Protein AF-0000000084586831 (afdb_homodimer)

Secondary structure (DSSP, 8-state):
----EEEEEEES--TTHHHHHHHHHHTT--EEEEESSS-STT-EE--TTS-STTSPEEEEEEE-S----HHHHHHHHHHHHHHH---EEEEEEESGGGTTS-TT--PEE-TTSPPPTT--HHHHHHHHHHHH-TTTEEEEEE-EEEB--SS-TTSTT---B-HHHHHHHH-SSHHHHHT--EE-EEEHHHHHHHHHHHHHHGGGG-EEEEE--SB-EEHHHHHHHHS-HHHHHHHHHHHHHTT--SBSPSS----EE--HHHHHHTT---S--SPP-/----EEEEEEES--TTHHHHHHHHHHTT--EEEEESSS-STT-EE--TTS-STTSPEEEEEEE-S----HHHHHHHHHHHHHHH---EEEEEEESGGGTTS-TT--PEE-TTSPPPTT--HHHHHHHHHHHH-TTTEEEEEE-EEEB--SS-TTSTT---B-HHHHHHHH-SSHHHHHT--EE-EEEHHHHHHHHHHHHHHGGGG-EEEEE--SB-EEHHHHHHHHS-HHHHHHHHHHHHHTT--SBSPSS----EE--HHHHHHTT---S--SPP-

pLDDT: mean 93.2, std 8.96, range [32.19, 98.81]

Foldseek 3Di:
DPQDEFAEEEEADALLVLLQVVVCVVVVGGYAYAHCVCPAPRHHNDDQVDQCVVPGAYQEYEYEDFDLDLVSVVCVQVRCCVVRNDHAYEYEAAPVQVVPDPLQDADEDFLPDDGDPPGGSSVVSLVVQCVVCVQRYEYEHEFAEFDQRPDPCPRHNRNGRAVQVVLCVQPVDLVSLLPAAKGFYAYSNQVSVLVVLCSVCGRLRRGYAYATLQDIATSLVVLCVPNDPRSVVSSVVSCVVVVPPDPPGPHSRGYHYGRVVSCVSSVHHGDDRDGGD/DPQDEFAEEEEADALLVLLQVVVCVVVVGGYAYAHCVCPAPRHHNDDQVDQCVSPGAYQEYEYEDFDLDLVSVVCVQVRCCVVRNDHAYEYEAAPVQVVPDPLQDADEDFLPDDGDPPGGSSVVSLVVQCVVCVQRYEYEHEFAEFDQRPDPCPRHNRNGRAPQVVLCVQPVDLVSLLPAAKGFYAYSNQVSVLVVLCSVCGRLRGGYAYATLQDIAGSLVVLCVPNDPRSVVSSVVSCVVVVPPDPDGPHSRGYHYGRVVSCVSSVHHGDDRDGGD

Nearest PDB structures (foldseek):
  1n7g-assembly1_B  TM=6.480E-01  e=1.039E-09  Arabidopsis thaliana
  6wja-assembly1_B  TM=5.956E-01  e=2.170E-08  Pseudomonas protegens Pf-5
  2z1m-assembly1_C  TM=6.016E-01  e=2.978E-08  Aquifex aeolicus VF5
  6wjb-assembly1_A  TM=5.551E-01  e=1.393E-08  Pseudomonas protegens Pf-5
  8z9g-assembly1_A  TM=2.832E-01  e=4.571E-02  Acetobacter aceti

Radius of gyration: 28.53 Å; Cα contacts (8 Å, |Δi|>4): 1099; chains: 2; bounding box: 44×95×66 Å

Solvent-accessible surface area (backbone atoms only — not comparable to full-atom values): 29237 Å² total; per-residue (Å²): 123,87,72,58,67,28,47,33,31,35,42,43,60,46,51,56,43,54,36,29,50,61,54,31,57,76,67,72,46,48,66,48,35,18,19,74,78,32,76,53,84,85,31,44,64,48,51,94,86,55,80,61,81,82,56,63,38,35,51,27,36,38,35,58,53,89,52,65,48,53,68,61,52,52,49,49,53,53,53,42,31,72,75,59,44,84,46,38,38,33,38,50,45,62,50,66,52,67,64,78,56,62,52,79,40,78,45,76,39,44,60,79,54,76,79,48,93,82,40,47,53,42,57,50,28,52,51,49,46,40,67,74,34,65,74,36,22,27,35,43,21,36,42,47,71,30,33,69,42,88,50,60,57,85,40,88,57,15,57,62,37,43,55,51,60,50,47,56,71,62,33,75,40,62,69,45,40,67,72,48,34,46,49,47,38,25,25,37,58,43,54,27,46,49,54,54,50,40,60,73,48,42,68,79,47,41,39,63,35,29,46,40,47,37,43,59,38,31,48,49,38,47,23,40,44,55,40,55,73,67,44,23,46,38,31,54,48,47,26,61,76,69,69,44,65,41,24,48,65,66,65,68,37,11,65,38,67,30,15,49,65,47,31,59,75,67,74,52,65,65,79,52,47,62,80,43,120,125,86,70,61,69,29,48,34,32,35,43,44,59,46,49,55,43,53,36,29,53,60,52,31,58,74,66,72,46,48,67,48,35,17,19,75,78,31,77,54,83,85,31,43,64,48,52,93,86,54,80,62,81,84,55,63,40,35,50,26,38,37,34,59,53,88,50,65,46,52,68,61,53,51,49,50,53,54,53,43,31,73,75,59,43,84,47,36,38,32,38,50,45,62,49,65,52,67,65,78,57,62,53,80,41,77,47,76,39,43,61,79,53,76,80,50,94,82,40,47,54,41,56,51,28,51,50,51,45,41,67,74,33,67,72,34,21,27,36,44,22,36,42,46,72,31,33,68,42,88,48,61,56,85,40,89,57,16,58,63,36,43,54,52,62,50,46,58,70,62,34,75,40,61,71,45,40,67,72,48,33,45,50,47,40,26,26,36,58,42,55,26,47,49,54,54,51,40,62,73,46,42,69,77,47,40,39,63,36,30,46,39,48,36,43,58,39,32,49,49,39,46,25,39,43,57,40,56,73,66,43,25,47,40,32,54,50,48,25,62,77,67,70,44,65,42,26,47,65,67,64,68,37,10,67,35,67,30,15,49,63,46,32,59,75,67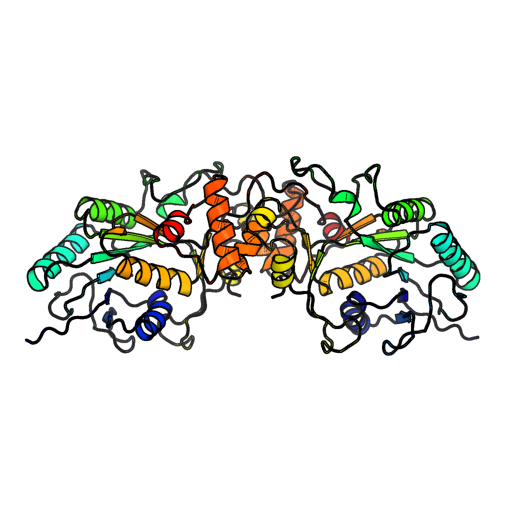,74,52,64,66,79,52,46,62,82,42,118

Organism: NCBI:txid1423351

Sequence (554 aa):
MTTNSVNILILGAGWLSHFLLPILHESNLSHASTSRTGSTPNTIRWNLGDGIEVLPKADTIVVMFPVDNWEDLKSLIEGYQKSNGDSLWMLIGSTRAWQGTDAQSDSVITRHTPLPPNAPARSLVEEQFLKAYPTRAVVLNLVGLHGRPPVPGDTPHGAPRLVPNFIKRIGPTKDSLKQKASVHFVHGSDAALAIVLVHQGAQKMVGRWIVSDCLVRDWWAIALELGGQQEKQWALELTKEEQVAALPRQKGLGRIMDGSDFWVATESVPGYVGLTVMTTNSVNILILGAGWLSHFLLPILHESNLSHASTSRTGSTPNTIRWNLGDGIEVLPKADTIVVMFPVDNWEDLKSLIEGYQKSNGDSLWMLIGSTRAWQGTDAQSDSVITRHTPLPPNAPARSLVEEQFLKAYPTRAVVLNLVGLHGRPPVPGDTPHGAPRLVPNFIKRIGPTKDSLKQKASVHFVHGSDAALAIVLVHQGAQKMVGRWIVSDCLVRDWWAIALELGGQQEKQWALELTKEEQVAALPRQKGLGRIMDGSDFWVATESVPGYVGLTV

Structure (mmCIF, N/CA/C/O backbone):
data_AF-0000000084586831-model_v1
#
loop_
_entity.id
_entity.type
_entity.pdbx_description
1 polymer 'Beta-lactamase family containing protein'
#
loop_
_atom_site.group_PDB
_atom_site.id
_atom_site.type_symbol
_atom_site.label_atom_id
_atom_site.label_alt_id
_atom_site.label_comp_id
_atom_site.label_asym_id
_atom_site.label_entity_id
_atom_site.label_seq_id
_atom_site.pdbx_PDB_ins_code
_atom_site.Cartn_x
_atom_site.Cartn_y
_atom_site.Cartn_z
_atom_site.occupancy
_atom_site.B_iso_or_equiv
_atom_site.auth_seq_id
_atom_site.auth_comp_id
_atom_site.auth_asym_id
_atom_site.auth_atom_id
_atom_site.pdbx_PDB_model_num
ATOM 1 N N . MET A 1 1 ? -1.333 -53.812 -6.602 1 32.41 1 MET A N 1
ATOM 2 C CA . MET A 1 1 ? -0.761 -52.75 -5.809 1 32.41 1 MET A CA 1
ATOM 3 C C . MET A 1 1 ? -1.763 -51.594 -5.637 1 32.41 1 MET A C 1
ATOM 5 O O . MET A 1 1 ? -2.234 -51.031 -6.625 1 32.41 1 MET A O 1
ATOM 9 N N . THR A 1 2 ? -2.619 -51.625 -4.797 1 40.97 2 THR A N 1
ATOM 10 C CA . THR A 1 2 ? -3.719 -50.688 -4.59 1 40.97 2 THR A CA 1
ATOM 11 C C . THR A 1 2 ? -3.242 -49.25 -4.77 1 40.97 2 THR A C 1
ATOM 13 O O . THR A 1 2 ? -2.498 -48.719 -3.938 1 40.97 2 THR A O 1
ATOM 16 N N . THR A 1 3 ? -2.857 -48.812 -5.887 1 51.84 3 THR A N 1
ATOM 17 C CA . THR A 1 3 ? -2.16 -47.562 -6.176 1 51.84 3 THR A CA 1
ATOM 18 C C . THR A 1 3 ? -2.949 -46.375 -5.648 1 51.84 3 THR A C 1
ATOM 20 O O . THR A 1 3 ? -4.117 -46.188 -5.996 1 51.84 3 THR A O 1
ATOM 23 N N . ASN A 1 4 ? -2.727 -45.906 -4.426 1 79.62 4 ASN A N 1
ATOM 24 C CA . ASN A 1 4 ? -3.354 -44.75 -3.746 1 79.62 4 ASN A CA 1
ATOM 25 C C . ASN A 1 4 ? -3.357 -43.5 -4.625 1 79.62 4 ASN A C 1
ATOM 27 O O . ASN A 1 4 ? -2.361 -43.219 -5.281 1 79.62 4 ASN A O 1
ATOM 31 N N . SER A 1 5 ? -4.605 -43.188 -5.039 1 93.94 5 SER A N 1
ATOM 32 C CA . SER A 1 5 ? -4.832 -42 -5.879 1 93.94 5 SER A CA 1
ATOM 33 C C . SER A 1 5 ? -5.117 -40.781 -5.039 1 93.94 5 SER A C 1
ATOM 35 O O . SER A 1 5 ? -5.75 -40.875 -3.982 1 93.94 5 SER A O 1
ATOM 37 N N . VAL A 1 6 ? -4.523 -39.688 -5.465 1 97.88 6 VAL A N 1
ATOM 38 C CA . VAL A 1 6 ? -4.758 -38.406 -4.777 1 97.88 6 VAL A CA 1
ATOM 39 C C . VAL A 1 6 ? -5.309 -37.375 -5.762 1 97.88 6 VAL A C 1
ATOM 41 O O . VAL A 1 6 ? -5.227 -37.562 -6.98 1 97.88 6 VAL A O 1
ATOM 44 N N . ASN A 1 7 ? -5.91 -36.344 -5.188 1 98.25 7 ASN A N 1
ATOM 45 C CA . ASN A 1 7 ? -6.367 -35.25 -6.035 1 98.25 7 ASN A CA 1
ATOM 46 C C . ASN A 1 7 ? -5.195 -34.469 -6.621 1 98.25 7 ASN A C 1
ATOM 48 O O . ASN A 1 7 ? -5.184 -34.156 -7.816 1 98.25 7 ASN A O 1
ATOM 52 N N . ILE A 1 8 ? -4.184 -34.156 -5.762 1 98.5 8 ILE A N 1
ATOM 53 C CA . ILE A 1 8 ? -3.076 -33.312 -6.191 1 98.5 8 ILE A CA 1
ATOM 54 C C . ILE A 1 8 ? -1.752 -33.938 -5.754 1 98.5 8 ILE A C 1
ATOM 56 O O . ILE A 1 8 ? -1.587 -34.312 -4.586 1 98.5 8 ILE A O 1
ATOM 60 N N . LEU A 1 9 ? -0.882 -34.125 -6.684 1 98.44 9 LEU A N 1
ATOM 61 C CA . LEU A 1 9 ? 0.497 -34.5 -6.418 1 98.44 9 LEU A CA 1
ATOM 62 C C . LEU A 1 9 ? 1.448 -33.344 -6.625 1 98.44 9 LEU A C 1
ATOM 64 O O . LEU A 1 9 ? 1.481 -32.75 -7.703 1 98.44 9 LEU A O 1
ATOM 68 N N . ILE A 1 10 ? 2.178 -32.969 -5.547 1 98.44 10 ILE A N 1
ATOM 69 C CA . ILE A 1 10 ? 3.131 -31.875 -5.574 1 98.44 10 ILE A CA 1
ATOM 70 C C . ILE A 1 10 ? 4.547 -32.406 -5.758 1 98.44 10 ILE A C 1
ATOM 72 O O . ILE A 1 10 ? 5.051 -33.156 -4.906 1 98.44 10 ILE A O 1
ATOM 76 N N . LEU A 1 11 ? 5.109 -32.062 -6.879 1 98.19 11 LEU A N 1
ATOM 77 C CA . LEU A 1 11 ? 6.504 -32.406 -7.105 1 98.19 11 LEU A CA 1
ATOM 78 C C . LEU A 1 11 ? 7.43 -31.281 -6.707 1 98.19 11 LEU A C 1
ATOM 80 O O . LEU A 1 11 ? 7.445 -30.234 -7.359 1 98.19 11 LEU A O 1
ATOM 84 N N . GLY A 1 12 ? 8.172 -31.484 -5.648 1 96.56 12 GLY A N 1
ATOM 85 C CA . GLY A 1 12 ? 9.07 -30.453 -5.145 1 96.56 12 GLY A CA 1
ATOM 86 C C . GLY A 1 12 ? 8.391 -29.5 -4.184 1 96.56 12 GLY A C 1
ATOM 87 O O . GLY A 1 12 ? 8.266 -28.297 -4.473 1 96.56 12 GLY A O 1
ATOM 88 N N . ALA A 1 13 ? 8.172 -30.016 -2.975 1 95 13 ALA A N 1
ATOM 89 C CA . ALA A 1 13 ? 7.52 -29.203 -1.954 1 95 13 ALA A CA 1
ATOM 90 C C . ALA A 1 13 ? 8.477 -28.156 -1.39 1 95 13 ALA A C 1
ATOM 92 O O . ALA A 1 13 ? 9.438 -28.5 -0.694 1 95 13 ALA A O 1
ATOM 93 N N . GLY A 1 14 ? 8.219 -26.938 -1.752 1 93.88 14 GLY A N 1
ATOM 94 C CA . GLY A 1 14 ? 9.031 -25.844 -1.264 1 93.88 14 GLY A CA 1
ATOM 95 C C . GLY A 1 14 ? 8.227 -24.797 -0.503 1 93.88 14 GLY A C 1
ATOM 96 O O . GLY A 1 14 ? 7.301 -25.141 0.234 1 93.88 14 GLY A O 1
ATOM 97 N N . TRP A 1 15 ? 8.656 -23.625 -0.521 1 95.75 15 TRP A N 1
ATOM 98 C CA . TRP A 1 15 ? 8.094 -22.516 0.237 1 95.75 15 TRP A CA 1
ATOM 99 C C . TRP A 1 15 ? 6.594 -22.391 -0.017 1 95.75 15 TRP A C 1
ATOM 101 O O . TRP A 1 15 ? 5.805 -22.281 0.925 1 95.75 15 TRP A O 1
ATOM 111 N N . LEU A 1 16 ? 6.195 -22.5 -1.257 1 97.62 16 LEU A N 1
ATOM 112 C CA . LEU A 1 16 ? 4.809 -22.297 -1.657 1 97.62 16 LEU A CA 1
ATOM 113 C C . LEU A 1 16 ? 3.918 -23.406 -1.111 1 97.62 16 LEU A C 1
ATOM 115 O O . LEU A 1 16 ? 2.74 -23.188 -0.822 1 97.62 16 LEU A O 1
ATOM 119 N N . SER A 1 17 ? 4.449 -24.578 -0.938 1 97 17 SER A N 1
ATOM 120 C CA . SER A 1 17 ? 3.67 -25.719 -0.466 1 97 17 SER A CA 1
ATOM 121 C C . SER A 1 17 ? 3.125 -25.484 0.938 1 97 17 SER A C 1
ATOM 123 O O . SER A 1 17 ? 2.055 -25.984 1.291 1 97 17 SER A O 1
ATOM 125 N N . HIS A 1 18 ? 3.885 -24.656 1.688 1 96.25 18 HIS A N 1
ATOM 126 C CA . HIS A 1 18 ? 3.445 -24.375 3.049 1 96.25 18 HIS A CA 1
ATOM 127 C C . HIS A 1 18 ? 2.127 -23.609 3.051 1 96.25 18 HIS A C 1
ATOM 129 O O . HIS A 1 18 ? 1.34 -23.719 3.994 1 96.25 18 HIS A O 1
ATOM 135 N N . PHE A 1 19 ? 1.873 -22.859 1.991 1 98.25 19 PHE A N 1
ATOM 136 C CA . PHE A 1 19 ? 0.61 -22.141 1.858 1 98.25 19 PHE A CA 1
ATOM 137 C C . PHE A 1 19 ? -0.459 -23.047 1.245 1 98.25 19 PHE A C 1
ATOM 139 O O . PHE A 1 19 ? -1.648 -22.875 1.526 1 98.25 19 PHE A O 1
ATOM 146 N N . LEU A 1 20 ? -0.073 -23.984 0.44 1 98.31 20 LEU A N 1
ATOM 147 C CA . LEU A 1 20 ? -0.997 -24.812 -0.333 1 98.31 20 LEU A CA 1
ATOM 148 C C . LEU A 1 20 ? -1.628 -25.875 0.543 1 98.31 20 LEU A C 1
ATOM 150 O O . LEU A 1 20 ? -2.836 -26.125 0.468 1 98.31 20 LEU A O 1
ATOM 154 N N . LEU A 1 21 ? -0.884 -26.5 1.397 1 96.88 21 LEU A N 1
ATOM 155 C CA . LEU A 1 21 ? -1.315 -27.672 2.141 1 96.88 21 LEU A CA 1
ATOM 156 C C . LEU A 1 21 ? -2.516 -27.344 3.023 1 96.88 21 LEU A C 1
ATOM 158 O O . LEU A 1 21 ? -3.504 -28.094 3.029 1 96.88 21 LEU A O 1
ATOM 162 N N . PRO A 1 22 ? -2.457 -26.219 3.752 1 96.62 22 PRO A N 1
ATOM 163 C CA . PRO A 1 22 ? -3.637 -25.891 4.555 1 96.62 22 PRO A CA 1
ATOM 164 C C . PRO A 1 22 ? -4.898 -25.719 3.709 1 96.62 22 PRO A C 1
ATOM 166 O O . PRO A 1 22 ? -5.988 -26.109 4.137 1 96.62 22 PRO A O 1
ATOM 169 N N . ILE A 1 23 ? -4.777 -25.125 2.559 1 97.62 23 ILE A N 1
ATOM 170 C CA . ILE A 1 23 ? -5.93 -24.906 1.689 1 97.62 23 ILE A CA 1
ATOM 171 C C . ILE A 1 23 ? -6.461 -26.266 1.197 1 97.62 23 ILE A C 1
ATOM 173 O O . ILE A 1 23 ? -7.672 -26.469 1.126 1 97.62 23 ILE A O 1
ATOM 177 N N . LEU A 1 24 ? -5.594 -27.188 0.851 1 97.94 24 LEU A N 1
ATOM 178 C CA . LEU A 1 24 ? -6.004 -28.516 0.412 1 97.94 24 LEU A CA 1
ATOM 179 C C . LEU A 1 24 ? -6.758 -29.25 1.518 1 97.94 24 LEU A C 1
ATOM 181 O O . LEU A 1 24 ? -7.777 -29.891 1.259 1 97.94 24 LEU A O 1
ATOM 185 N N . HIS A 1 25 ? -6.246 -29.094 2.682 1 96.56 25 HIS A N 1
ATOM 186 C CA . HIS A 1 25 ? -6.895 -29.719 3.828 1 96.56 25 HIS A CA 1
ATOM 187 C C . HIS A 1 25 ? -8.297 -29.156 4.043 1 96.56 25 HIS A C 1
ATOM 189 O O . HIS A 1 25 ? -9.25 -29.906 4.211 1 96.56 25 HIS A O 1
ATOM 195 N N . GLU A 1 26 ? -8.375 -27.875 3.994 1 96.44 26 GLU A N 1
ATOM 196 C CA . GLU A 1 26 ? -9.656 -27.219 4.219 1 96.44 26 GLU A CA 1
ATOM 197 C C . GLU A 1 26 ? -10.656 -27.562 3.123 1 96.44 26 GLU A C 1
ATOM 199 O O . GLU A 1 26 ? -11.867 -27.609 3.367 1 96.44 26 GLU A O 1
ATOM 204 N N . SER A 1 27 ? -10.141 -27.828 1.961 1 96.31 27 SER A N 1
ATOM 205 C CA . SER A 1 27 ? -10.992 -28.141 0.817 1 96.31 27 SER A CA 1
ATOM 206 C C . SER A 1 27 ? -11.219 -29.641 0.697 1 96.31 27 SER A C 1
ATOM 208 O O . SER A 1 27 ? -11.836 -30.109 -0.264 1 96.31 27 SER A O 1
ATOM 210 N N . ASN A 1 28 ? -10.688 -30.484 1.555 1 96.94 28 ASN A N 1
ATOM 211 C CA . ASN A 1 28 ? -10.797 -31.938 1.559 1 96.94 28 ASN A CA 1
ATOM 212 C C . ASN A 1 28 ? -10.258 -32.531 0.269 1 96.94 28 ASN A C 1
ATOM 214 O O . ASN A 1 28 ? -10.883 -33.406 -0.322 1 96.94 28 ASN A O 1
ATOM 218 N N . LEU A 1 29 ? -9.18 -31.984 -0.162 1 97.94 29 LEU A N 1
ATOM 219 C CA . LEU A 1 29 ? -8.469 -32.531 -1.321 1 97.94 29 LEU A CA 1
ATOM 220 C C . LEU A 1 29 ? -7.285 -33.375 -0.89 1 97.94 29 LEU A C 1
ATOM 222 O O . LEU A 1 29 ? -6.367 -32.875 -0.232 1 97.94 29 LEU A O 1
ATOM 226 N N . SER A 1 30 ? -7.359 -34.625 -1.275 1 98 30 SER A N 1
ATOM 227 C CA . SER A 1 30 ? -6.234 -35.5 -0.97 1 98 30 SER A CA 1
ATOM 228 C C . SER A 1 30 ? -4.992 -35.125 -1.758 1 98 30 SER A C 1
ATOM 230 O O . SER A 1 30 ? -5.094 -34.625 -2.881 1 98 30 SER A O 1
ATOM 232 N N . HIS A 1 31 ? -3.812 -35.281 -1.059 1 97.94 31 HIS A N 1
ATOM 233 C CA . HIS A 1 31 ? -2.596 -34.844 -1.728 1 97.94 31 HIS A CA 1
ATOM 234 C C . HIS A 1 31 ? -1.395 -35.688 -1.298 1 97.94 31 HIS A C 1
ATOM 236 O O . HIS A 1 31 ? -1.457 -36.375 -0.295 1 97.94 31 HIS A O 1
ATOM 242 N N . ALA A 1 32 ? -0.377 -35.656 -2.113 1 97.5 32 ALA A N 1
ATOM 243 C CA . ALA A 1 32 ? 0.968 -36.156 -1.826 1 97.5 32 ALA A CA 1
ATOM 244 C C . ALA A 1 32 ? 2.027 -35.156 -2.277 1 97.5 32 ALA A C 1
ATOM 246 O O . ALA A 1 32 ? 1.811 -34.406 -3.229 1 97.5 32 ALA A O 1
ATOM 247 N N . SER A 1 33 ? 3.133 -35.094 -1.528 1 97.38 33 SER A N 1
ATOM 248 C CA . SER A 1 33 ? 4.211 -34.156 -1.837 1 97.38 33 SER A CA 1
ATOM 249 C C . SER A 1 33 ? 5.559 -34.875 -1.908 1 97.38 33 SER A C 1
ATOM 251 O O . SER A 1 33 ? 5.77 -35.875 -1.227 1 97.38 33 SER A O 1
ATOM 253 N N . THR A 1 34 ? 6.395 -34.344 -2.764 1 97.5 34 THR A N 1
ATOM 254 C CA . THR A 1 34 ? 7.746 -34.875 -2.838 1 97.5 34 THR A CA 1
ATOM 255 C C . THR A 1 34 ? 8.773 -33.812 -2.441 1 97.5 34 THR A C 1
ATOM 257 O O . THR A 1 34 ? 8.484 -32.625 -2.496 1 97.5 34 THR A O 1
ATOM 260 N N . SER A 1 35 ? 9.867 -34.219 -1.941 1 95.12 35 SER A N 1
ATOM 261 C CA . SER A 1 35 ? 11.062 -33.406 -1.722 1 95.12 35 SER A CA 1
ATOM 262 C C . SER A 1 35 ? 12.328 -34.188 -2.076 1 95.12 35 SER A C 1
ATOM 264 O O . SER A 1 35 ? 12.305 -35.406 -2.162 1 95.12 35 SER A O 1
ATOM 266 N N . ARG A 1 36 ? 13.445 -33.5 -2.426 1 90.62 36 ARG A N 1
ATOM 267 C CA . ARG A 1 36 ? 14.672 -34.156 -2.887 1 90.62 36 ARG A CA 1
ATOM 268 C C . ARG A 1 36 ? 15.219 -35.094 -1.829 1 90.62 36 ARG A C 1
ATOM 270 O O . ARG A 1 36 ? 15.711 -36.188 -2.152 1 90.62 36 ARG A O 1
ATOM 277 N N . THR A 1 37 ? 15.156 -34.656 -0.532 1 85.94 37 THR A N 1
ATOM 278 C CA . THR A 1 37 ? 15.805 -35.438 0.52 1 85.94 37 THR A CA 1
ATOM 279 C C . THR A 1 37 ? 14.773 -36.219 1.334 1 85.94 37 THR A C 1
ATOM 281 O O . THR A 1 37 ? 15.133 -37.125 2.092 1 85.94 37 THR A O 1
ATOM 284 N N . GLY A 1 38 ? 13.609 -35.906 1.202 1 82.38 38 GLY A N 1
ATOM 285 C CA . GLY A 1 38 ? 12.586 -36.5 2.051 1 82.38 38 GLY A CA 1
ATOM 286 C C . GLY A 1 38 ? 12.594 -35.938 3.463 1 82.38 38 GLY A C 1
ATOM 287 O O . GLY A 1 38 ? 11.898 -36.469 4.344 1 82.38 38 GLY A O 1
ATOM 288 N N . SER A 1 39 ? 13.391 -34.938 3.689 1 78.25 39 SER A N 1
ATOM 289 C CA . SER A 1 39 ? 13.555 -34.406 5.035 1 78.25 39 SER A CA 1
ATOM 290 C C . SER A 1 39 ? 12.383 -33.5 5.41 1 78.25 39 SER A C 1
ATOM 292 O O . SER A 1 39 ? 12.125 -33.281 6.594 1 78.25 39 SER A O 1
ATOM 294 N 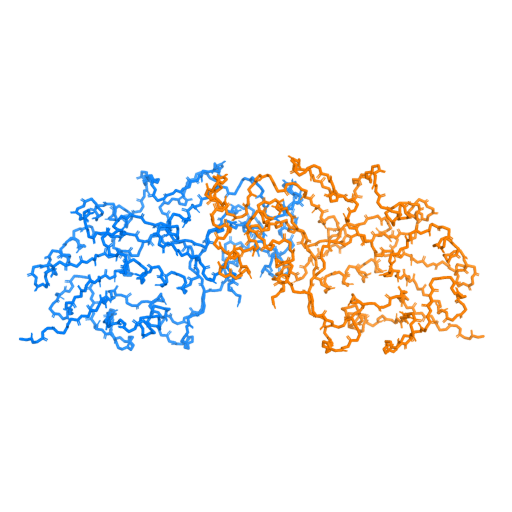N . THR A 1 40 ? 11.695 -32.969 4.379 1 79.94 40 THR A N 1
ATOM 295 C CA . THR A 1 40 ? 10.469 -32.25 4.668 1 79.94 40 THR A CA 1
ATOM 296 C C . THR A 1 40 ? 9.383 -33.188 5.164 1 79.94 40 THR A C 1
ATOM 298 O O . THR A 1 40 ? 9.156 -34.25 4.574 1 79.94 40 THR A O 1
ATOM 301 N N . PRO A 1 41 ? 8.75 -32.875 6.246 1 82.25 41 PRO A N 1
ATOM 302 C CA . PRO A 1 41 ? 7.762 -33.781 6.812 1 82.25 41 PRO A CA 1
ATOM 303 C C . PRO A 1 41 ? 6.664 -34.156 5.82 1 82.25 41 PRO A C 1
ATOM 305 O O . PRO A 1 41 ? 6.207 -33.312 5.051 1 82.25 41 PRO A O 1
ATOM 308 N N . ASN A 1 42 ? 6.406 -35.438 5.746 1 89 42 ASN A N 1
ATOM 309 C CA . ASN A 1 42 ? 5.297 -36 4.977 1 89 42 ASN A CA 1
ATOM 310 C C . ASN A 1 42 ? 5.535 -35.875 3.475 1 89 42 ASN A C 1
ATOM 312 O O . ASN A 1 42 ? 4.605 -35.562 2.721 1 89 42 ASN A O 1
ATOM 316 N N . THR A 1 43 ? 6.812 -35.969 3.053 1 93.94 43 THR A N 1
ATOM 317 C CA . THR A 1 43 ? 7.121 -35.938 1.628 1 93.94 43 THR A CA 1
ATOM 318 C C . THR A 1 43 ? 7.766 -37.25 1.181 1 93.94 43 THR A C 1
ATOM 320 O O . THR A 1 43 ? 8.391 -37.938 1.982 1 93.94 43 THR A O 1
ATOM 323 N N . ILE A 1 44 ? 7.527 -37.594 -0.057 1 95.44 44 ILE A N 1
ATOM 324 C CA . ILE A 1 44 ? 8.18 -38.688 -0.745 1 95.44 44 ILE A CA 1
ATOM 325 C C . ILE A 1 44 ? 9.523 -38.219 -1.312 1 95.44 44 ILE A C 1
ATOM 327 O O . ILE A 1 44 ? 9.594 -37.188 -1.983 1 95.44 44 ILE A O 1
ATOM 331 N N . ARG A 1 45 ? 10.602 -38.969 -0.983 1 95.69 45 ARG A N 1
ATOM 332 C CA . ARG A 1 45 ? 11.883 -38.625 -1.597 1 95.69 45 ARG A CA 1
ATOM 333 C C . ARG A 1 45 ? 11.852 -38.875 -3.102 1 95.69 45 ARG A C 1
ATOM 335 O O . ARG A 1 45 ? 11.602 -40 -3.549 1 95.69 45 ARG A O 1
ATOM 342 N N . TRP A 1 46 ? 12.062 -37.812 -3.871 1 96.75 46 TRP A N 1
ATOM 343 C CA . TRP A 1 46 ? 11.984 -37.938 -5.324 1 96.75 46 TRP A CA 1
ATOM 344 C C . TRP A 1 46 ? 12.641 -36.719 -6.004 1 96.75 46 TRP A C 1
ATOM 346 O O . TRP A 1 46 ? 12.492 -35.594 -5.551 1 96.75 46 TRP A O 1
ATOM 356 N N . ASN A 1 47 ? 13.352 -37 -7.082 1 95.19 47 ASN A N 1
ATOM 357 C CA . ASN A 1 47 ? 13.969 -36 -7.934 1 95.19 47 ASN A CA 1
ATOM 358 C C . ASN A 1 47 ? 13.578 -36.188 -9.398 1 95.19 47 ASN A C 1
ATOM 360 O O . ASN A 1 47 ? 13.234 -37.312 -9.812 1 95.19 47 ASN A O 1
ATOM 364 N N . LEU A 1 48 ? 13.633 -35.125 -10.094 1 95.81 48 LEU A N 1
ATOM 365 C CA . LEU A 1 48 ? 13.453 -35.25 -11.531 1 95.81 48 LEU A CA 1
ATOM 366 C C . LEU A 1 48 ? 14.5 -36.188 -12.125 1 95.81 48 LEU A C 1
ATOM 368 O O . LEU A 1 48 ? 15.695 -36 -11.898 1 95.81 48 LEU A O 1
ATOM 372 N N . GLY A 1 49 ? 14.141 -37.125 -12.797 1 93.56 49 GLY A N 1
ATOM 373 C CA . GLY A 1 49 ? 15.023 -38.156 -13.328 1 93.56 49 GLY A CA 1
ATOM 374 C C . GLY A 1 49 ? 14.859 -39.5 -12.633 1 93.56 49 GLY A C 1
ATOM 375 O O . GLY A 1 49 ? 15.266 -40.531 -13.156 1 93.56 49 GLY A O 1
ATOM 376 N N . ASP A 1 50 ? 14.297 -39.438 -11.406 1 93.44 50 ASP A N 1
ATOM 377 C CA . ASP A 1 50 ? 14.008 -40.688 -10.703 1 93.44 50 ASP A CA 1
ATOM 378 C C . ASP A 1 50 ? 12.844 -41.438 -11.352 1 93.44 50 ASP A C 1
ATOM 380 O O . ASP A 1 50 ? 12.109 -40.844 -12.164 1 93.44 50 ASP A O 1
ATOM 384 N N . GLY A 1 51 ? 12.672 -42.719 -10.984 1 91.38 51 GLY A N 1
ATOM 385 C CA . GLY A 1 51 ? 11.516 -43.5 -11.422 1 91.38 51 GLY A CA 1
ATOM 386 C C . GLY A 1 51 ? 10.211 -42.969 -10.867 1 91.38 51 GLY A C 1
ATOM 387 O O . GLY A 1 51 ? 10.195 -42.312 -9.828 1 91.38 51 GLY A O 1
ATOM 388 N N . ILE A 1 52 ? 9.172 -43.156 -11.609 1 94.12 52 ILE A N 1
ATOM 389 C CA . ILE A 1 52 ? 7.871 -42.594 -11.234 1 94.12 52 ILE A CA 1
ATOM 390 C C . ILE A 1 52 ? 7.113 -43.625 -10.383 1 94.12 52 ILE A C 1
ATOM 392 O O . ILE A 1 52 ? 5.988 -43.344 -9.945 1 94.12 52 ILE A O 1
ATOM 396 N N . GLU A 1 53 ? 7.727 -44.75 -10.055 1 92.44 53 GLU A N 1
ATOM 397 C CA . GLU A 1 53 ? 7.043 -45.844 -9.391 1 92.44 53 GLU A CA 1
ATOM 398 C C . GLU A 1 53 ? 6.602 -45.438 -7.984 1 92.44 53 GLU A C 1
ATOM 400 O O . GLU A 1 53 ? 5.602 -45.969 -7.477 1 92.44 53 GLU A O 1
ATOM 405 N N . VAL A 1 54 ? 7.285 -44.594 -7.422 1 93.19 54 VAL A N 1
ATOM 406 C CA . VAL A 1 54 ? 7.008 -44.219 -6.039 1 93.19 54 VAL A CA 1
ATOM 407 C C . VAL A 1 54 ? 5.914 -43.156 -6.008 1 93.19 54 VAL A C 1
ATOM 409 O O . VAL A 1 54 ? 5.367 -42.844 -4.945 1 93.19 54 VAL A O 1
ATOM 412 N N . LEU A 1 55 ? 5.59 -42.562 -7.113 1 96.62 55 LEU A N 1
ATOM 413 C CA . LEU A 1 55 ? 4.602 -41.5 -7.188 1 96.62 55 LEU A CA 1
ATOM 414 C C . LEU A 1 55 ? 3.193 -42.062 -7.312 1 96.62 55 LEU A C 1
ATOM 416 O O . LEU A 1 55 ? 2.943 -42.938 -8.156 1 96.62 55 LEU A O 1
ATOM 420 N N . PRO A 1 56 ? 2.291 -41.594 -6.531 1 96.69 56 PRO A N 1
ATOM 421 C CA . PRO A 1 56 ? 0.908 -42.062 -6.676 1 96.69 56 PRO A CA 1
ATOM 422 C C . PRO A 1 56 ? 0.218 -41.469 -7.91 1 96.69 56 PRO A C 1
ATOM 424 O O . PRO A 1 56 ? 0.682 -40.5 -8.469 1 96.69 56 PRO A O 1
ATOM 427 N N . LYS A 1 57 ? -0.888 -42.125 -8.297 1 96.94 57 LYS A N 1
ATOM 428 C CA . LYS A 1 57 ? -1.762 -41.531 -9.305 1 96.94 57 LYS A CA 1
ATOM 429 C C . LYS A 1 57 ? -2.406 -40.25 -8.781 1 96.94 57 LYS A C 1
ATOM 431 O O . LYS A 1 57 ? -2.793 -40.156 -7.617 1 96.94 57 LYS A O 1
ATOM 436 N N . ALA A 1 58 ? -2.523 -39.281 -9.641 1 98 58 ALA A N 1
ATOM 437 C CA . ALA A 1 58 ? -3.102 -38 -9.234 1 98 58 ALA A CA 1
ATOM 438 C C . ALA A 1 58 ? -3.912 -37.375 -10.367 1 98 58 ALA A C 1
ATOM 440 O O . ALA A 1 58 ? -3.598 -37.562 -11.539 1 98 58 ALA A O 1
ATOM 441 N N . ASP A 1 59 ? -4.953 -36.625 -9.977 1 97.81 59 ASP A N 1
ATOM 442 C CA . ASP A 1 59 ? -5.727 -35.875 -10.961 1 97.81 59 ASP A CA 1
ATOM 443 C C . ASP A 1 59 ? -4.922 -34.688 -11.516 1 97.81 59 ASP A C 1
ATOM 445 O O . ASP A 1 59 ? -4.984 -34.406 -12.711 1 97.81 59 ASP A O 1
ATOM 449 N N . THR A 1 60 ? -4.238 -34.062 -10.648 1 98.56 60 THR A N 1
ATOM 450 C CA . THR A 1 60 ? -3.418 -32.906 -10.992 1 98.56 60 THR A CA 1
ATOM 451 C C . THR A 1 60 ? -2.01 -33.062 -10.422 1 98.56 60 THR A C 1
ATOM 453 O O . THR A 1 60 ? -1.841 -33.438 -9.266 1 98.56 60 THR A O 1
ATOM 456 N N . ILE A 1 61 ? -1.044 -32.812 -11.258 1 98.69 61 ILE A N 1
ATOM 457 C CA . ILE A 1 61 ? 0.351 -32.812 -10.836 1 98.69 61 ILE A CA 1
ATOM 458 C C . ILE A 1 61 ? 0.939 -31.422 -10.93 1 98.69 61 ILE A C 1
ATOM 460 O O . ILE A 1 61 ? 0.871 -30.781 -11.984 1 98.69 61 ILE A O 1
ATOM 464 N N . VAL A 1 62 ? 1.461 -30.938 -9.844 1 98.81 62 VAL A N 1
ATOM 465 C CA . VAL A 1 62 ? 2.049 -29.609 -9.773 1 98.81 62 VAL A CA 1
ATOM 466 C C . VAL A 1 62 ? 3.566 -29.719 -9.664 1 98.81 62 VAL A C 1
ATOM 468 O O . VAL A 1 62 ? 4.086 -30.266 -8.688 1 98.81 62 VAL A O 1
ATOM 471 N N . VAL A 1 63 ? 4.246 -29.234 -10.648 1 98.69 63 VAL A N 1
ATOM 472 C CA . VAL A 1 63 ? 5.703 -29.172 -10.625 1 98.69 63 VAL A CA 1
ATOM 473 C C . VAL A 1 63 ? 6.148 -27.812 -10.086 1 98.69 63 VAL A C 1
ATOM 475 O O . VAL A 1 63 ? 6.008 -26.781 -10.758 1 98.69 63 VAL A O 1
ATOM 478 N N . MET A 1 64 ? 6.801 -27.797 -8.906 1 97.62 64 MET A N 1
ATOM 479 C CA . MET A 1 64 ? 7.035 -26.547 -8.211 1 97.62 64 MET A CA 1
ATOM 480 C C . MET A 1 64 ? 8.5 -26.125 -8.32 1 97.62 64 MET A C 1
ATOM 482 O O . MET A 1 64 ? 8.914 -25.141 -7.703 1 97.62 64 MET A O 1
ATOM 486 N N . PHE A 1 65 ? 9.258 -26.844 -9.07 1 96.88 65 PHE A N 1
ATOM 487 C CA . PHE A 1 65 ? 10.656 -26.484 -9.273 1 96.88 65 PHE A CA 1
ATOM 488 C C . PHE A 1 65 ? 10.922 -26.156 -10.734 1 96.88 65 PHE A C 1
ATOM 490 O O . PHE A 1 65 ? 10.203 -26.609 -11.625 1 96.88 65 PHE A O 1
ATOM 497 N N . PRO A 1 66 ? 11.914 -25.328 -10.977 1 96.56 66 PRO A N 1
ATOM 498 C CA . PRO A 1 66 ? 12.25 -25 -12.367 1 96.56 66 PRO A CA 1
ATOM 499 C C . PRO A 1 66 ? 12.742 -26.219 -13.156 1 96.56 66 PRO A C 1
ATOM 501 O O . PRO A 1 66 ? 13.445 -27.078 -12.609 1 96.56 66 PRO A O 1
ATOM 504 N N . VAL A 1 67 ? 12.266 -26.344 -14.359 1 97.75 67 VAL A N 1
ATOM 505 C CA . VAL A 1 67 ? 12.75 -27.359 -15.297 1 97.75 67 VAL A CA 1
ATOM 506 C C . VAL A 1 67 ? 13.398 -26.672 -16.5 1 97.75 67 VAL A C 1
ATOM 508 O O . VAL A 1 67 ? 12.734 -25.938 -17.234 1 97.75 67 VAL A O 1
ATOM 511 N N . ASP A 1 68 ? 14.656 -26.938 -16.719 1 97 68 ASP A N 1
ATOM 512 C CA . ASP A 1 68 ? 15.406 -26.219 -17.75 1 97 68 ASP A CA 1
ATOM 513 C C . ASP A 1 68 ? 15.641 -27.109 -18.969 1 97 68 ASP A C 1
ATOM 515 O O . ASP A 1 68 ? 16.188 -26.656 -19.969 1 97 68 ASP A O 1
ATOM 519 N N . ASN A 1 69 ? 15.219 -28.297 -18.859 1 97.75 69 ASN A N 1
ATOM 520 C CA . ASN A 1 69 ? 15.414 -29.234 -19.969 1 97.75 69 ASN A CA 1
ATOM 521 C C . ASN A 1 69 ? 14.094 -29.875 -20.391 1 97.75 69 ASN A C 1
ATOM 523 O O . ASN A 1 69 ? 13.477 -30.609 -19.609 1 97.75 69 ASN A O 1
ATOM 527 N N . TRP A 1 70 ? 13.742 -29.703 -21.609 1 97.94 70 TRP A N 1
ATOM 528 C CA . TRP A 1 70 ? 12.461 -30.172 -22.141 1 97.94 70 TRP A CA 1
ATOM 529 C C . TRP A 1 70 ? 12.391 -31.688 -22.109 1 97.94 70 TRP A C 1
ATOM 531 O O . TRP A 1 70 ? 11.367 -32.281 -21.734 1 97.94 70 TRP A O 1
ATOM 541 N N . GLU A 1 71 ? 13.414 -32.312 -22.469 1 97.94 71 GLU A N 1
ATOM 542 C CA . GLU A 1 71 ? 13.422 -33.75 -22.562 1 97.94 71 GLU A CA 1
ATOM 543 C C . GLU A 1 71 ? 13.18 -34.406 -21.203 1 97.94 71 GLU A C 1
ATOM 545 O O . GLU A 1 71 ? 12.555 -35.469 -21.125 1 97.94 71 GLU A O 1
ATOM 550 N N . ASP A 1 72 ? 13.68 -33.812 -20.188 1 97.88 72 ASP A N 1
ATOM 551 C CA . ASP A 1 72 ? 13.461 -34.312 -18.844 1 97.88 72 ASP A CA 1
ATOM 552 C C . ASP A 1 72 ? 11.984 -34.25 -18.453 1 97.88 72 ASP A C 1
ATOM 554 O O . ASP A 1 72 ? 11.43 -35.219 -17.922 1 97.88 72 ASP A O 1
ATOM 558 N N . LEU A 1 73 ? 11.398 -33.125 -18.734 1 98.25 73 LEU A N 1
ATOM 559 C CA . LEU A 1 73 ? 9.984 -32.938 -18.422 1 98.25 73 LEU A CA 1
ATOM 560 C C . LEU A 1 73 ? 9.117 -33.875 -19.25 1 98.25 73 LEU A C 1
ATOM 562 O O . LEU A 1 73 ? 8.211 -34.531 -18.734 1 98.25 73 LEU A O 1
ATOM 566 N N . LYS A 1 74 ? 9.398 -33.969 -20.531 1 98.19 74 LYS A N 1
ATOM 567 C CA . LYS A 1 74 ? 8.648 -34.812 -21.438 1 98.19 74 LYS A CA 1
ATOM 568 C C . LYS A 1 74 ? 8.711 -36.281 -21 1 98.19 74 LYS A C 1
ATOM 570 O O . LYS A 1 74 ? 7.691 -36.969 -20.953 1 98.19 74 LYS A O 1
ATOM 575 N N . SER A 1 75 ? 9.898 -36.688 -20.656 1 97.81 75 SER A N 1
ATOM 576 C CA . SER A 1 75 ? 10.086 -38.062 -20.203 1 97.81 75 SER A CA 1
ATOM 577 C C . SER A 1 75 ? 9.273 -38.344 -18.938 1 97.81 75 SER A C 1
ATOM 579 O O . SER A 1 75 ? 8.664 -39.406 -18.797 1 97.81 75 SER A O 1
ATOM 581 N N . LEU A 1 76 ? 9.328 -37.438 -18.031 1 98.12 76 LEU A N 1
ATOM 582 C CA . LEU A 1 76 ? 8.547 -37.562 -16.812 1 98.12 76 LEU A CA 1
ATOM 583 C C . LEU A 1 76 ? 7.059 -37.688 -17.125 1 98.12 76 LEU A C 1
ATOM 585 O O . LEU A 1 76 ? 6.395 -38.625 -16.641 1 98.12 76 LEU A O 1
ATOM 589 N N . ILE A 1 77 ? 6.516 -36.781 -17.938 1 98.06 77 ILE A N 1
ATOM 590 C CA . ILE A 1 77 ? 5.09 -36.719 -18.234 1 98.06 77 ILE A CA 1
ATOM 591 C C . ILE A 1 77 ? 4.656 -38 -18.953 1 98.06 77 ILE A C 1
ATOM 593 O O . ILE A 1 77 ? 3.674 -38.656 -18.562 1 98.06 77 ILE A O 1
ATOM 597 N N . GLU A 1 78 ? 5.391 -38.406 -19.922 1 97.44 78 GLU A N 1
ATOM 598 C CA . GLU A 1 78 ? 5.031 -39.594 -20.719 1 97.44 78 GLU A CA 1
ATOM 599 C C . GLU A 1 78 ? 5.172 -40.875 -19.891 1 97.44 78 GLU A C 1
ATOM 601 O O . GLU A 1 78 ? 4.348 -41.781 -20.016 1 97.44 78 GLU A O 1
ATOM 606 N N . GLY A 1 79 ? 6.254 -40.938 -19.125 1 96.88 79 GLY A N 1
ATOM 607 C CA . GLY A 1 79 ? 6.398 -42.062 -18.234 1 96.88 79 GLY A CA 1
ATOM 608 C C . GLY A 1 79 ? 5.262 -42.188 -17.234 1 96.88 79 GLY A C 1
ATOM 609 O O . GLY A 1 79 ? 4.727 -43.281 -17.031 1 96.88 79 GLY A O 1
ATOM 610 N N . TYR A 1 80 ? 4.957 -41.094 -16.641 1 97.31 80 TYR A N 1
ATOM 611 C CA . TYR A 1 80 ? 3.869 -41.062 -15.664 1 97.31 80 TYR A CA 1
ATOM 612 C C . TYR A 1 80 ? 2.547 -41.438 -16.312 1 97.31 80 TYR A C 1
ATOM 614 O O . TYR A 1 80 ? 1.768 -42.219 -15.758 1 97.31 80 TYR A O 1
ATOM 622 N N . GLN A 1 81 ? 2.281 -40.906 -17.484 1 96.06 81 GLN A N 1
ATOM 623 C CA . GLN A 1 81 ? 1.044 -41.156 -18.219 1 96.06 81 GLN A CA 1
ATOM 624 C C . GLN A 1 81 ? 0.902 -42.656 -18.547 1 96.06 81 GLN A C 1
ATOM 626 O O . GLN A 1 81 ? -0.19 -43.219 -18.438 1 96.06 81 GLN A O 1
ATOM 631 N N . LYS A 1 82 ? 1.957 -43.281 -18.938 1 95.25 82 LYS A N 1
ATOM 632 C CA . LYS A 1 82 ? 1.945 -44.688 -19.297 1 95.25 82 LYS A CA 1
ATOM 633 C C . LYS A 1 82 ? 1.535 -45.562 -18.109 1 95.25 82 LYS A C 1
ATOM 635 O O . LYS A 1 82 ? 0.797 -46.531 -18.266 1 95.25 82 LYS A O 1
ATOM 640 N N . SER A 1 83 ? 1.988 -45.156 -17 1 92.81 83 SER A N 1
ATOM 641 C CA . SER A 1 83 ? 1.783 -45.969 -15.805 1 92.81 83 SER A CA 1
ATOM 642 C C . SER A 1 83 ? 0.475 -45.625 -15.109 1 92.81 83 SER A C 1
ATOM 644 O O . SER A 1 83 ? -0.172 -46.5 -14.516 1 92.81 83 SER A O 1
ATOM 646 N N . ASN A 1 84 ? 0.04 -44.375 -15.125 1 93.69 84 ASN A N 1
ATOM 647 C CA . ASN A 1 84 ? -1.016 -43.906 -14.227 1 93.69 84 ASN A CA 1
ATOM 648 C C . ASN A 1 84 ? -2.18 -43.281 -15.008 1 93.69 84 ASN A C 1
ATOM 650 O O . ASN A 1 84 ? -3.227 -43 -14.438 1 93.69 84 ASN A O 1
ATOM 654 N N . GLY A 1 85 ? -2.039 -43.094 -16.312 1 91.38 85 GLY A N 1
ATOM 655 C CA . GLY A 1 85 ? -3.062 -42.438 -17.109 1 91.38 85 GLY A CA 1
ATOM 656 C C . GLY A 1 85 ? -2.891 -40.938 -17.188 1 91.38 85 GLY A C 1
ATOM 657 O O . GLY A 1 85 ? -1.841 -40.406 -16.812 1 91.38 85 GLY A O 1
ATOM 658 N N . ASP A 1 86 ? -3.977 -40.25 -17.641 1 93.19 86 ASP A N 1
ATOM 659 C CA . ASP A 1 86 ? -3.891 -38.812 -17.922 1 93.19 86 ASP A CA 1
ATOM 660 C C . ASP A 1 86 ? -4.066 -38 -16.641 1 93.19 86 ASP A C 1
ATOM 662 O O . ASP A 1 86 ? -4.879 -38.375 -15.773 1 93.19 86 ASP A O 1
ATOM 666 N N . SER A 1 87 ? -3.338 -37 -16.516 1 97.5 87 SER A N 1
ATOM 667 C CA . SER A 1 87 ? -3.418 -36 -15.438 1 97.5 87 SER A CA 1
ATOM 668 C C . SER A 1 87 ? -3.287 -34.594 -15.977 1 97.5 87 SER A C 1
ATOM 670 O O . SER A 1 87 ? -2.779 -34.375 -17.078 1 97.5 87 SER A O 1
ATOM 672 N N . LEU A 1 88 ? -3.893 -33.688 -15.289 1 98.38 88 LEU A N 1
ATOM 673 C CA . LEU A 1 88 ? -3.553 -32.281 -15.531 1 98.38 88 LEU A CA 1
ATOM 674 C C . LEU A 1 88 ? -2.168 -31.969 -14.984 1 98.38 88 LEU A C 1
ATOM 676 O O . LEU A 1 88 ? -1.838 -32.344 -13.852 1 98.38 88 LEU A O 1
ATOM 680 N N . TRP A 1 89 ? -1.335 -31.328 -15.805 1 98.75 89 TRP A N 1
ATOM 681 C CA . TRP A 1 89 ? 0.016 -30.969 -15.398 1 98.75 89 TRP A CA 1
ATOM 682 C C . TRP A 1 89 ? 0.152 -29.453 -15.266 1 98.75 89 TRP A C 1
ATOM 684 O O . TRP A 1 89 ? -0.209 -28.703 -16.188 1 98.75 89 TRP A O 1
ATOM 694 N N . MET A 1 90 ? 0.625 -29.047 -14.164 1 98.75 90 MET A N 1
ATOM 695 C CA . MET A 1 90 ? 0.813 -27.641 -13.875 1 98.75 90 MET A CA 1
ATOM 696 C C . MET A 1 90 ? 2.275 -27.328 -13.562 1 98.75 90 MET A C 1
ATOM 698 O O . MET A 1 90 ? 2.861 -27.938 -12.664 1 98.75 90 MET A O 1
ATOM 702 N N . LEU A 1 91 ? 2.859 -26.422 -14.328 1 98.69 91 LEU A N 1
ATOM 703 C CA . LEU A 1 91 ? 4.184 -25.906 -14 1 98.69 91 LEU A CA 1
ATOM 704 C C . LEU A 1 91 ? 4.086 -24.562 -13.281 1 98.69 91 LEU A C 1
ATOM 706 O O . LEU A 1 91 ? 3.373 -23.656 -13.742 1 98.69 91 LEU A O 1
ATOM 710 N N . ILE A 1 92 ? 4.711 -24.469 -12.148 1 98.56 92 ILE A N 1
ATOM 711 C CA . ILE A 1 92 ? 4.906 -23.156 -11.547 1 98.56 92 ILE A CA 1
ATOM 712 C C . ILE A 1 92 ? 6.059 -22.438 -12.242 1 98.56 92 ILE A C 1
ATOM 714 O O . ILE A 1 92 ? 7.223 -22.828 -12.086 1 98.56 92 ILE A O 1
ATOM 718 N N . GLY A 1 93 ? 5.641 -21.438 -13 1 97.06 93 GLY A N 1
ATOM 719 C CA . GLY A 1 93 ? 6.617 -20.719 -13.797 1 97.06 93 GLY A CA 1
ATOM 720 C C . GLY A 1 93 ? 7.008 -19.391 -13.195 1 97.06 93 GLY A C 1
ATOM 721 O O . GLY A 1 93 ? 6.738 -19.125 -12.016 1 97.06 93 GLY A O 1
ATOM 722 N N . SER A 1 94 ? 7.773 -18.672 -14 1 93.12 94 SER A N 1
ATOM 723 C CA . SER A 1 94 ? 8.281 -17.375 -13.57 1 93.12 94 SER A CA 1
ATOM 724 C C . SER A 1 94 ? 8 -16.297 -14.617 1 93.12 94 SER A C 1
ATOM 726 O O . SER A 1 94 ? 7.965 -16.578 -15.812 1 93.12 94 SER A O 1
ATOM 728 N N . THR A 1 95 ? 7.816 -15.086 -14.141 1 93.62 95 THR A N 1
ATOM 729 C CA . THR A 1 95 ? 7.605 -13.969 -15.062 1 93.62 95 THR A CA 1
ATOM 730 C C . THR A 1 95 ? 8.938 -13.344 -15.469 1 93.62 95 THR A C 1
ATOM 732 O O . THR A 1 95 ? 8.961 -12.344 -16.188 1 93.62 95 THR A O 1
ATOM 735 N N . ARG A 1 96 ? 10 -13.922 -15.133 1 88.69 96 ARG A N 1
ATOM 736 C CA . ARG A 1 96 ? 11.328 -13.344 -15.359 1 88.69 96 ARG A CA 1
ATOM 737 C C . ARG A 1 96 ? 11.609 -13.195 -16.844 1 88.69 96 ARG A C 1
ATOM 739 O O . ARG A 1 96 ? 12.398 -12.336 -17.25 1 88.69 96 ARG A O 1
ATOM 746 N N . ALA A 1 97 ? 11.031 -14.008 -17.578 1 89.19 97 ALA A N 1
ATOM 747 C CA . ALA A 1 97 ? 11.273 -13.977 -19.016 1 89.19 97 ALA A CA 1
ATOM 748 C C . ALA A 1 97 ? 10.938 -12.602 -19.594 1 89.19 97 ALA A C 1
ATOM 750 O O . ALA A 1 97 ? 11.562 -12.156 -20.562 1 89.19 97 ALA A O 1
ATOM 751 N N . TRP A 1 98 ? 10.008 -11.922 -18.969 1 89.62 98 TRP A N 1
ATOM 752 C CA . TRP A 1 98 ? 9.523 -10.656 -19.516 1 89.62 98 TRP A CA 1
ATOM 753 C C . TRP A 1 98 ? 10.141 -9.477 -18.766 1 89.62 98 TRP A C 1
ATOM 755 O O . TRP A 1 98 ? 9.734 -8.328 -18.984 1 89.62 98 TRP A O 1
ATOM 765 N N . GLN A 1 99 ? 11 -9.594 -17.828 1 77.38 99 GLN A N 1
ATOM 766 C CA . GLN A 1 99 ? 11.562 -8.516 -17.016 1 77.38 99 GLN A CA 1
ATOM 767 C C . GLN A 1 99 ? 12.586 -7.711 -17.797 1 77.38 99 GLN A C 1
ATOM 769 O O . GLN A 1 99 ? 12.836 -6.543 -17.5 1 77.38 99 GLN A O 1
ATOM 774 N N . GLY A 1 100 ? 13.234 -8.117 -18.891 1 62.34 100 GLY A N 1
ATOM 775 C CA . GLY A 1 100 ? 14.281 -7.41 -19.609 1 62.34 100 GLY A CA 1
ATOM 776 C C . GLY A 1 100 ? 13.75 -6.43 -20.641 1 62.34 100 GLY A C 1
ATOM 777 O O . GLY A 1 100 ? 14.508 -5.902 -21.453 1 62.34 100 GLY A O 1
ATOM 778 N N . THR A 1 101 ? 12.5 -6.309 -20.609 1 55.81 101 THR A N 1
ATOM 779 C CA . THR A 1 101 ? 12.07 -5.402 -21.672 1 55.81 101 THR A CA 1
ATOM 780 C C . THR A 1 101 ? 12.383 -3.955 -21.312 1 55.81 101 THR A C 1
ATOM 782 O O . THR A 1 101 ? 12.516 -3.619 -20.141 1 55.81 101 THR A O 1
ATOM 785 N N . ASP A 1 102 ? 12.781 -3.137 -22.188 1 55.47 102 ASP A N 1
ATOM 786 C CA . ASP A 1 102 ? 13.273 -1.767 -22.078 1 55.47 102 ASP A CA 1
ATOM 787 C C . ASP A 1 102 ? 12.391 -0.943 -21.141 1 55.47 102 ASP A C 1
ATOM 789 O O . ASP A 1 102 ? 11.172 -0.858 -21.344 1 55.47 102 ASP A O 1
ATOM 793 N N . ALA A 1 103 ? 12.93 -0.722 -20.047 1 54.03 103 ALA A N 1
ATOM 794 C CA . ALA A 1 103 ? 12.359 0.081 -18.969 1 54.03 103 ALA A CA 1
ATOM 795 C C . ALA A 1 103 ? 11.617 1.293 -19.516 1 54.03 103 ALA A C 1
ATOM 797 O O . ALA A 1 103 ? 10.766 1.871 -18.828 1 54.03 103 ALA A O 1
ATOM 798 N N . GLN A 1 104 ? 11.867 1.561 -20.703 1 55.97 104 GLN A N 1
ATOM 799 C CA . GLN A 1 104 ? 11.375 2.852 -21.172 1 55.97 104 GLN A CA 1
ATOM 800 C C . GLN A 1 104 ? 10 2.711 -21.812 1 55.97 104 GLN A C 1
ATOM 802 O O . GLN A 1 104 ? 9.305 3.707 -22.031 1 55.97 104 GLN A O 1
ATOM 807 N N . SER A 1 105 ? 9.648 1.417 -21.875 1 62.44 105 SER A N 1
ATOM 808 C CA . SER A 1 105 ? 8.336 1.32 -22.516 1 62.44 105 SER A CA 1
ATOM 809 C C . SER A 1 105 ? 7.289 0.78 -21.547 1 62.44 105 SER A C 1
ATOM 811 O O . SER A 1 105 ? 7.52 -0.219 -20.859 1 62.44 105 SER A O 1
ATOM 813 N N . ASP A 1 106 ? 6.273 1.627 -21.25 1 68.75 106 ASP A N 1
ATOM 814 C CA . ASP A 1 106 ? 5.129 1.192 -20.469 1 68.75 106 ASP A CA 1
ATOM 815 C C . ASP A 1 106 ? 4.316 0.134 -21.203 1 68.75 106 ASP A C 1
ATOM 817 O O . ASP A 1 106 ? 3.174 0.381 -21.594 1 68.75 106 ASP A O 1
ATOM 821 N N . SER A 1 107 ? 5.047 -0.979 -21.484 1 81.25 107 SER A N 1
ATOM 822 C CA . SER A 1 107 ? 4.359 -2.053 -22.188 1 81.25 107 SER A CA 1
ATOM 823 C C . SER A 1 107 ? 3.639 -2.982 -21.219 1 81.25 107 SER A C 1
ATOM 825 O O . SER A 1 10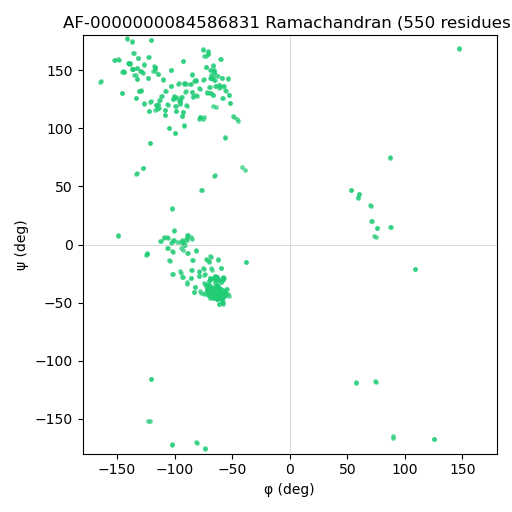7 ? 4.156 -3.289 -20.141 1 81.25 107 SER A O 1
ATOM 827 N N . VAL A 1 108 ? 2.459 -3.334 -21.609 1 90.62 108 VAL A N 1
ATOM 828 C CA . VAL A 1 108 ? 1.646 -4.246 -20.812 1 90.62 108 VAL A CA 1
ATOM 829 C C . VAL A 1 108 ? 1.922 -5.688 -21.234 1 90.62 108 VAL A C 1
ATOM 831 O O . VAL A 1 108 ? 1.82 -6.027 -22.406 1 90.62 108 VAL A O 1
ATOM 834 N N . ILE A 1 109 ? 2.363 -6.43 -20.328 1 93.56 109 ILE A N 1
ATOM 835 C CA . ILE A 1 109 ? 2.598 -7.855 -20.531 1 93.56 109 ILE A CA 1
ATOM 836 C C . ILE A 1 109 ? 1.374 -8.648 -20.078 1 93.56 109 ILE A C 1
ATOM 838 O O . ILE A 1 109 ? 0.875 -8.453 -18.969 1 93.56 109 ILE A O 1
ATOM 842 N N . THR A 1 110 ? 0.881 -9.469 -20.922 1 94.56 110 THR A N 1
ATOM 843 C CA . THR A 1 110 ? -0.233 -10.359 -20.609 1 94.56 110 THR A CA 1
ATOM 844 C C . THR A 1 110 ? 0.17 -11.82 -20.797 1 94.56 110 THR A C 1
ATOM 846 O O . THR A 1 110 ? 1.278 -12.109 -21.25 1 94.56 110 THR A O 1
ATOM 849 N N . ARG A 1 111 ? -0.768 -12.68 -20.453 1 95.75 111 ARG A N 1
ATOM 850 C CA . ARG A 1 111 ? -0.533 -14.109 -20.625 1 95.75 111 ARG A CA 1
ATOM 851 C C . ARG A 1 111 ? -0.333 -14.453 -22.094 1 95.75 111 ARG A C 1
ATOM 853 O O . ARG A 1 111 ? 0.173 -15.531 -22.438 1 95.75 111 ARG A O 1
ATOM 860 N N . HIS A 1 112 ? -0.647 -13.516 -23 1 95.56 112 HIS A N 1
ATOM 861 C CA . HIS A 1 112 ? -0.559 -13.781 -24.438 1 95.56 112 HIS A CA 1
ATOM 862 C C . HIS A 1 112 ? 0.697 -13.156 -25.031 1 95.56 112 HIS A C 1
ATOM 864 O O . HIS A 1 112 ? 0.992 -13.359 -26.219 1 95.56 112 HIS A O 1
ATOM 870 N N . THR A 1 113 ? 1.396 -12.422 -24.234 1 94.75 113 THR A N 1
ATOM 871 C CA . THR A 1 113 ? 2.621 -11.805 -24.734 1 94.75 113 THR A CA 1
ATOM 872 C C . THR A 1 113 ? 3.676 -12.859 -25.047 1 94.75 113 THR A C 1
ATOM 874 O O . THR A 1 113 ? 3.998 -13.688 -24.188 1 94.75 113 THR A O 1
ATOM 877 N N . PRO A 1 114 ? 4.219 -12.797 -26.203 1 94 114 PRO A N 1
ATOM 878 C CA . PRO A 1 114 ? 5.23 -13.797 -26.562 1 94 114 PRO A CA 1
ATOM 879 C C . PRO A 1 114 ? 6.508 -13.664 -25.734 1 94 114 PRO A C 1
ATOM 881 O O . PRO A 1 114 ? 6.824 -12.57 -25.25 1 94 114 PRO A O 1
ATOM 884 N N . LEU A 1 115 ? 7.16 -14.812 -25.641 1 93.25 115 LEU A N 1
ATOM 885 C CA . LEU A 1 115 ? 8.469 -14.781 -24.984 1 93.25 115 LEU A CA 1
ATOM 886 C C . LEU A 1 115 ? 9.469 -13.992 -25.828 1 93.25 115 LEU A C 1
ATOM 888 O O . LEU A 1 115 ? 9.453 -14.062 -27.047 1 93.25 115 LEU A O 1
ATOM 892 N N . PRO A 1 116 ? 10.289 -13.305 -25.172 1 89.31 116 PRO A N 1
ATOM 893 C CA . PRO A 1 116 ? 11.359 -12.641 -25.922 1 89.31 116 PRO A CA 1
ATOM 894 C C . PRO A 1 116 ? 12.398 -13.625 -26.469 1 89.31 116 PRO A C 1
ATOM 896 O O . PRO A 1 116 ? 12.461 -14.773 -26.016 1 89.31 116 PRO A O 1
ATOM 899 N N . PRO A 1 117 ? 13.18 -13.148 -27.406 1 88 117 PRO A N 1
ATOM 900 C CA . PRO A 1 117 ? 14.172 -14.039 -28.031 1 88 117 PRO A CA 1
ATOM 901 C C . PRO A 1 117 ? 15.203 -14.562 -27.031 1 88 117 PRO A C 1
ATOM 903 O O . PRO A 1 117 ? 15.703 -15.68 -27.188 1 88 117 PRO A O 1
ATOM 906 N N . ASN A 1 118 ? 15.516 -13.852 -26.031 1 89.12 118 ASN A N 1
ATOM 907 C CA . ASN A 1 118 ? 16.531 -14.25 -25.062 1 89.12 118 ASN A CA 1
ATOM 908 C C . ASN A 1 118 ? 15.898 -14.789 -23.781 1 89.12 118 ASN A C 1
ATOM 910 O O . ASN A 1 118 ? 16.469 -14.641 -22.703 1 89.12 118 ASN A O 1
ATOM 914 N N . ALA A 1 119 ? 14.773 -15.391 -23.953 1 93 119 ALA A N 1
ATOM 915 C CA . ALA A 1 119 ? 14.086 -15.938 -22.781 1 93 119 ALA A CA 1
ATOM 916 C C . ALA A 1 119 ? 14.914 -17.047 -22.125 1 93 119 ALA A C 1
ATOM 918 O O . ALA A 1 119 ? 15.609 -17.797 -22.812 1 93 119 ALA A O 1
ATOM 919 N N . PRO A 1 120 ? 14.867 -17.172 -20.812 1 94.69 120 PRO A N 1
ATOM 920 C CA . PRO A 1 120 ? 15.586 -18.234 -20.094 1 94.69 120 PRO A CA 1
ATOM 921 C C . PRO A 1 120 ? 15.141 -19.641 -20.531 1 94.69 120 PRO A C 1
ATOM 923 O O . PRO A 1 120 ? 14.023 -19.812 -21.031 1 94.69 120 PRO A O 1
ATOM 926 N N . ALA A 1 121 ? 15.953 -20.578 -20.281 1 95.94 121 ALA A N 1
ATOM 927 C CA . ALA A 1 121 ? 15.703 -21.969 -20.672 1 95.94 121 ALA A CA 1
ATOM 928 C C . ALA A 1 121 ? 14.391 -22.484 -20.078 1 95.94 121 ALA A C 1
ATOM 930 O O . ALA A 1 121 ? 13.609 -23.141 -20.766 1 95.94 121 ALA A O 1
ATOM 931 N N . ARG A 1 122 ? 14.156 -22.141 -18.875 1 96.56 122 ARG A N 1
ATOM 932 C CA . ARG A 1 122 ? 12.953 -22.641 -18.219 1 96.56 122 ARG A CA 1
ATOM 933 C C . ARG A 1 122 ? 11.695 -22.125 -18.922 1 96.56 122 ARG A C 1
ATOM 935 O O . ARG A 1 122 ? 10.688 -22.828 -19 1 96.56 122 ARG A O 1
ATOM 942 N N . SER A 1 123 ? 11.766 -20.891 -19.422 1 97.06 123 SER A N 1
ATOM 943 C CA . SER A 1 123 ? 10.625 -20.312 -20.109 1 97.06 123 SER A CA 1
ATOM 944 C C . SER A 1 123 ? 10.406 -21 -21.469 1 97.06 123 SER A C 1
ATOM 946 O O . SER A 1 123 ? 9.266 -21.172 -21.891 1 97.06 123 SER A O 1
ATOM 948 N N . LEU A 1 124 ? 11.453 -21.359 -22.062 1 96.75 124 LEU A N 1
ATOM 949 C CA . LEU A 1 124 ? 11.344 -22.078 -23.312 1 96.75 124 LEU A CA 1
ATOM 950 C C . LEU A 1 124 ? 10.727 -23.453 -23.109 1 96.75 124 LEU A C 1
ATOM 952 O O . LEU A 1 124 ? 9.906 -23.906 -23.906 1 96.75 124 LEU A O 1
ATOM 956 N N . VAL A 1 125 ? 11.125 -24.078 -22.031 1 98.06 125 VAL A N 1
ATOM 957 C CA . VAL A 1 125 ? 10.555 -25.375 -21.688 1 98.06 125 VAL A CA 1
ATOM 958 C C . VAL A 1 125 ? 9.047 -25.234 -21.469 1 98.06 125 VAL A C 1
ATOM 960 O O . VAL A 1 125 ? 8.273 -26.094 -21.891 1 98.06 125 VAL A O 1
ATOM 963 N N . GLU A 1 126 ? 8.641 -24.156 -20.812 1 98.12 126 GLU A N 1
ATOM 964 C CA . GLU A 1 126 ? 7.219 -23.906 -20.594 1 98.12 126 GLU A CA 1
ATOM 965 C C . GLU A 1 126 ? 6.465 -23.812 -21.922 1 98.12 126 GLU A C 1
ATOM 967 O O . GLU A 1 126 ? 5.359 -24.344 -22.047 1 98.12 126 GLU A O 1
ATOM 972 N N . GLU A 1 127 ? 7.098 -23.188 -22.859 1 97 127 GLU A N 1
ATOM 973 C CA . GLU A 1 127 ? 6.48 -23.062 -24.172 1 97 127 GLU A CA 1
ATOM 974 C C . GLU A 1 127 ? 6.336 -24.422 -24.844 1 97 127 GLU A C 1
ATOM 976 O O . GLU A 1 127 ? 5.285 -24.734 -25.422 1 97 127 GLU A O 1
ATOM 981 N N . GLN A 1 128 ? 7.301 -25.188 -24.812 1 97.94 128 GLN A N 1
ATOM 982 C CA . GLN A 1 128 ? 7.277 -26.516 -25.406 1 97.94 128 GLN A CA 1
ATOM 983 C C . GLN A 1 128 ? 6.234 -27.391 -24.719 1 97.94 128 GLN A C 1
ATOM 985 O O . GLN A 1 128 ? 5.508 -28.141 -25.391 1 97.94 128 GLN A O 1
ATOM 990 N N . PHE A 1 129 ? 6.238 -27.234 -23.453 1 98.5 129 PHE A N 1
ATOM 991 C CA . PHE A 1 129 ? 5.285 -27.953 -22.625 1 98.5 129 PHE A CA 1
ATOM 992 C C . PHE A 1 129 ? 3.854 -27.641 -23.047 1 98.5 129 PHE A C 1
ATOM 994 O O . PHE A 1 129 ? 3.061 -28.562 -23.281 1 98.5 129 PHE A O 1
ATOM 1001 N N . LEU A 1 130 ? 3.543 -26.406 -23.188 1 98.19 130 LEU A N 1
ATOM 1002 C CA . LEU A 1 130 ? 2.203 -25.969 -23.562 1 98.19 130 LEU A CA 1
ATOM 1003 C C . LEU A 1 130 ? 1.858 -26.453 -24.969 1 98.19 130 LEU A C 1
ATOM 1005 O O . LEU A 1 130 ? 0.721 -26.844 -25.234 1 98.19 130 LEU A O 1
ATOM 1009 N N . LYS A 1 131 ? 2.787 -26.469 -25.844 1 98 131 LYS A N 1
ATOM 1010 C CA . LYS A 1 131 ? 2.574 -26.891 -27.234 1 98 131 LYS A CA 1
ATOM 1011 C C . LYS A 1 131 ? 2.367 -28.406 -27.312 1 98 131 LYS A C 1
ATOM 1013 O O . LYS A 1 131 ? 1.525 -28.875 -28.078 1 98 131 LYS A O 1
ATOM 1018 N N . ALA A 1 132 ? 3.08 -29.109 -26.562 1 98.38 132 ALA A N 1
ATOM 1019 C CA . ALA A 1 132 ? 3.072 -30.562 -26.625 1 98.38 132 ALA A CA 1
ATOM 1020 C C . ALA A 1 132 ? 1.792 -31.141 -26.016 1 98.38 132 ALA A C 1
ATOM 1022 O O . ALA A 1 132 ? 1.295 -32.188 -26.469 1 98.38 132 ALA A O 1
ATOM 1023 N N . TYR A 1 133 ? 1.275 -30.5 -25 1 97.69 133 TYR A N 1
ATOM 1024 C CA . TYR A 1 133 ? 0.119 -31.016 -24.281 1 97.69 133 TYR A CA 1
ATOM 1025 C C . TYR A 1 133 ? -0.979 -29.969 -24.188 1 97.69 133 TYR A C 1
ATOM 1027 O O . TYR A 1 133 ? -1.395 -29.609 -23.078 1 97.69 133 TYR A O 1
ATOM 1035 N N . PRO A 1 134 ? -1.572 -29.562 -25.203 1 96.5 134 PRO A N 1
ATOM 1036 C CA . PRO A 1 134 ? -2.486 -28.422 -25.25 1 96.5 134 PRO A CA 1
ATOM 1037 C C . PRO A 1 134 ? -3.795 -28.672 -24.516 1 96.5 134 PRO A C 1
ATOM 1039 O O . PRO A 1 134 ? -4.543 -27.734 -24.234 1 96.5 134 PRO A O 1
ATOM 1042 N N . THR A 1 135 ? -4.113 -29.891 -24.078 1 96.44 135 THR A N 1
ATOM 1043 C CA . THR A 1 135 ? -5.395 -30.156 -23.438 1 96.44 135 THR A CA 1
ATOM 1044 C C . THR A 1 135 ? -5.199 -30.5 -21.969 1 96.44 135 THR A C 1
ATOM 1046 O O . THR A 1 135 ? -6.172 -30.734 -21.25 1 96.44 135 THR A O 1
ATOM 1049 N N . ARG A 1 136 ? -3.975 -30.453 -21.453 1 96.88 136 ARG A N 1
ATOM 1050 C CA . ARG A 1 136 ? -3.809 -30.891 -20.078 1 96.88 136 ARG A CA 1
ATOM 1051 C C . ARG A 1 136 ? -2.666 -30.125 -19.406 1 96.88 136 ARG A C 1
ATOM 1053 O O . ARG A 1 136 ? -2.26 -30.469 -18.281 1 96.88 136 ARG A O 1
ATOM 1060 N N . ALA A 1 137 ? -2.121 -29.078 -20.094 1 98.56 137 ALA A N 1
ATOM 1061 C CA . ALA A 1 137 ? -0.959 -28.359 -19.594 1 98.56 137 ALA A CA 1
ATOM 1062 C C . ALA A 1 137 ? -1.348 -26.953 -19.109 1 98.56 137 ALA A C 1
ATOM 1064 O O . ALA A 1 137 ? -2.059 -26.234 -19.812 1 98.56 137 ALA A O 1
ATOM 1065 N N . VAL A 1 138 ? -0.904 -26.609 -17.969 1 98.75 138 VAL A N 1
ATOM 1066 C CA . VAL A 1 138 ? -1.084 -25.281 -17.406 1 98.75 138 VAL A CA 1
ATOM 1067 C C . VAL A 1 138 ? 0.258 -24.734 -16.922 1 98.75 138 VAL A C 1
ATOM 1069 O O . VAL A 1 138 ? 1.04 -25.469 -16.297 1 98.75 138 VAL A O 1
ATOM 1072 N N . VAL A 1 139 ? 0.569 -23.516 -17.266 1 98.69 139 VAL A N 1
ATOM 1073 C CA . VAL A 1 139 ? 1.707 -22.812 -16.688 1 98.69 139 VAL A CA 1
ATOM 1074 C C . VAL A 1 139 ? 1.215 -21.625 -15.875 1 98.69 139 VAL A C 1
ATOM 1076 O O . VAL A 1 139 ? 0.488 -20.766 -16.391 1 98.69 139 VAL A O 1
ATOM 1079 N N . LEU A 1 140 ? 1.526 -21.609 -14.602 1 98.5 140 LEU A N 1
ATOM 1080 C CA . LEU A 1 140 ? 1.255 -20.469 -13.742 1 98.5 140 LEU A CA 1
ATOM 1081 C C . LEU A 1 140 ? 2.512 -19.625 -13.555 1 98.5 140 LEU A C 1
ATOM 1083 O O . LEU A 1 140 ? 3.375 -19.953 -12.742 1 98.5 140 LEU A O 1
ATOM 1087 N N . ASN A 1 141 ? 2.609 -18.625 -14.344 1 98.38 141 ASN A N 1
ATOM 1088 C CA . ASN A 1 141 ? 3.727 -17.703 -14.148 1 98.38 141 ASN A CA 1
ATOM 1089 C C . ASN A 1 141 ? 3.475 -16.75 -12.977 1 98.38 141 ASN A C 1
ATOM 1091 O O . ASN A 1 141 ? 2.674 -15.82 -13.086 1 98.38 141 ASN A O 1
ATOM 1095 N N . LEU A 1 142 ? 4.215 -16.953 -11.898 1 98.12 142 LEU A N 1
ATOM 1096 C CA . LEU A 1 142 ? 4.051 -16.172 -10.688 1 98.12 142 LEU A CA 1
ATOM 1097 C C . LEU A 1 142 ? 4.984 -14.961 -10.688 1 98.12 142 LEU A C 1
ATOM 1099 O O . LEU A 1 142 ? 6.137 -15.062 -11.117 1 98.12 142 LEU A O 1
ATOM 1103 N N . VAL A 1 143 ? 4.43 -13.836 -10.227 1 96.81 143 VAL A N 1
ATOM 1104 C CA . VAL A 1 143 ? 5.262 -12.664 -9.984 1 96.81 143 VAL A CA 1
ATOM 1105 C C . VAL A 1 143 ? 5.961 -12.797 -8.633 1 96.81 143 VAL A C 1
ATOM 1107 O O . VAL A 1 143 ? 6.039 -13.891 -8.07 1 96.81 143 VAL A O 1
ATOM 1110 N N . GLY A 1 144 ? 6.594 -11.727 -8.164 1 96.12 144 GLY A N 1
ATOM 1111 C CA . GLY A 1 144 ? 7.336 -11.812 -6.914 1 96.12 144 GLY A CA 1
ATOM 1112 C C . GLY A 1 144 ? 6.508 -12.359 -5.766 1 96.12 144 GLY A C 1
ATOM 1113 O O . GLY A 1 144 ? 5.426 -11.852 -5.473 1 9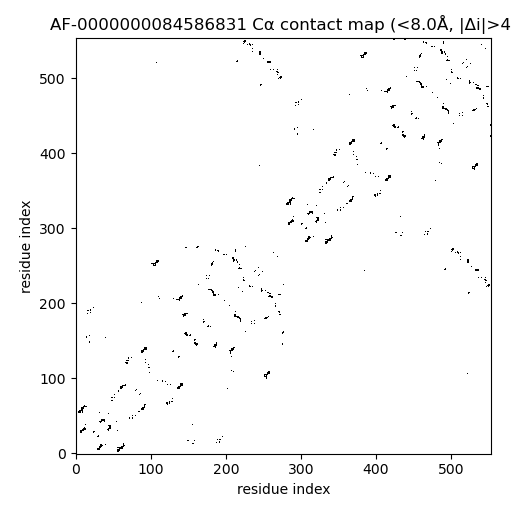6.12 144 GLY A O 1
ATOM 1114 N N . LEU A 1 145 ? 7 -13.352 -5.062 1 97.75 145 LEU A N 1
ATOM 1115 C CA . LEU A 1 145 ? 6.312 -14.016 -3.961 1 97.75 145 LEU A CA 1
ATOM 1116 C C . LEU A 1 145 ? 6.641 -13.352 -2.631 1 97.75 145 LEU A C 1
ATOM 1118 O O . LEU A 1 145 ? 7.797 -13.016 -2.367 1 97.75 145 LEU A O 1
ATOM 1122 N N . HIS A 1 146 ? 5.598 -13.07 -1.854 1 97.94 146 HIS A N 1
ATOM 1123 C CA . HIS A 1 146 ? 5.805 -12.586 -0.495 1 97.94 146 HIS A CA 1
ATOM 1124 C C . HIS A 1 146 ? 4.82 -13.227 0.477 1 97.94 146 HIS A C 1
ATOM 1126 O O . HIS A 1 146 ? 3.814 -13.797 0.058 1 97.94 146 HIS A O 1
ATOM 1132 N N . GLY A 1 147 ? 5.18 -13.266 1.749 1 97.94 147 GLY A N 1
ATOM 1133 C CA . GLY A 1 147 ? 4.281 -13.82 2.754 1 97.94 147 GLY A CA 1
ATOM 1134 C C . GLY A 1 147 ? 5.012 -14.508 3.889 1 97.94 147 GLY A C 1
ATOM 1135 O O . GLY A 1 147 ? 6.23 -14.695 3.828 1 97.94 147 GLY A O 1
ATOM 1136 N N . ARG A 1 148 ? 4.281 -14.812 4.918 1 97.44 148 ARG A N 1
ATOM 1137 C CA . ARG A 1 148 ? 4.719 -15.641 6.035 1 97.44 148 ARG A CA 1
ATOM 1138 C C . ARG A 1 148 ? 4.043 -17.016 6.004 1 97.44 148 ARG A C 1
ATOM 1140 O O . ARG A 1 148 ? 2.84 -17.125 6.242 1 97.44 148 ARG A O 1
ATOM 1147 N N . PRO A 1 149 ? 4.867 -18.016 5.73 1 96.38 149 PRO A N 1
ATOM 1148 C CA . PRO A 1 149 ? 4.25 -19.328 5.773 1 96.38 149 PRO A CA 1
ATOM 1149 C C . PRO A 1 149 ? 3.645 -19.656 7.137 1 96.38 149 PRO A C 1
ATOM 1151 O O . PRO A 1 149 ? 4.156 -19.219 8.164 1 96.38 149 PRO A O 1
ATOM 1154 N N . PRO A 1 150 ? 2.502 -20.359 7.109 1 95 150 PRO A N 1
ATOM 1155 C CA . PRO A 1 150 ? 1.874 -20.719 8.383 1 95 150 PRO A CA 1
ATOM 1156 C C . PRO A 1 150 ? 2.574 -21.891 9.07 1 95 150 PRO A C 1
ATOM 1158 O O . PRO A 1 150 ? 1.92 -22.859 9.469 1 95 150 PRO A O 1
ATOM 1161 N N . VAL A 1 151 ? 3.926 -21.859 9.164 1 92.56 151 VAL A N 1
ATOM 1162 C CA . VAL A 1 151 ? 4.785 -22.812 9.852 1 92.56 151 VAL A CA 1
ATOM 1163 C C . VAL A 1 151 ? 5.914 -22.062 10.562 1 92.56 151 VAL A C 1
ATOM 1165 O O . VAL A 1 151 ? 6.223 -20.922 10.227 1 92.56 151 VAL A O 1
ATOM 1168 N N . PRO A 1 152 ? 6.402 -22.734 11.57 1 89.5 152 PRO A N 1
ATOM 1169 C CA . PRO A 1 152 ? 7.543 -22.094 12.219 1 89.5 152 PRO A CA 1
ATOM 1170 C C . PRO A 1 152 ? 8.664 -21.734 11.242 1 89.5 152 PRO A C 1
ATOM 1172 O O . PRO A 1 152 ? 8.914 -22.484 10.297 1 89.5 152 PRO A O 1
ATOM 1175 N N . GLY A 1 153 ? 9.32 -20.625 11.422 1 86.94 153 GLY A N 1
ATOM 1176 C CA . GLY A 1 153 ? 10.352 -20.109 10.547 1 86.94 153 GLY A CA 1
ATOM 1177 C C . GLY A 1 153 ? 11.531 -21.047 10.398 1 86.94 153 GLY A C 1
ATOM 1178 O O . GLY A 1 153 ? 12.258 -21 9.398 1 86.94 153 GLY A O 1
ATOM 1179 N N . ASP A 1 154 ? 11.711 -21.953 11.312 1 86.25 154 ASP A N 1
ATOM 1180 C CA . ASP A 1 154 ? 12.852 -22.859 11.281 1 86.25 154 ASP A CA 1
ATOM 1181 C C . ASP A 1 154 ? 12.5 -24.156 10.539 1 86.25 154 ASP A C 1
ATOM 1183 O O . ASP A 1 154 ? 13.367 -25.016 10.328 1 86.25 154 ASP A O 1
ATOM 1187 N N . THR A 1 155 ? 11.305 -24.203 10.102 1 86.25 155 THR A N 1
ATOM 1188 C CA . THR A 1 155 ? 10.906 -25.281 9.219 1 86.25 155 THR A CA 1
ATOM 1189 C C . THR A 1 155 ? 11.586 -25.156 7.855 1 86.25 155 THR A C 1
ATOM 1191 O O . THR A 1 155 ? 11.797 -24.047 7.367 1 86.25 155 THR A O 1
ATOM 1194 N N . PRO A 1 156 ? 11.953 -26.312 7.246 1 87.19 156 PRO A N 1
ATOM 1195 C CA . PRO A 1 156 ? 12.5 -26.188 5.895 1 87.19 156 PRO A CA 1
ATOM 1196 C C . PRO A 1 156 ? 11.602 -25.375 4.961 1 87.19 156 PRO A C 1
ATOM 1198 O O . PRO A 1 156 ? 10.406 -25.656 4.848 1 87.19 156 PRO A O 1
ATOM 1201 N N . HIS A 1 157 ? 12.141 -24.328 4.43 1 91.12 157 HIS A N 1
ATOM 1202 C CA . HIS A 1 157 ? 11.43 -23.453 3.514 1 91.12 157 HIS A CA 1
ATOM 1203 C C . HIS A 1 157 ? 10.367 -22.641 4.246 1 91.12 157 HIS A C 1
ATOM 1205 O O . HIS A 1 157 ? 9.391 -22.188 3.639 1 91.12 157 HIS A O 1
ATOM 1211 N N . GLY A 1 158 ? 10.562 -22.547 5.547 1 93 158 GLY A N 1
ATOM 1212 C CA . GLY A 1 158 ? 9.555 -21.859 6.34 1 93 158 GLY A CA 1
ATOM 1213 C C . GLY A 1 158 ? 9.859 -20.391 6.562 1 93 158 GLY A C 1
ATOM 1214 O O . GLY A 1 158 ? 9.109 -19.688 7.234 1 93 158 GLY A O 1
ATOM 1215 N N . ALA A 1 159 ? 10.961 -19.906 5.953 1 95 159 ALA A N 1
ATOM 1216 C CA . ALA A 1 159 ? 11.367 -18.516 6.176 1 95 159 ALA A CA 1
ATOM 1217 C C . ALA A 1 159 ? 10.391 -17.547 5.531 1 95 159 ALA A C 1
ATOM 1219 O O . ALA A 1 159 ? 9.969 -17.75 4.387 1 95 159 ALA A O 1
ATOM 1220 N N . PRO A 1 160 ? 10.023 -16.469 6.277 1 96.62 160 PRO A N 1
ATOM 1221 C CA . PRO A 1 160 ? 9.148 -15.461 5.664 1 96.62 160 PRO A CA 1
ATOM 1222 C C . PRO A 1 160 ? 9.836 -14.688 4.539 1 96.62 160 PRO A C 1
ATOM 1224 O O . PRO A 1 160 ? 11.055 -14.531 4.551 1 96.62 160 PRO A O 1
ATOM 1227 N N . ARG A 1 161 ? 9.109 -14.352 3.574 1 96 161 ARG A N 1
ATOM 1228 C CA . ARG A 1 161 ? 9.531 -13.422 2.531 1 96 161 ARG A CA 1
ATOM 1229 C C . ARG A 1 161 ? 8.867 -12.062 2.707 1 96 161 ARG A C 1
ATOM 1231 O O . ARG A 1 161 ? 7.719 -11.867 2.303 1 96 161 ARG A O 1
ATOM 1238 N N . LEU A 1 162 ? 9.617 -11.141 3.273 1 95.81 162 LEU A N 1
ATOM 1239 C CA . LEU A 1 162 ? 9.125 -9.828 3.664 1 95.81 162 LEU A CA 1
ATOM 1240 C C . LEU A 1 162 ? 9.562 -8.766 2.668 1 95.81 162 LEU A C 1
ATOM 1242 O O . LEU A 1 162 ? 10.734 -8.703 2.291 1 95.81 162 LEU A O 1
ATOM 1246 N N . VAL A 1 163 ? 8.672 -7.844 2.275 1 93.69 163 VAL A N 1
ATOM 1247 C CA . VAL A 1 163 ? 8.898 -6.891 1.195 1 93.69 163 VAL A CA 1
ATOM 1248 C C . VAL A 1 163 ? 9.984 -5.895 1.609 1 93.69 163 VAL A C 1
ATOM 1250 O O . VAL A 1 163 ? 10.852 -5.547 0.81 1 93.69 163 VAL A O 1
ATOM 1253 N N . PRO A 1 164 ? 10.039 -5.422 2.895 1 91.94 164 PRO A N 1
ATOM 1254 C CA . PRO A 1 164 ? 11.109 -4.5 3.287 1 91.94 164 PRO A CA 1
ATOM 1255 C C . PRO A 1 164 ? 12.5 -5.082 3.064 1 91.94 164 PRO A C 1
ATOM 1257 O O . PRO A 1 164 ? 13.453 -4.34 2.799 1 91.94 164 PRO A O 1
ATOM 1260 N N . ASN A 1 165 ? 12.609 -6.367 3.143 1 91.5 165 ASN A N 1
ATOM 1261 C CA . ASN A 1 165 ? 13.898 -7.012 2.938 1 91.5 165 ASN A CA 1
ATOM 1262 C C . ASN A 1 165 ? 14.352 -6.914 1.482 1 91.5 165 ASN A C 1
ATOM 1264 O O . ASN A 1 165 ? 15.547 -6.914 1.197 1 91.5 165 ASN A O 1
ATOM 1268 N N . PHE A 1 166 ? 13.383 -6.855 0.609 1 91.31 166 PHE A N 1
ATOM 1269 C CA . PHE A 1 166 ? 13.703 -6.742 -0.809 1 91.31 166 PHE A CA 1
ATOM 1270 C C . PHE A 1 166 ? 14.289 -5.371 -1.125 1 91.31 166 PHE A C 1
ATOM 1272 O O . PHE A 1 166 ? 15.133 -5.246 -2.012 1 91.31 166 PHE A O 1
ATOM 1279 N N . ILE A 1 167 ? 13.82 -4.363 -0.351 1 89.19 167 ILE A N 1
ATOM 1280 C CA . ILE A 1 167 ? 14.281 -2.996 -0.582 1 89.19 167 ILE A CA 1
ATOM 1281 C C . ILE A 1 167 ? 15.789 -2.918 -0.363 1 89.19 167 ILE A C 1
ATOM 1283 O O . ILE A 1 167 ? 16.516 -2.32 -1.167 1 89.19 167 ILE A O 1
ATOM 1287 N N . LYS A 1 168 ? 16.219 -3.551 0.697 1 85.31 168 LYS A N 1
ATOM 1288 C CA . LYS A 1 168 ? 17.641 -3.521 1.062 1 85.31 168 LYS A CA 1
ATOM 1289 C C . LYS A 1 168 ? 18.5 -4.18 -0.014 1 85.31 168 LYS A C 1
ATOM 1291 O O . LYS A 1 168 ? 19.641 -3.77 -0.245 1 85.31 168 LYS A O 1
ATOM 1296 N N . ARG A 1 169 ? 17.922 -5.117 -0.654 1 86.38 169 ARG A N 1
ATOM 1297 C CA . ARG A 1 169 ? 18.656 -5.883 -1.661 1 86.38 169 ARG A CA 1
ATOM 1298 C C . ARG A 1 169 ? 18.688 -5.145 -2.996 1 86.38 169 ARG A C 1
ATOM 1300 O O . ARG A 1 169 ? 19.719 -5.074 -3.65 1 86.38 169 ARG A O 1
ATOM 1307 N N . ILE A 1 170 ? 17.609 -4.457 -3.336 1 84.12 170 ILE A N 1
ATOM 1308 C CA . ILE A 1 170 ? 17.484 -3.91 -4.684 1 84.12 170 ILE A CA 1
ATOM 1309 C C . ILE A 1 170 ? 17.969 -2.459 -4.695 1 84.12 170 ILE A C 1
ATOM 1311 O O . ILE A 1 170 ? 18.344 -1.931 -5.742 1 84.12 170 ILE A O 1
ATOM 1315 N N . GLY A 1 171 ? 17.922 -1.821 -3.57 1 81.81 171 GLY A N 1
ATOM 1316 C CA . GLY A 1 171 ? 18.281 -0.415 -3.471 1 81.81 171 GLY A CA 1
ATOM 1317 C C . GLY A 1 171 ? 19.219 -0.117 -2.318 1 81.81 171 GLY A C 1
ATOM 1318 O O . GLY A 1 171 ? 18.906 0.688 -1.442 1 81.81 171 GLY A O 1
ATOM 1319 N N . PRO A 1 172 ? 20.406 -0.77 -2.443 1 86.69 172 PRO A N 1
ATOM 1320 C CA . PRO A 1 172 ? 21.344 -0.559 -1.328 1 86.69 172 PRO A CA 1
ATOM 1321 C C . PRO A 1 172 ? 21.906 0.858 -1.292 1 86.69 172 PRO A C 1
ATOM 1323 O O . PRO A 1 172 ? 22.469 1.275 -0.279 1 86.69 172 PRO A O 1
ATOM 1326 N N . THR A 1 173 ? 21.703 1.558 -2.461 1 94 173 THR A N 1
ATOM 1327 C CA . THR A 1 173 ? 22.094 2.959 -2.561 1 94 173 THR A CA 1
ATOM 1328 C C . THR A 1 173 ? 21 3.779 -3.242 1 94 173 THR A C 1
ATOM 1330 O O . THR A 1 173 ? 20.109 3.223 -3.875 1 94 173 THR A O 1
ATOM 1333 N N . LYS A 1 174 ? 21.125 5.074 -3.09 1 95.44 174 LYS A N 1
ATOM 1334 C CA . LYS A 1 174 ? 20.172 5.953 -3.762 1 95.44 174 LYS A CA 1
ATOM 1335 C C . LYS A 1 174 ? 20.219 5.754 -5.273 1 95.44 174 LYS A C 1
ATOM 1337 O O . LYS A 1 174 ? 19.172 5.734 -5.938 1 95.44 174 LYS A O 1
ATOM 1342 N N . ASP A 1 175 ? 21.422 5.574 -5.805 1 95.5 175 ASP A N 1
ATOM 1343 C CA . ASP A 1 175 ? 21.594 5.391 -7.242 1 95.5 175 ASP A CA 1
ATOM 1344 C C . ASP A 1 175 ? 20.938 4.098 -7.719 1 95.5 175 ASP A C 1
ATOM 1346 O O . ASP A 1 175 ? 20.344 4.059 -8.797 1 95.5 175 ASP A O 1
ATOM 1350 N N . SER A 1 176 ? 21.109 3.1 -6.949 1 95 176 SER A N 1
ATOM 1351 C CA . SER A 1 176 ? 20.469 1.838 -7.297 1 95 176 SER A CA 1
ATOM 1352 C C . SER A 1 176 ? 18.953 1.963 -7.258 1 95 176 SER A C 1
ATOM 1354 O O . SER A 1 176 ? 18.25 1.447 -8.133 1 95 176 SER A O 1
ATOM 1356 N N . LEU A 1 177 ? 18.469 2.617 -6.242 1 94.69 177 LEU A N 1
ATOM 1357 C CA . LEU A 1 177 ? 17.031 2.834 -6.129 1 94.69 177 LEU A CA 1
ATOM 1358 C C . LEU A 1 177 ? 16.5 3.65 -7.309 1 94.69 177 LEU A C 1
ATOM 1360 O O . LEU A 1 177 ? 15.422 3.373 -7.828 1 94.69 177 LEU A O 1
ATOM 1364 N N . LYS A 1 178 ? 17.297 4.594 -7.738 1 95 178 LYS A N 1
ATOM 1365 C CA . LYS A 1 178 ? 16.922 5.469 -8.852 1 95 178 LYS A CA 1
ATOM 1366 C C . LYS A 1 178 ? 16.625 4.66 -10.109 1 95 178 LYS A C 1
ATOM 1368 O O . LYS A 1 178 ? 15.742 5.012 -10.883 1 95 178 LYS A O 1
ATOM 1373 N N . GLN A 1 179 ? 17.281 3.557 -10.242 1 91.88 179 GLN A N 1
ATOM 1374 C CA . GLN A 1 179 ? 17.188 2.766 -11.469 1 91.88 179 GLN A CA 1
ATOM 1375 C C . GLN A 1 179 ? 16.031 1.78 -11.406 1 91.88 179 GLN A C 1
ATOM 1377 O O . GLN A 1 179 ? 15.703 1.137 -12.406 1 91.88 179 GLN A O 1
ATOM 1382 N N . LYS A 1 180 ? 15.43 1.688 -10.25 1 91.69 180 LYS A N 1
ATOM 1383 C CA . LYS A 1 180 ? 14.352 0.714 -10.109 1 91.69 180 LYS A CA 1
ATOM 1384 C C . LYS A 1 180 ? 13.016 1.293 -10.586 1 91.69 180 LYS A C 1
ATOM 1386 O O . LYS A 1 180 ? 12.766 2.488 -10.422 1 91.69 180 LYS A O 1
ATOM 1391 N N . ALA A 1 181 ? 12.234 0.426 -11.133 1 90.75 181 ALA A N 1
ATOM 1392 C CA . ALA A 1 181 ? 10.945 0.818 -11.703 1 90.75 181 ALA A CA 1
ATOM 1393 C C . ALA A 1 181 ? 9.797 0.083 -11.016 1 90.75 181 ALA A C 1
ATOM 1395 O O . ALA A 1 181 ? 9.633 0.174 -9.797 1 90.75 181 ALA A O 1
ATOM 1396 N N . SER A 1 182 ? 9.109 -0.745 -11.781 1 92.88 182 SER A N 1
ATOM 1397 C CA . SER A 1 182 ? 7.922 -1.403 -11.242 1 92.88 182 SER A CA 1
ATOM 1398 C C . SER A 1 182 ? 8.258 -2.77 -10.656 1 92.88 182 SER A C 1
ATOM 1400 O O . SER A 1 182 ? 9.289 -3.357 -11 1 92.88 182 SER A O 1
ATOM 1402 N N . VAL A 1 183 ? 7.441 -3.217 -9.812 1 94.12 183 VAL A N 1
ATOM 1403 C CA . VAL A 1 183 ? 7.488 -4.574 -9.281 1 94.12 183 VAL A CA 1
ATOM 1404 C C . VAL A 1 183 ? 6.07 -5.098 -9.07 1 94.12 183 VAL A C 1
ATOM 1406 O O . VAL A 1 183 ? 5.148 -4.32 -8.812 1 94.12 183 VAL A O 1
ATOM 1409 N N . HIS A 1 184 ? 5.93 -6.363 -9.227 1 95.75 184 HIS A N 1
ATOM 1410 C CA . HIS A 1 184 ? 4.66 -7.059 -9.039 1 95.75 184 HIS A CA 1
ATOM 1411 C C . HIS A 1 184 ? 4.785 -8.172 -8 1 95.75 184 HIS A C 1
ATOM 1413 O O . HIS A 1 184 ? 5.805 -8.867 -7.953 1 95.75 184 HIS A O 1
ATOM 1419 N N . PHE A 1 185 ? 3.691 -8.312 -7.219 1 97.38 185 PHE A N 1
ATOM 1420 C CA . PHE A 1 185 ? 3.744 -9.312 -6.16 1 97.38 185 PHE A CA 1
ATOM 1421 C C . PHE A 1 185 ? 2.496 -10.188 -6.176 1 97.38 185 PHE A C 1
ATOM 1423 O O . PHE A 1 185 ? 1.477 -9.812 -6.758 1 97.38 185 PHE A O 1
ATOM 1430 N N . VAL A 1 186 ? 2.648 -11.305 -5.559 1 98.38 186 VAL A N 1
ATOM 1431 C CA . VAL A 1 186 ? 1.533 -12.164 -5.172 1 98.38 186 VAL A CA 1
ATOM 1432 C C . VAL A 1 186 ? 1.846 -12.852 -3.844 1 98.38 186 VAL A C 1
ATOM 1434 O O . VAL A 1 186 ? 2.965 -13.32 -3.629 1 98.38 186 VAL A O 1
ATOM 1437 N N . HIS A 1 187 ? 0.935 -12.781 -2.951 1 98.62 187 HIS A N 1
ATOM 1438 C CA . HIS A 1 187 ? 1.089 -13.438 -1.655 1 98.62 187 HIS A CA 1
ATOM 1439 C C . HIS A 1 187 ? 1.064 -14.953 -1.796 1 98.62 187 HIS A C 1
ATOM 1441 O O . HIS A 1 187 ? 0.315 -15.492 -2.613 1 98.62 187 HIS A O 1
ATOM 1447 N N . GLY A 1 188 ? 1.754 -15.609 -0.916 1 98.56 188 GLY A N 1
ATOM 1448 C CA . GLY A 1 188 ? 1.788 -17.062 -0.94 1 98.56 188 GLY A CA 1
ATOM 1449 C C . GLY A 1 188 ? 0.41 -17.688 -0.892 1 98.56 188 GLY A C 1
ATOM 1450 O O . GLY A 1 188 ? 0.147 -18.672 -1.586 1 98.56 188 GLY A O 1
ATOM 1451 N N . SER A 1 189 ? -0.453 -17.125 -0.144 1 98.5 189 SER A N 1
ATOM 1452 C CA . SER A 1 189 ? -1.805 -17.656 -0.008 1 98.5 189 SER A CA 1
ATOM 1453 C C . SER A 1 189 ? -2.572 -17.562 -1.322 1 98.5 189 SER A C 1
ATOM 1455 O O . SER A 1 189 ? -3.311 -18.469 -1.687 1 98.5 189 SER A O 1
ATOM 1457 N N . ASP A 1 190 ? -2.385 -16.438 -1.973 1 98.69 190 ASP A N 1
ATOM 1458 C CA . ASP A 1 190 ? -3.074 -16.25 -3.246 1 98.69 190 ASP A CA 1
ATOM 1459 C C . ASP A 1 190 ? -2.465 -17.141 -4.332 1 98.69 190 ASP A C 1
ATOM 1461 O O . ASP A 1 190 ? -3.182 -17.656 -5.188 1 98.69 190 ASP A O 1
ATOM 1465 N N . ALA A 1 191 ? -1.174 -17.281 -4.352 1 98.81 191 ALA A N 1
ATOM 1466 C CA . ALA A 1 191 ? -0.518 -18.188 -5.277 1 98.81 191 ALA A CA 1
ATOM 1467 C C . ALA A 1 191 ? -0.994 -19.625 -5.055 1 98.81 191 ALA A C 1
ATOM 1469 O O . ALA A 1 191 ? -1.262 -20.359 -6.016 1 98.81 191 ALA A O 1
ATOM 1470 N N . ALA A 1 192 ? -1.106 -20.031 -3.818 1 98.69 192 ALA A N 1
ATOM 1471 C CA . ALA A 1 192 ? -1.608 -21.344 -3.471 1 98.69 192 ALA A CA 1
ATOM 1472 C C . ALA A 1 192 ? -3.059 -21.516 -3.912 1 98.69 192 ALA A C 1
ATOM 1474 O O . ALA A 1 192 ? -3.428 -22.562 -4.465 1 98.69 192 ALA A O 1
ATOM 1475 N N . LEU A 1 193 ? -3.816 -20.516 -3.664 1 98.38 193 LEU A N 1
ATOM 1476 C CA . LEU A 1 193 ? -5.211 -20.547 -4.098 1 98.38 193 LEU A CA 1
ATOM 1477 C C . LEU A 1 193 ? -5.309 -20.75 -5.605 1 98.38 193 LEU A C 1
ATOM 1479 O O . LEU A 1 193 ? -6.195 -21.453 -6.086 1 98.38 193 LEU A O 1
ATOM 1483 N N . ALA A 1 194 ? -4.445 -20.094 -6.32 1 98.75 194 ALA A N 1
ATOM 1484 C CA . ALA A 1 194 ? -4.441 -20.219 -7.773 1 98.75 194 ALA A CA 1
ATOM 1485 C C . ALA A 1 194 ? -4.293 -21.672 -8.195 1 98.75 194 ALA A C 1
ATOM 1487 O O . ALA A 1 194 ? -4.949 -22.125 -9.141 1 98.75 194 ALA A O 1
ATOM 1488 N N . ILE A 1 195 ? -3.477 -22.391 -7.531 1 98.75 195 ILE A N 1
ATOM 1489 C CA . ILE A 1 195 ? -3.268 -23.812 -7.836 1 98.75 195 ILE A CA 1
ATOM 1490 C C . ILE A 1 195 ? -4.574 -24.578 -7.641 1 98.75 195 ILE A C 1
ATOM 1492 O O . ILE A 1 195 ? -4.965 -25.375 -8.5 1 98.75 195 ILE A O 1
ATOM 1496 N N . VAL A 1 196 ? -5.242 -24.328 -6.582 1 98.62 196 VAL A N 1
ATOM 1497 C CA . VAL A 1 196 ? -6.492 -25.016 -6.262 1 98.62 196 VAL A CA 1
ATOM 1498 C C . VAL A 1 196 ? -7.555 -24.656 -7.301 1 98.62 196 VAL A C 1
ATOM 1500 O O . VAL A 1 196 ? -8.297 -25.531 -7.762 1 98.62 196 VAL A O 1
ATOM 1503 N N . LEU A 1 197 ? -7.57 -23.391 -7.648 1 98.44 197 LEU A N 1
ATOM 1504 C CA . LEU A 1 197 ? -8.562 -22.938 -8.625 1 98.44 197 LEU A CA 1
ATOM 1505 C C . LEU A 1 197 ? -8.32 -23.594 -9.977 1 98.44 197 LEU A C 1
ATOM 1507 O O . LEU A 1 197 ? -9.273 -23.953 -10.68 1 98.44 197 LEU A O 1
ATOM 1511 N N . VAL A 1 198 ? -7.086 -23.75 -10.352 1 98.56 198 VAL A N 1
ATOM 1512 C CA . VAL A 1 198 ? -6.766 -24.422 -11.602 1 98.56 198 VAL A CA 1
ATOM 1513 C C . VAL A 1 198 ? -7.23 -25.875 -11.539 1 98.56 198 VAL A C 1
ATOM 1515 O O . VAL A 1 198 ? -7.836 -26.391 -12.484 1 98.56 198 VAL A O 1
ATOM 1518 N N . HIS A 1 199 ? -6.934 -26.562 -10.438 1 98.5 199 HIS A N 1
ATOM 1519 C CA . HIS A 1 199 ? -7.387 -27.938 -10.258 1 98.5 199 HIS A CA 1
ATOM 1520 C C . HIS A 1 199 ? -8.898 -28.047 -10.414 1 98.5 199 HIS A C 1
ATOM 1522 O O . HIS A 1 199 ? -9.398 -28.938 -11.102 1 98.5 199 HIS A O 1
ATOM 1528 N N . GLN A 1 200 ? -9.586 -27.109 -9.836 1 97.25 200 GLN A N 1
ATOM 1529 C CA . GLN A 1 200 ? -11.047 -27.141 -9.844 1 97.25 200 GLN A CA 1
ATOM 1530 C C . GLN A 1 200 ? -11.594 -26.828 -11.234 1 97.25 200 GLN A C 1
ATOM 1532 O O . GLN A 1 200 ? -12.609 -27.391 -11.648 1 97.25 200 GLN A O 1
ATOM 1537 N N . GLY A 1 201 ? -10.914 -25.969 -11.898 1 95.12 201 GLY A N 1
ATOM 1538 C CA . GLY A 1 201 ? -11.336 -25.594 -13.234 1 95.12 201 GLY A CA 1
ATOM 1539 C C . GLY A 1 201 ? -10.961 -26.625 -14.289 1 95.12 201 GLY A C 1
ATOM 1540 O O . GLY A 1 201 ? -11.547 -26.656 -15.367 1 95.12 201 GLY A O 1
ATOM 1541 N N . ALA A 1 202 ? -9.898 -27.391 -14.047 1 92.31 202 ALA A N 1
ATOM 1542 C CA . ALA A 1 202 ? -9.469 -28.5 -14.891 1 92.31 202 ALA A CA 1
ATOM 1543 C C . ALA A 1 202 ? -9.203 -28.031 -16.312 1 92.31 202 ALA A C 1
ATOM 1545 O O . ALA A 1 202 ? -8.406 -27.109 -16.531 1 92.31 202 ALA A O 1
ATOM 1546 N N . GLN A 1 203 ? -9.906 -28.562 -17.219 1 89.62 203 GLN A N 1
ATOM 1547 C CA . GLN A 1 203 ? -9.617 -28.375 -18.641 1 89.62 203 GLN A CA 1
ATOM 1548 C C . GLN A 1 203 ? -9.867 -26.922 -19.047 1 89.62 203 GLN A C 1
ATOM 1550 O O . GLN A 1 203 ? -9.258 -26.422 -20 1 89.62 203 GLN A O 1
ATOM 1555 N N . LYS A 1 204 ? -10.648 -26.203 -18.328 1 94.38 204 LYS A N 1
ATOM 1556 C CA . LYS A 1 204 ? -10.953 -24.812 -18.641 1 94.38 204 LYS A CA 1
ATOM 1557 C C . LYS A 1 204 ? -9.75 -23.922 -18.375 1 94.38 204 LYS A C 1
ATOM 1559 O O . LYS A 1 204 ? -9.695 -22.781 -18.859 1 94.38 204 LYS A O 1
ATOM 1564 N N . MET A 1 205 ? -8.789 -24.469 -17.688 1 97.75 205 MET A N 1
ATOM 1565 C CA . MET A 1 205 ? -7.68 -23.625 -17.25 1 97.75 205 MET A CA 1
ATOM 1566 C C . MET A 1 205 ? -6.41 -23.953 -18.031 1 97.75 205 MET A C 1
ATOM 1568 O O . MET A 1 205 ? -5.348 -23.391 -17.75 1 97.75 205 MET A O 1
ATOM 1572 N N . VAL A 1 206 ? -6.535 -24.797 -19.016 1 98.31 206 VAL A N 1
ATOM 1573 C CA . VAL A 1 206 ? -5.363 -25.188 -19.797 1 98.31 206 VAL A CA 1
ATOM 1574 C C . VAL A 1 206 ? -4.777 -23.953 -20.484 1 98.31 206 VAL A C 1
ATOM 1576 O O . VAL A 1 206 ? -5.52 -23.109 -20.984 1 98.31 206 VAL A O 1
ATOM 1579 N N . GLY A 1 207 ? -3.463 -23.797 -20.438 1 98.25 207 GLY A N 1
ATOM 1580 C CA . GLY A 1 207 ? -2.773 -22.656 -21.016 1 98.25 207 GLY A CA 1
ATOM 1581 C C . GLY A 1 207 ? -1.886 -21.922 -20.016 1 98.25 207 GLY A C 1
ATOM 1582 O O . GLY A 1 207 ? -1.575 -22.453 -18.953 1 98.25 207 GLY A O 1
ATOM 1583 N N . ARG A 1 208 ? -1.458 -20.75 -20.438 1 98.38 208 ARG A N 1
ATOM 1584 C CA . ARG A 1 208 ? -0.583 -19.922 -19.609 1 98.38 208 ARG A CA 1
ATOM 1585 C C . ARG A 1 208 ? -1.383 -18.891 -18.844 1 98.38 208 ARG A C 1
ATOM 1587 O O . ARG A 1 208 ? -2.283 -18.25 -19.391 1 98.38 208 ARG A O 1
ATOM 1594 N N . TRP A 1 209 ? -1.008 -18.703 -17.594 1 98.38 209 TRP A N 1
ATOM 1595 C CA . TRP A 1 209 ? -1.595 -17.672 -16.75 1 98.38 209 TRP A CA 1
ATOM 1596 C C . TRP A 1 209 ? -0.51 -16.875 -16.031 1 98.38 209 TRP A C 1
ATOM 1598 O O . TRP A 1 209 ? 0.526 -17.438 -15.656 1 98.38 209 TRP A O 1
ATOM 1608 N N . ILE A 1 210 ? -0.734 -15.625 -15.914 1 97.62 210 ILE A N 1
ATOM 1609 C CA . ILE A 1 210 ? 0.049 -14.789 -15.008 1 97.62 210 ILE A CA 1
ATOM 1610 C C . ILE A 1 210 ? -0.739 -14.539 -13.727 1 97.62 210 ILE A C 1
ATOM 1612 O O . ILE A 1 210 ? -1.903 -14.133 -13.773 1 97.62 210 ILE A O 1
ATOM 1616 N N . VAL A 1 211 ? -0.134 -14.812 -12.586 1 98.25 211 VAL A N 1
ATOM 1617 C CA . VAL A 1 211 ? -0.811 -14.633 -11.312 1 98.25 211 VAL A CA 1
ATOM 1618 C C . VAL A 1 211 ? -0.128 -13.523 -10.516 1 98.25 211 VAL A C 1
ATOM 1620 O O . VAL A 1 211 ? 1.053 -13.633 -10.18 1 98.25 211 VAL A O 1
ATOM 1623 N N . SER A 1 212 ? -0.844 -12.492 -10.258 1 97.62 212 SER A N 1
ATOM 1624 C CA . SER A 1 212 ? -0.411 -11.344 -9.461 1 97.62 212 SER A CA 1
ATOM 1625 C C . SER A 1 212 ? -1.537 -10.828 -8.57 1 97.62 212 SER A C 1
ATOM 1627 O O . SER A 1 212 ? -2.639 -11.383 -8.578 1 97.62 212 SER A O 1
ATOM 1629 N N . ASP A 1 213 ? -1.264 -9.867 -7.797 1 97.81 213 ASP A N 1
ATOM 1630 C CA . ASP A 1 213 ? -2.314 -9.25 -6.992 1 97.81 213 ASP A CA 1
ATOM 1631 C C . ASP A 1 213 ? -2.98 -8.102 -7.75 1 97.81 213 ASP A C 1
ATOM 1633 O O . ASP A 1 213 ? -3.738 -7.324 -7.164 1 97.81 213 ASP A O 1
ATOM 1637 N N . CYS A 1 214 ? -2.621 -7.934 -8.992 1 97.25 214 CYS A N 1
ATOM 1638 C CA . CYS A 1 214 ? -3.24 -7.02 -9.945 1 97.25 214 CYS A CA 1
ATOM 1639 C C . CYS A 1 214 ? -2.822 -5.578 -9.672 1 97.25 214 CYS A C 1
ATOM 1641 O O . CYS A 1 214 ? -3.445 -4.645 -10.172 1 97.25 214 CYS A O 1
ATOM 1643 N N . LEU A 1 215 ? -1.78 -5.422 -8.844 1 97.06 215 LEU A N 1
ATOM 1644 C CA . LEU A 1 215 ? -1.201 -4.098 -8.641 1 97.06 215 LEU A CA 1
ATOM 1645 C C . LEU A 1 215 ? 0.179 -4.004 -9.281 1 97.06 215 LEU A C 1
ATOM 1647 O O . LEU A 1 215 ? 0.947 -4.969 -9.258 1 97.06 215 LEU A O 1
ATOM 1651 N N . VAL A 1 216 ? 0.437 -2.859 -9.844 1 94.75 216 VAL A N 1
ATOM 1652 C CA . VAL A 1 216 ? 1.794 -2.473 -10.211 1 94.75 216 VAL A CA 1
ATOM 1653 C C . VAL A 1 216 ? 2.357 -1.507 -9.172 1 94.75 216 VAL A C 1
ATOM 1655 O O . VAL A 1 216 ? 1.75 -0.473 -8.883 1 94.75 216 VAL A O 1
ATOM 1658 N N . ARG A 1 217 ? 3.482 -1.845 -8.641 1 95.56 217 ARG A N 1
ATOM 1659 C CA . ARG A 1 217 ? 4.039 -1.005 -7.582 1 95.56 217 ARG A CA 1
ATOM 1660 C C . ARG A 1 217 ? 5.344 -0.354 -8.031 1 95.56 217 ARG A C 1
ATOM 1662 O O . ARG A 1 217 ? 6.098 -0.937 -8.812 1 95.56 217 ARG A O 1
ATOM 1669 N N . ASP A 1 218 ? 5.543 0.836 -7.523 1 95.38 218 ASP A N 1
ATOM 1670 C CA . ASP A 1 218 ? 6.75 1.626 -7.738 1 95.38 218 ASP A CA 1
ATOM 1671 C C . ASP A 1 218 ? 7.742 1.435 -6.594 1 95.38 218 ASP A C 1
ATOM 1673 O O . ASP A 1 218 ? 7.426 1.722 -5.438 1 95.38 218 ASP A O 1
ATOM 1677 N N . TRP A 1 219 ? 8.938 1.043 -6.953 1 95.62 219 TRP A N 1
ATOM 1678 C CA . TRP A 1 219 ? 9.922 0.776 -5.914 1 95.62 219 TRP A CA 1
ATOM 1679 C C . TRP A 1 219 ? 10.18 2.02 -5.07 1 95.62 219 TRP A C 1
ATOM 1681 O O . TRP A 1 219 ? 10.461 1.919 -3.873 1 95.62 219 TRP A O 1
ATOM 1691 N N . TRP A 1 220 ? 10.086 3.199 -5.691 1 96.75 220 TRP A N 1
ATOM 1692 C CA . TRP A 1 220 ? 10.234 4.418 -4.902 1 96.75 220 TRP A CA 1
ATOM 1693 C C . TRP A 1 220 ? 9.117 4.543 -3.875 1 96.75 220 TRP A C 1
ATOM 1695 O O . TRP A 1 220 ? 9.352 4.938 -2.732 1 96.75 220 TRP A O 1
ATOM 1705 N N . ALA A 1 221 ? 7.922 4.23 -4.289 1 97.12 221 ALA A N 1
ATOM 1706 C CA . ALA A 1 221 ? 6.777 4.27 -3.379 1 97.12 221 ALA A CA 1
ATOM 1707 C C . ALA A 1 221 ? 6.934 3.244 -2.26 1 97.12 221 ALA A C 1
ATOM 1709 O O . ALA A 1 221 ? 6.613 3.525 -1.103 1 97.12 221 ALA A O 1
ATOM 1710 N N . ILE A 1 222 ? 7.434 2.076 -2.643 1 97 222 ILE A N 1
ATOM 1711 C CA . ILE A 1 222 ? 7.652 1.04 -1.638 1 97 222 ILE A CA 1
ATOM 1712 C C . ILE A 1 222 ? 8.703 1.51 -0.632 1 97 222 ILE A C 1
ATOM 1714 O O . ILE A 1 222 ? 8.547 1.309 0.575 1 97 222 ILE A O 1
ATOM 1718 N N . ALA A 1 223 ? 9.766 2.096 -1.137 1 96.62 223 ALA A N 1
ATOM 1719 C CA . ALA A 1 223 ? 10.805 2.619 -0.254 1 96.62 223 ALA A CA 1
ATOM 1720 C C . ALA A 1 223 ? 10.234 3.65 0.716 1 96.62 223 ALA A C 1
ATOM 1722 O O . ALA A 1 223 ? 10.57 3.652 1.901 1 96.62 223 ALA A O 1
ATOM 1723 N N . LEU A 1 224 ? 9.375 4.477 0.242 1 96.5 224 LEU A N 1
ATOM 1724 C CA . LEU A 1 224 ? 8.758 5.508 1.066 1 96.5 224 LEU A CA 1
ATOM 1725 C C . LEU A 1 224 ? 7.812 4.895 2.092 1 96.5 224 LEU A C 1
ATOM 1727 O O . LEU A 1 224 ? 7.727 5.367 3.229 1 96.5 224 LEU A O 1
ATOM 1731 N N . GLU A 1 225 ? 7.152 3.865 1.739 1 96.38 225 GLU A N 1
ATOM 1732 C CA . GLU A 1 225 ? 6.121 3.254 2.574 1 96.38 225 GLU A CA 1
ATOM 1733 C C . GLU A 1 225 ? 6.734 2.311 3.604 1 96.38 225 GLU A C 1
ATOM 1735 O O . GLU A 1 225 ? 6.32 2.293 4.766 1 96.38 225 GLU A O 1
ATOM 1740 N N . LEU A 1 226 ? 7.754 1.544 3.15 1 95.69 226 LEU A N 1
ATOM 1741 C CA . LEU A 1 226 ? 8.172 0.413 3.975 1 95.69 226 LEU A CA 1
ATOM 1742 C C . LEU A 1 226 ? 9.656 0.495 4.305 1 95.69 226 LEU A C 1
ATOM 1744 O O . LEU A 1 226 ? 10.172 -0.322 5.07 1 95.69 226 LEU A O 1
ATOM 1748 N N . GLY A 1 227 ? 10.344 1.42 3.695 1 94.81 227 GLY A N 1
ATOM 1749 C CA . GLY A 1 227 ? 11.773 1.538 3.928 1 94.81 227 GLY A CA 1
ATOM 1750 C C . GLY A 1 227 ? 12.109 2.16 5.27 1 94.81 227 GLY A C 1
ATOM 1751 O O . GLY A 1 227 ? 11.227 2.648 5.973 1 94.81 227 GLY A O 1
ATOM 1752 N N . GLY A 1 228 ? 13.391 2.059 5.625 1 93.38 228 GLY A N 1
ATOM 1753 C CA . GLY A 1 228 ? 13.898 2.805 6.766 1 93.38 228 GLY A CA 1
ATOM 1754 C C . GLY A 1 228 ? 14.055 4.289 6.484 1 93.38 228 GLY A C 1
ATOM 1755 O O . GLY A 1 228 ? 13.656 4.77 5.422 1 93.38 228 GLY A O 1
ATOM 1756 N N . GLN A 1 229 ? 14.586 5.008 7.414 1 93.62 229 GLN A N 1
ATOM 1757 C CA . GLN A 1 229 ? 14.742 6.457 7.309 1 93.62 229 GLN A CA 1
ATOM 1758 C C . GLN A 1 229 ? 15.539 6.832 6.066 1 93.62 229 GLN A C 1
ATOM 1760 O O . GLN A 1 229 ? 15.156 7.746 5.328 1 93.62 229 GLN A O 1
ATOM 1765 N N . GLN A 1 230 ? 16.609 6.117 5.828 1 94.44 230 GLN A N 1
ATOM 1766 C CA . GLN A 1 230 ? 17.484 6.434 4.707 1 94.44 230 GLN A CA 1
ATOM 1767 C C . GLN A 1 230 ? 16.781 6.191 3.371 1 94.44 230 GLN A C 1
ATOM 1769 O O . GLN A 1 230 ? 16.875 7.02 2.461 1 94.44 230 GLN A O 1
ATOM 1774 N N . GLU A 1 231 ? 16.109 5.059 3.248 1 95.75 231 GLU A N 1
ATOM 1775 C CA . GLU A 1 231 ? 15.398 4.738 2.012 1 95.75 231 GLU A CA 1
ATOM 1776 C C . GLU A 1 231 ? 14.289 5.746 1.738 1 95.75 231 GLU A C 1
ATOM 1778 O O . GLU A 1 231 ? 14.047 6.117 0.588 1 95.75 231 GLU A O 1
ATOM 1783 N N . LYS A 1 232 ? 13.602 6.199 2.793 1 96.62 232 LYS A N 1
ATOM 1784 C CA . LYS A 1 232 ? 12.562 7.211 2.654 1 96.62 232 LYS A CA 1
ATOM 1785 C C . LYS A 1 232 ? 13.141 8.531 2.15 1 96.62 232 LYS A C 1
ATOM 1787 O O . LYS A 1 232 ? 12.562 9.172 1.272 1 96.62 232 LYS A O 1
ATOM 1792 N N . GLN A 1 233 ? 14.25 8.875 2.709 1 96.44 233 GLN A N 1
ATOM 1793 C CA . GLN A 1 233 ? 14.914 10.102 2.287 1 96.44 233 GLN A CA 1
ATOM 1794 C C . GLN A 1 233 ? 15.328 10.023 0.821 1 96.44 233 GLN A C 1
ATOM 1796 O O . GLN A 1 233 ? 15.141 10.984 0.067 1 96.44 233 GLN A O 1
ATOM 1801 N N . TRP A 1 234 ? 15.891 8.875 0.471 1 96.56 234 TRP A N 1
ATOM 1802 C CA . TRP A 1 234 ? 16.281 8.688 -0.921 1 96.56 234 TRP A CA 1
ATOM 1803 C C . TRP A 1 234 ? 15.086 8.844 -1.852 1 96.56 234 TRP A C 1
ATOM 1805 O O . TRP A 1 234 ? 15.172 9.516 -2.881 1 96.56 234 TRP A O 1
ATOM 1815 N N . ALA A 1 235 ? 13.977 8.234 -1.477 1 96.81 235 ALA A N 1
ATOM 1816 C CA . ALA A 1 235 ? 12.781 8.289 -2.311 1 96.81 235 ALA A CA 1
ATOM 1817 C C . ALA A 1 235 ? 12.312 9.727 -2.506 1 96.81 235 ALA A C 1
ATOM 1819 O O . ALA A 1 235 ? 12 10.133 -3.627 1 96.81 235 ALA A O 1
ATOM 1820 N N . LEU A 1 236 ? 12.297 10.5 -1.476 1 96.5 236 LEU A N 1
ATOM 1821 C CA . LEU A 1 236 ? 11.867 11.891 -1.56 1 96.5 236 LEU A CA 1
ATOM 1822 C C . LEU A 1 236 ? 12.836 12.711 -2.395 1 96.5 236 LEU A C 1
ATOM 1824 O O . LEU A 1 236 ? 12.414 13.531 -3.217 1 96.5 236 LEU A O 1
ATOM 1828 N N . GLU A 1 237 ? 14.109 12.5 -2.184 1 96.38 237 GLU A N 1
ATOM 1829 C CA . GLU A 1 237 ? 15.125 13.203 -2.959 1 96.38 237 GLU A CA 1
ATOM 1830 C C . GLU A 1 237 ? 14.992 12.898 -4.449 1 96.38 237 GLU A C 1
ATOM 1832 O O . GLU A 1 237 ? 15.094 13.797 -5.285 1 96.38 237 GLU A O 1
ATOM 1837 N N . LEU A 1 238 ? 14.805 11.664 -4.715 1 96.12 238 LEU A N 1
ATOM 1838 C CA . LEU A 1 238 ? 14.672 11.242 -6.102 1 96.12 238 LEU A CA 1
ATOM 1839 C C . LEU A 1 238 ? 13.453 11.883 -6.754 1 96.12 238 LEU A C 1
ATOM 1841 O O . LEU A 1 238 ? 13.484 12.227 -7.938 1 96.12 238 LEU A O 1
ATOM 1845 N N . THR A 1 239 ? 12.359 12.023 -5.98 1 94.94 239 THR A N 1
ATOM 1846 C CA . THR A 1 239 ? 11.172 12.672 -6.535 1 94.94 239 THR A CA 1
ATOM 1847 C C . THR A 1 239 ? 11.484 14.117 -6.922 1 94.94 239 THR A C 1
ATOM 1849 O O . THR A 1 239 ? 11.031 14.594 -7.965 1 94.94 239 THR A O 1
ATOM 1852 N N . LYS A 1 240 ? 12.273 14.781 -6.125 1 94.12 240 LYS A N 1
ATOM 1853 C CA . LYS A 1 240 ? 12.648 16.156 -6.426 1 94.12 240 LYS A CA 1
ATOM 1854 C C . LYS A 1 240 ? 13.609 16.219 -7.613 1 94.12 240 LYS A C 1
ATOM 1856 O O . LYS A 1 240 ? 13.414 17.031 -8.523 1 94.12 240 LYS A O 1
ATOM 1861 N N . GLU A 1 241 ? 14.562 15.32 -7.609 1 95.38 241 GLU A N 1
ATOM 1862 C CA . GLU A 1 241 ? 15.57 15.297 -8.664 1 95.38 241 GLU A CA 1
ATOM 1863 C C . GLU A 1 241 ? 14.945 14.992 -10.023 1 95.38 241 GLU A C 1
ATOM 1865 O O . GLU A 1 241 ? 15.359 15.562 -11.039 1 95.38 241 GLU A O 1
ATOM 1870 N N . GLU A 1 242 ? 13.977 14.141 -9.992 1 93.94 242 GLU A N 1
ATOM 1871 C CA . GLU A 1 242 ? 13.383 13.68 -11.242 1 93.94 242 GLU A CA 1
ATOM 1872 C C . GLU A 1 242 ? 12.062 14.398 -11.523 1 93.94 242 GLU A C 1
ATOM 1874 O O . GLU A 1 242 ? 11.336 14.023 -12.445 1 93.94 242 GLU A O 1
ATOM 1879 N N . GLN A 1 243 ? 11.68 15.375 -10.664 1 90.88 243 GLN A N 1
ATOM 1880 C CA . GLN A 1 243 ? 10.508 16.219 -10.82 1 90.88 243 GLN A CA 1
ATOM 1881 C C . GLN A 1 243 ? 9.227 15.391 -10.852 1 90.88 243 GLN A C 1
ATOM 1883 O O . GLN A 1 243 ? 8.391 15.562 -11.742 1 90.88 243 GLN A O 1
ATOM 1888 N N . VAL A 1 244 ? 9.172 14.469 -9.984 1 90.56 244 VAL A N 1
ATOM 1889 C CA . VAL A 1 244 ? 7.984 13.656 -9.742 1 90.56 244 VAL A CA 1
ATOM 1890 C C . VAL A 1 244 ? 7.18 14.25 -8.594 1 90.56 244 VAL A C 1
ATOM 1892 O O . VAL A 1 244 ? 7.699 14.43 -7.488 1 90.56 244 VAL A O 1
ATOM 1895 N N . ALA A 1 245 ? 5.918 14.57 -8.805 1 85.75 245 ALA A N 1
ATOM 1896 C CA . ALA A 1 245 ? 5.105 15.281 -7.828 1 85.75 245 ALA A CA 1
ATOM 1897 C C . ALA A 1 245 ? 4.703 14.359 -6.676 1 85.75 245 ALA A C 1
ATOM 1899 O O . ALA A 1 245 ? 4.699 14.773 -5.516 1 85.75 245 ALA A O 1
ATOM 1900 N N . ALA A 1 246 ? 4.34 13.188 -7.047 1 89.19 246 ALA A N 1
ATOM 1901 C CA . ALA A 1 246 ? 3.924 12.203 -6.051 1 89.19 246 ALA A CA 1
ATOM 1902 C C . ALA A 1 246 ? 4.191 10.781 -6.539 1 89.19 246 ALA A C 1
ATOM 1904 O O . ALA A 1 246 ? 4.387 10.555 -7.738 1 89.19 246 ALA A O 1
ATOM 1905 N N . LEU A 1 247 ? 4.242 9.969 -5.551 1 95.06 247 LEU A N 1
ATOM 1906 C CA . LEU A 1 247 ? 4.418 8.555 -5.863 1 95.06 247 LEU A CA 1
ATOM 1907 C C . LEU A 1 247 ? 3.096 7.805 -5.73 1 95.06 247 LEU A C 1
ATOM 1909 O O . LEU A 1 247 ? 2.23 8.195 -4.941 1 95.06 247 LEU A O 1
ATOM 1913 N N . PRO A 1 248 ? 2.949 6.719 -6.543 1 95 248 PRO A N 1
ATOM 1914 C CA . PRO A 1 248 ? 3.871 6.129 -7.516 1 95 248 PRO A CA 1
ATOM 1915 C C . PRO A 1 248 ? 4.016 6.98 -8.781 1 95 248 PRO A C 1
ATOM 1917 O O . PRO A 1 248 ? 3.115 7.758 -9.109 1 95 248 PRO A O 1
ATOM 1920 N N . ARG A 1 249 ? 5.172 6.84 -9.398 1 92.62 249 ARG A N 1
ATOM 1921 C CA . ARG A 1 249 ? 5.398 7.52 -10.672 1 92.62 249 ARG A CA 1
ATOM 1922 C C . ARG A 1 249 ? 4.348 7.117 -11.703 1 92.62 249 ARG A C 1
ATOM 1924 O O . ARG A 1 249 ? 3.982 5.945 -11.797 1 92.62 249 ARG A O 1
ATOM 1931 N N . GLN A 1 250 ? 3.881 8.055 -12.391 1 81.44 250 GLN A N 1
ATOM 1932 C CA . GLN A 1 250 ? 2.83 7.812 -13.375 1 81.44 250 GLN A CA 1
ATOM 1933 C C . GLN A 1 250 ? 3.42 7.371 -14.711 1 81.44 250 GLN A C 1
ATOM 1935 O O . GLN A 1 250 ? 2.719 6.801 -15.547 1 81.44 250 GLN A O 1
ATOM 1940 N N . LYS A 1 251 ? 4.625 7.703 -14.883 1 79.19 251 LYS A N 1
ATOM 1941 C CA . LYS A 1 251 ? 5.328 7.309 -16.109 1 79.19 251 LYS A CA 1
ATOM 1942 C C . LYS A 1 251 ? 6.699 6.727 -15.781 1 79.19 251 LYS A C 1
ATOM 1944 O O . LYS A 1 251 ? 7.273 7.016 -14.734 1 79.19 251 LYS A O 1
ATOM 1949 N N . GLY A 1 252 ? 7.07 5.898 -16.641 1 79 252 GLY A N 1
ATOM 1950 C CA . GLY A 1 252 ? 8.438 5.41 -16.516 1 79 252 GLY A CA 1
ATOM 1951 C C . GLY A 1 252 ? 8.562 4.203 -15.609 1 79 252 GLY A C 1
ATOM 1952 O O . GLY A 1 252 ? 9.656 3.885 -15.141 1 79 252 GLY A O 1
ATOM 1953 N N . LEU A 1 253 ? 7.449 3.568 -15.305 1 85.69 253 LEU A N 1
ATOM 1954 C CA . LEU A 1 253 ? 7.508 2.406 -14.43 1 85.69 253 LEU A CA 1
ATOM 1955 C C . LEU A 1 253 ? 7.914 1.159 -15.203 1 85.69 253 LEU A C 1
ATOM 1957 O O . LEU A 1 253 ? 8.172 0.11 -14.609 1 85.69 253 LEU A O 1
ATOM 1961 N N . GLY A 1 254 ? 8.023 1.362 -16.516 1 82.62 254 GLY A N 1
ATOM 1962 C CA . GLY A 1 254 ? 8.477 0.238 -17.328 1 82.62 254 GLY A CA 1
ATOM 1963 C C . GLY A 1 254 ? 7.418 -0.833 -17.5 1 82.62 254 GLY A C 1
ATOM 1964 O O . GLY A 1 254 ? 6.297 -0.539 -17.922 1 82.62 254 GLY A O 1
ATOM 1965 N N . ARG A 1 255 ? 7.695 -2.012 -17.016 1 85.25 255 ARG A N 1
ATOM 1966 C CA . ARG A 1 255 ? 6.883 -3.193 -17.281 1 85.25 255 ARG A CA 1
ATOM 1967 C C . ARG A 1 255 ? 5.637 -3.213 -16.406 1 85.25 255 ARG A C 1
ATOM 1969 O O . ARG A 1 255 ? 5.711 -2.961 -15.203 1 85.25 255 ARG A O 1
ATOM 1976 N N . ILE A 1 256 ? 4.57 -3.514 -17.078 1 89.88 256 ILE A N 1
ATOM 1977 C CA . ILE A 1 256 ? 3.299 -3.719 -16.391 1 89.88 256 ILE A CA 1
ATOM 1978 C C . ILE A 1 256 ? 2.764 -5.113 -16.703 1 89.88 256 ILE A C 1
ATOM 1980 O O . ILE A 1 256 ? 2.471 -5.43 -17.859 1 89.88 256 ILE A O 1
ATOM 1984 N N . MET A 1 257 ? 2.691 -5.93 -15.695 1 92.62 257 MET A N 1
ATOM 1985 C CA . MET A 1 257 ? 2.154 -7.273 -15.875 1 92.62 257 MET A CA 1
ATOM 1986 C C . MET A 1 257 ? 0.671 -7.32 -15.516 1 92.62 257 MET A C 1
ATOM 1988 O O . MET A 1 257 ? 0.29 -7.004 -14.391 1 92.62 257 MET A O 1
ATOM 1992 N N . ASP A 1 258 ? -0.057 -7.699 -16.469 1 94.25 258 ASP A N 1
ATOM 1993 C CA . ASP A 1 258 ? -1.495 -7.836 -16.266 1 94.25 258 ASP A CA 1
ATOM 1994 C C . ASP A 1 258 ? -1.854 -9.258 -15.828 1 94.25 258 ASP A C 1
ATOM 1996 O O . ASP A 1 258 ? -1.91 -10.172 -16.656 1 94.25 258 ASP A O 1
ATOM 2000 N N . GLY A 1 259 ? -2.107 -9.438 -14.531 1 95.12 259 GLY A N 1
ATOM 2001 C CA . GLY A 1 259 ? -2.48 -10.734 -13.992 1 95.12 259 GLY A CA 1
ATOM 2002 C C . GLY A 1 259 ? -3.973 -10.875 -13.758 1 95.12 259 GLY A C 1
ATOM 2003 O O . GLY A 1 259 ? -4.422 -11.844 -13.133 1 95.12 259 GLY A O 1
ATOM 2004 N N . SER A 1 260 ? -4.777 -9.953 -14.266 1 95.44 260 SER A N 1
ATOM 2005 C CA . SER A 1 260 ? -6.207 -9.914 -13.977 1 95.44 260 SER A CA 1
ATOM 2006 C C . SER A 1 260 ? -6.949 -11.023 -14.719 1 95.44 260 SER A C 1
ATOM 2008 O O . SER A 1 260 ? -7.992 -11.492 -14.258 1 95.44 260 SER A O 1
ATOM 2010 N N . ASP A 1 261 ? -6.441 -11.508 -15.836 1 95.75 261 ASP A N 1
ATOM 2011 C CA . ASP A 1 261 ? -7.094 -12.539 -16.641 1 95.75 261 ASP A CA 1
ATOM 2012 C C . ASP A 1 261 ? -7.363 -13.789 -15.805 1 95.75 261 ASP A C 1
ATOM 2014 O O . ASP A 1 261 ? -8.414 -14.422 -15.945 1 95.75 261 ASP A O 1
ATOM 2018 N N . PHE A 1 262 ? -6.453 -14.133 -15.023 1 97.69 262 PHE A N 1
ATOM 2019 C CA . PHE A 1 262 ? -6.594 -15.344 -14.219 1 97.69 262 PHE A CA 1
ATOM 2020 C C . PHE A 1 262 ? -7.789 -15.234 -13.281 1 97.69 262 PHE A C 1
ATOM 2022 O O . PHE A 1 262 ? -8.625 -16.141 -13.219 1 97.69 262 PHE A O 1
ATOM 2029 N N . TRP A 1 263 ? -7.801 -14.164 -12.578 1 97.38 263 TRP A N 1
ATOM 2030 C CA . TRP A 1 263 ? -8.836 -13.984 -11.578 1 97.38 263 TRP A CA 1
ATOM 2031 C C . TRP A 1 263 ? -10.211 -13.867 -12.227 1 97.38 263 TRP A C 1
ATOM 2033 O O . TRP A 1 263 ? -11.195 -14.406 -11.719 1 97.38 263 TRP A O 1
ATOM 2043 N N . VAL A 1 264 ? -10.219 -13.219 -13.328 1 94.75 264 VAL A N 1
ATOM 2044 C CA . VAL A 1 264 ? -11.477 -13.094 -14.062 1 94.75 264 VAL A CA 1
ATOM 2045 C C . VAL A 1 264 ? -11.93 -14.477 -14.539 1 94.75 264 VAL A C 1
ATOM 2047 O O . VAL A 1 264 ? -13.094 -14.852 -14.352 1 94.75 264 VAL A O 1
ATOM 2050 N N . ALA A 1 265 ? -11.062 -15.227 -15.047 1 96.19 265 ALA A N 1
ATOM 2051 C CA . ALA A 1 265 ? -11.383 -16.547 -15.602 1 96.19 265 ALA A CA 1
ATOM 2052 C C . ALA A 1 265 ? -11.859 -17.484 -14.508 1 96.19 265 ALA A C 1
ATOM 2054 O O . ALA A 1 265 ? -12.695 -18.359 -14.75 1 96.19 265 ALA A O 1
ATOM 2055 N N . THR A 1 266 ? -11.359 -17.344 -13.336 1 97.25 266 THR A N 1
ATOM 2056 C CA . THR A 1 266 ? -11.711 -18.234 -12.234 1 97.25 266 THR A CA 1
ATOM 2057 C C . THR A 1 266 ? -12.828 -17.641 -11.383 1 97.25 266 THR A C 1
ATOM 2059 O O . THR A 1 266 ? -13.18 -18.188 -10.344 1 97.25 266 THR A O 1
ATOM 2062 N N . GLU A 1 267 ? -13.32 -16.469 -11.797 1 95.19 267 GLU A N 1
ATOM 2063 C CA . GLU A 1 267 ? -14.375 -15.766 -11.07 1 95.19 267 GLU A CA 1
ATOM 2064 C C . GLU A 1 267 ? -14.008 -15.586 -9.602 1 95.19 267 GLU A C 1
ATOM 2066 O O . GLU A 1 267 ? -14.812 -15.883 -8.719 1 95.19 267 GLU A O 1
ATOM 2071 N N . SER A 1 268 ? -12.812 -15.148 -9.414 1 96.69 268 SER A N 1
ATOM 2072 C CA . SER A 1 268 ? -12.258 -14.938 -8.086 1 96.69 268 SER A CA 1
ATOM 2073 C C . SER A 1 268 ? -11.484 -13.633 -8.008 1 96.69 268 SER A C 1
ATOM 2075 O O . SER A 1 268 ? -11.422 -12.883 -8.984 1 96.69 268 SER A O 1
ATOM 2077 N N . VAL A 1 269 ? -11.023 -13.273 -6.785 1 97.19 269 VAL A N 1
ATOM 2078 C CA . VAL A 1 269 ? -10.203 -12.086 -6.551 1 97.19 269 VAL A CA 1
ATOM 2079 C C . VAL A 1 269 ? -9.047 -12.438 -5.617 1 97.19 269 VAL A C 1
ATOM 2081 O O . VAL A 1 269 ? -9.156 -13.359 -4.805 1 97.19 269 VAL A O 1
ATOM 2084 N N . PRO A 1 270 ? -7.938 -11.703 -5.789 1 97.62 270 PRO A N 1
ATOM 2085 C CA . PRO A 1 270 ? -6.902 -11.914 -4.777 1 97.62 270 PRO A CA 1
ATOM 2086 C C . PRO A 1 270 ? -7.371 -11.555 -3.371 1 97.62 270 PRO A C 1
ATOM 2088 O O . PRO A 1 270 ? -8.039 -10.539 -3.18 1 97.62 270 PRO A O 1
ATOM 2091 N N . GLY A 1 271 ? -7.012 -12.398 -2.441 1 96.44 271 GLY A N 1
ATOM 2092 C CA . GLY A 1 271 ? -7.418 -12.172 -1.063 1 96.44 271 GLY A CA 1
ATOM 2093 C C . GLY A 1 271 ? -6.387 -11.406 -0.257 1 96.44 271 GLY A C 1
ATOM 2094 O O . GLY A 1 271 ? -6.73 -10.742 0.724 1 96.44 271 GLY A O 1
ATOM 2095 N N . TYR A 1 272 ? -5.168 -11.516 -0.599 1 96.25 272 TYR A N 1
ATOM 2096 C CA . TYR A 1 272 ? -4.062 -10.922 0.145 1 96.25 272 TYR A CA 1
ATOM 2097 C C . TYR A 1 272 ? -3.266 -9.969 -0.732 1 96.25 272 TYR A C 1
ATOM 2099 O O . TYR A 1 272 ? -2.207 -10.328 -1.253 1 96.25 272 TYR A O 1
ATOM 2107 N N . VAL A 1 273 ? -3.707 -8.695 -0.771 1 95.88 273 VAL A N 1
ATOM 2108 C CA . VAL A 1 273 ? -3.113 -7.723 -1.679 1 95.88 273 VAL A CA 1
ATOM 2109 C C . VAL A 1 273 ? -2.146 -6.824 -0.911 1 95.88 273 VAL A C 1
ATOM 2111 O O . VAL A 1 273 ? -1.195 -6.289 -1.485 1 95.88 273 VAL A O 1
ATOM 2114 N N . GLY A 1 274 ? -2.314 -6.656 0.355 1 93.44 274 GLY A N 1
ATOM 2115 C CA . GLY A 1 274 ? -1.38 -5.898 1.169 1 93.44 274 GLY A CA 1
ATOM 2116 C C . GLY A 1 274 ? -0.015 -6.551 1.276 1 93.44 274 GLY A C 1
ATOM 2117 O O . GLY A 1 274 ? 0.088 -7.777 1.336 1 93.44 274 GLY A O 1
ATOM 2118 N N . LEU A 1 275 ? 0.989 -5.734 1.395 1 93.88 275 LEU A N 1
ATOM 2119 C CA . LEU A 1 275 ? 2.352 -6.254 1.425 1 93.88 275 LEU A CA 1
ATOM 2120 C C . LEU A 1 275 ? 2.715 -6.746 2.822 1 93.88 275 LEU A C 1
ATOM 2122 O O . LEU A 1 275 ? 2.342 -6.125 3.82 1 93.88 275 LEU A O 1
ATOM 2126 N N . THR A 1 276 ? 3.428 -7.816 2.834 1 91.19 276 THR A N 1
ATOM 2127 C CA . THR A 1 276 ? 3.838 -8.414 4.098 1 91.19 276 THR A CA 1
ATOM 2128 C C . THR A 1 276 ? 5.055 -7.695 4.668 1 91.19 276 THR A C 1
ATOM 2130 O O . THR A 1 276 ? 6.055 -7.508 3.973 1 91.19 276 THR A O 1
ATOM 2133 N N . VAL A 1 277 ? 4.934 -7.301 5.926 1 91.88 277 VAL A N 1
ATOM 2134 C CA . VAL A 1 277 ? 6.016 -6.574 6.582 1 91.88 277 VAL A CA 1
ATOM 2135 C C . VAL A 1 277 ? 6.52 -7.375 7.781 1 91.88 277 VAL A C 1
ATOM 2137 O O . VAL A 1 277 ? 5.773 -8.156 8.375 1 91.88 277 VAL A O 1
ATOM 2140 N N . MET B 1 1 ? 0.383 38.281 38.219 1 32.19 1 MET B N 1
ATOM 2141 C CA . MET B 1 1 ? -0.206 37.031 37.812 1 32.19 1 MET B CA 1
ATOM 2142 C C . MET B 1 1 ? 0.809 36.156 37.062 1 32.19 1 MET B C 1
ATOM 2144 O O . MET B 1 1 ? 1.315 36.594 36 1 32.19 1 MET B O 1
ATOM 2148 N N . THR B 1 2 ? 1.655 35.531 37.625 1 40.97 2 THR B N 1
ATOM 2149 C CA . THR B 1 2 ? 2.775 34.75 37.062 1 40.97 2 THR B CA 1
ATOM 2150 C C . THR B 1 2 ? 2.357 34 35.812 1 40.97 2 THR B C 1
ATOM 2152 O O . THR B 1 2 ? 1.601 33.031 35.906 1 40.97 2 THR B O 1
ATOM 2155 N N . THR B 1 3 ? 1.988 34.594 34.75 1 51.91 3 THR B N 1
ATOM 2156 C CA . THR B 1 3 ? 1.327 34.031 33.594 1 51.91 3 THR B CA 1
ATOM 2157 C C . THR B 1 3 ? 2.123 32.875 33 1 51.91 3 THR B C 1
ATOM 2159 O O . THR B 1 3 ? 3.305 33 32.688 1 51.91 3 THR B O 1
ATOM 2162 N N . ASN B 1 4 ? 1.88 31.609 33.375 1 79.5 4 ASN B N 1
ATOM 2163 C CA . ASN B 1 4 ? 2.504 30.359 32.969 1 79.5 4 ASN B CA 1
ATOM 2164 C C . ASN B 1 4 ? 2.574 30.266 31.438 1 79.5 4 ASN B C 1
ATOM 2166 O O . ASN B 1 4 ? 1.61 30.609 30.734 1 79.5 4 ASN B O 1
ATOM 2170 N N . SER B 1 5 ? 3.842 30.359 30.953 1 93.88 5 SER B N 1
ATOM 2171 C CA . SER B 1 5 ? 4.133 30.297 29.516 1 93.88 5 SER B CA 1
ATOM 2172 C C . SER B 1 5 ? 4.402 28.859 29.078 1 93.88 5 SER B C 1
ATOM 2174 O O . SER B 1 5 ? 4.977 28.078 29.828 1 93.88 5 SER B O 1
ATOM 2176 N N . VAL B 1 6 ? 3.861 28.547 27.938 1 97.88 6 VAL B N 1
ATOM 2177 C CA . VAL B 1 6 ? 4.09 27.219 27.391 1 97.88 6 VAL B CA 1
ATOM 2178 C C . VAL B 1 6 ? 4.715 27.328 26 1 97.88 6 VAL B C 1
ATOM 2180 O O . VAL B 1 6 ? 4.695 28.406 25.391 1 97.88 6 VAL B O 1
ATOM 2183 N N . ASN B 1 7 ? 5.312 26.219 25.562 1 98.25 7 ASN B N 1
ATOM 2184 C CA . ASN B 1 7 ? 5.84 26.188 24.203 1 98.25 7 ASN B CA 1
ATOM 2185 C C . ASN B 1 7 ? 4.719 26.203 23.172 1 98.25 7 ASN B C 1
ATOM 2187 O O . ASN B 1 7 ? 4.777 26.938 22.188 1 98.25 7 ASN B O 1
ATOM 2191 N N . ILE B 1 8 ? 3.676 25.359 23.406 1 98.5 8 ILE B N 1
ATOM 2192 C CA . ILE B 1 8 ? 2.615 25.203 22.422 1 98.5 8 ILE B CA 1
ATOM 2193 C C . ILE B 1 8 ? 1.254 25.281 23.109 1 98.5 8 ILE B C 1
ATOM 2195 O O . ILE B 1 8 ? 1.019 24.609 24.109 1 98.5 8 ILE B O 1
ATOM 2199 N N . LEU B 1 9 ? 0.424 26.156 22.625 1 98.44 9 LEU B N 1
ATOM 2200 C CA . LEU B 1 9 ? -0.977 26.219 23.031 1 98.44 9 LEU B CA 1
ATOM 2201 C C . LEU B 1 9 ? -1.886 25.688 21.938 1 98.44 9 LEU B C 1
ATOM 2203 O O . LEU B 1 9 ? -1.846 26.172 20.797 1 98.44 9 LEU B O 1
ATOM 2207 N N . ILE B 1 10 ? -2.656 24.641 22.266 1 98.44 10 ILE B N 1
ATOM 2208 C CA . ILE B 1 10 ? -3.578 24 21.328 1 98.44 10 ILE B CA 1
ATOM 2209 C C . ILE B 1 10 ? -4.992 24.516 21.562 1 98.44 10 ILE B C 1
ATOM 2211 O O . ILE B 1 10 ? -5.562 24.312 22.641 1 98.44 10 ILE B O 1
ATOM 2215 N N . LEU B 1 11 ? -5.496 25.203 20.562 1 98.19 11 LEU B N 1
ATOM 2216 C CA . LEU B 1 11 ? -6.887 25.641 20.625 1 98.19 11 LEU B CA 1
ATOM 2217 C C . LEU B 1 11 ? -7.801 24.641 19.938 1 98.19 11 LEU B C 1
ATOM 2219 O O . LEU B 1 11 ? -7.75 24.5 18.703 1 98.19 11 LEU B O 1
ATOM 2223 N N . GLY B 1 12 ? -8.609 23.953 20.703 1 96.56 12 GLY B N 1
ATOM 2224 C CA . GLY B 1 12 ? -9.5 22.953 20.156 1 96.56 12 GLY B CA 1
ATOM 2225 C C . GLY B 1 12 ? -8.859 21.594 20.031 1 96.56 12 GLY B C 1
ATOM 2226 O O . GLY B 1 12 ? -8.703 21.062 18.922 1 96.56 12 GLY B O 1
ATOM 2227 N N . ALA B 1 13 ? -8.711 20.953 21.188 1 94.94 13 ALA B N 1
ATOM 2228 C CA . ALA B 1 13 ? -8.094 19.625 21.219 1 94.94 13 ALA B CA 1
ATOM 2229 C C . ALA B 1 13 ? -9.062 18.562 20.688 1 94.94 13 ALA B C 1
ATOM 2231 O O . ALA B 1 13 ? -10.086 18.281 21.312 1 94.94 13 ALA B O 1
ATOM 2232 N N . GLY B 1 14 ? -8.734 18.078 19.547 1 93.81 14 GLY B N 1
ATOM 2233 C CA . GLY B 1 14 ? -9.547 17.047 18.938 1 93.81 14 GLY B CA 1
ATOM 2234 C C . GLY B 1 14 ? -8.766 15.773 18.625 1 93.81 14 GLY B C 1
ATOM 2235 O O . GLY B 1 14 ? -7.895 15.375 19.406 1 93.81 14 GLY B O 1
ATOM 2236 N N . TRP B 1 15 ? -9.164 15.078 17.672 1 95.75 15 TRP B N 1
ATOM 2237 C CA . TRP B 1 15 ? -8.617 13.773 17.297 1 95.75 15 TRP B CA 1
ATOM 2238 C C . TRP B 1 15 ? -7.105 13.852 17.109 1 95.75 15 TRP B C 1
ATOM 2240 O O . TRP B 1 15 ? -6.367 13.023 17.656 1 95.75 15 TRP B O 1
ATOM 2250 N N . LEU B 1 16 ? -6.645 14.891 16.469 1 97.62 16 LEU B N 1
ATOM 2251 C CA . LEU B 1 16 ? -5.23 15.039 16.141 1 97.62 16 LEU B CA 1
ATOM 2252 C C . LEU B 1 16 ? -4.402 15.273 17.391 1 97.62 16 LEU B C 1
ATOM 2254 O O . LEU B 1 16 ? -3.236 14.875 17.453 1 97.62 16 LEU B O 1
ATOM 2258 N N . SER B 1 17 ? -4.973 15.883 18.406 1 97.06 17 SER B N 1
ATOM 2259 C CA . SER B 1 17 ? -4.25 16.203 19.625 1 97.06 17 SER B CA 1
ATOM 2260 C C . SER B 1 17 ? -3.779 14.93 20.328 1 97.06 17 SER B C 1
ATOM 2262 O O . SER B 1 17 ? -2.742 14.93 21 1 97.06 17 SER B O 1
ATOM 2264 N N . HIS B 1 18 ? -4.555 13.852 20.094 1 96.25 18 HIS B N 1
ATOM 2265 C CA . HIS B 1 18 ? -4.184 12.594 20.734 1 96.25 18 HIS B CA 1
ATOM 2266 C C . HIS B 1 18 ? -2.848 12.078 20.219 1 96.25 18 HIS B C 1
ATOM 2268 O O . HIS B 1 18 ? -2.117 11.391 20.922 1 96.25 18 HIS B O 1
ATOM 2274 N N . PHE B 1 19 ? -2.516 12.445 18.984 1 98.25 19 PHE B N 1
ATOM 2275 C CA . PHE B 1 19 ? -1.229 12.07 18.406 1 98.25 19 PHE B CA 1
ATOM 2276 C C . PHE B 1 19 ? -0.152 13.078 18.797 1 98.25 19 PHE B C 1
ATOM 2278 O O . PHE B 1 19 ? 1.023 12.727 18.906 1 98.25 19 PHE B O 1
ATOM 2285 N N . LEU B 1 20 ? -0.519 14.305 19.016 1 98.31 20 LEU B N 1
ATOM 2286 C CA . LEU B 1 20 ? 0.423 15.398 19.234 1 98.31 20 LEU B CA 1
ATOM 2287 C C . LEU B 1 20 ? 0.979 15.367 20.656 1 98.31 20 LEU B C 1
ATOM 2289 O O . LEU B 1 20 ? 2.182 15.547 20.859 1 98.31 20 LEU B O 1
ATOM 2293 N N . LEU B 1 21 ? 0.179 15.086 21.625 1 96.88 21 LEU B N 1
ATOM 2294 C CA . LEU B 1 21 ? 0.539 15.227 23.031 1 96.88 21 LEU B CA 1
ATOM 2295 C C . LEU B 1 21 ? 1.699 14.297 23.391 1 96.88 21 LEU B C 1
ATOM 2297 O O . LEU B 1 21 ? 2.664 14.727 24.031 1 96.88 21 LEU B O 1
ATOM 2301 N N . PRO B 1 22 ? 1.631 13.031 22.953 1 96.62 22 PRO B N 1
ATOM 2302 C CA . PRO B 1 22 ? 2.773 12.164 23.25 1 96.62 22 PRO B CA 1
ATOM 2303 C C . PRO B 1 22 ? 4.082 12.688 22.656 1 96.62 22 PRO B C 1
ATOM 2305 O O . PRO B 1 22 ? 5.137 12.57 23.297 1 96.62 22 PRO B O 1
ATOM 2308 N N . ILE B 1 23 ? 4.039 13.227 21.484 1 97.56 23 ILE B N 1
ATOM 2309 C CA . ILE B 1 23 ? 5.242 13.75 20.844 1 97.56 23 ILE B CA 1
ATOM 2310 C C . ILE B 1 23 ? 5.762 14.953 21.625 1 97.56 23 ILE B C 1
ATOM 2312 O O . ILE B 1 23 ? 6.973 15.109 21.797 1 97.56 23 ILE B O 1
ATOM 2316 N N . LEU B 1 24 ? 4.895 15.828 22.078 1 97.94 24 LEU B N 1
ATOM 2317 C CA . LEU B 1 24 ? 5.289 16.984 22.875 1 97.94 24 LEU B CA 1
ATOM 2318 C C . LEU B 1 24 ? 5.965 16.547 24.172 1 97.94 24 LEU B C 1
ATOM 2320 O O . LEU B 1 24 ? 6.98 17.125 24.562 1 97.94 24 LEU B O 1
ATOM 2324 N N . HIS B 1 25 ? 5.398 15.555 24.734 1 96.56 25 HIS B N 1
ATOM 2325 C CA . HIS B 1 25 ? 5.965 15.023 25.969 1 96.56 25 HIS B CA 1
ATOM 2326 C C . HIS B 1 25 ? 7.367 14.469 25.734 1 96.56 25 HIS B C 1
ATOM 2328 O O . HIS B 1 25 ? 8.297 14.789 26.484 1 96.56 25 HIS B O 1
ATOM 2334 N N . GLU B 1 26 ? 7.477 13.719 24.719 1 96.38 26 GLU B N 1
ATOM 2335 C CA . GLU B 1 26 ? 8.758 13.102 24.406 1 96.38 26 GLU B CA 1
ATOM 2336 C C . GLU B 1 26 ? 9.812 14.148 24.047 1 96.38 26 GLU B C 1
ATOM 2338 O O . GLU B 1 26 ? 11 13.945 24.297 1 96.38 26 GLU B O 1
ATOM 2343 N N . SER B 1 27 ? 9.352 15.227 23.5 1 96.25 27 SER B N 1
ATOM 2344 C CA . SER B 1 27 ? 10.258 16.297 23.078 1 96.25 27 SER B CA 1
ATOM 2345 C C . SER B 1 27 ? 10.461 17.312 24.203 1 96.25 27 SER B C 1
ATOM 2347 O O . SER B 1 27 ? 11.102 18.344 24 1 96.25 27 SER B O 1
ATOM 2349 N N . ASN B 1 28 ? 9.859 17.172 25.359 1 96.94 28 ASN B N 1
ATOM 2350 C CA . ASN B 1 28 ? 9.93 18.062 26.516 1 96.94 28 ASN B CA 1
ATOM 2351 C C . ASN B 1 28 ? 9.438 19.469 26.172 1 96.94 28 ASN B C 1
ATOM 2353 O O . ASN B 1 28 ? 10.07 20.469 26.531 1 96.94 28 ASN B O 1
ATOM 2357 N N . LEU B 1 29 ? 8.406 19.5 25.406 1 97.94 29 LEU B N 1
ATOM 2358 C CA . LEU B 1 29 ? 7.75 20.75 25.078 1 97.94 29 LEU B CA 1
ATOM 2359 C C . LEU B 1 29 ? 6.52 20.969 25.953 1 97.94 29 LEU B C 1
ATOM 2361 O O . LEU B 1 29 ? 5.578 20.172 25.922 1 97.94 29 LEU B O 1
ATOM 2365 N N . SER B 1 30 ? 6.586 22.062 26.703 1 98 30 SER B N 1
ATOM 2366 C CA . SER B 1 30 ? 5.43 22.391 27.531 1 98 30 SER B CA 1
ATOM 2367 C C . SER B 1 30 ? 4.238 22.797 26.672 1 98 30 SER B C 1
ATOM 2369 O O . SER B 1 30 ? 4.414 23.375 25.594 1 98 30 SER B O 1
ATOM 2371 N N . HIS B 1 31 ? 3.014 22.375 27.156 1 97.94 31 HIS B N 1
ATOM 2372 C CA . HIS B 1 31 ? 1.846 22.656 26.328 1 97.94 31 HIS B CA 1
ATOM 2373 C C . HIS B 1 31 ? 0.603 22.875 27.188 1 97.94 31 HIS B C 1
ATOM 2375 O O . HIS B 1 31 ? 0.592 22.516 28.375 1 97.94 31 HIS B O 1
ATOM 2381 N N . ALA B 1 32 ? -0.37 23.531 26.625 1 97.44 32 ALA B N 1
ATOM 2382 C CA . ALA B 1 32 ? -1.741 23.656 27.125 1 97.44 32 ALA B CA 1
ATOM 2383 C C . ALA B 1 32 ? -2.748 23.406 26 1 97.44 32 ALA B C 1
ATOM 2385 O O . ALA B 1 32 ? -2.461 23.688 24.828 1 97.44 32 ALA B O 1
ATOM 2386 N N . SER B 1 33 ? -3.883 22.812 26.344 1 97.38 33 SER B N 1
ATOM 2387 C CA . SER B 1 33 ? -4.922 22.5 25.375 1 97.38 33 SER B CA 1
ATOM 2388 C C . SER B 1 33 ? -6.277 23.047 25.812 1 97.38 33 SER B C 1
ATOM 2390 O O . SER B 1 33 ? -6.547 23.141 27.016 1 97.38 33 SER B O 1
ATOM 2392 N N . THR B 1 34 ? -7.059 23.406 24.812 1 97.5 34 THR B N 1
ATOM 2393 C CA . THR B 1 34 ? -8.422 23.828 25.109 1 97.5 34 THR B CA 1
ATOM 2394 C C . THR B 1 34 ? -9.438 22.891 24.469 1 97.5 34 THR B C 1
ATOM 2396 O O . THR B 1 34 ? -9.125 22.188 23.516 1 97.5 34 THR B O 1
ATOM 2399 N N . SER B 1 35 ? -10.57 22.781 25.047 1 95.12 35 SER B N 1
ATOM 2400 C CA . SER B 1 35 ? -11.758 22.141 24.484 1 95.12 35 SER B CA 1
ATOM 2401 C C . SER B 1 35 ? -13.016 22.938 24.797 1 95.12 35 SER B C 1
ATOM 2403 O O . SER B 1 35 ? -13.023 23.766 25.719 1 95.12 35 SER B O 1
ATOM 2405 N N . ARG B 1 36 ? -14.086 22.828 24 1 90.5 36 ARG B N 1
ATOM 2406 C CA . ARG B 1 36 ? -15.305 23.609 24.141 1 90.5 36 ARG B CA 1
ATOM 2407 C C . ARG B 1 36 ? -15.938 23.391 25.516 1 90.5 36 ARG B C 1
ATOM 2409 O O . ARG B 1 36 ? -16.438 24.328 26.141 1 90.5 36 ARG B O 1
ATOM 2416 N N . THR B 1 37 ? -15.93 22.094 25.984 1 85.81 37 THR B N 1
ATOM 2417 C CA . THR B 1 37 ? -16.656 21.766 27.203 1 85.81 37 THR B CA 1
ATOM 2418 C C . THR B 1 37 ? -15.695 21.578 28.375 1 85.81 37 THR B C 1
ATOM 2420 O O . THR B 1 37 ? -16.125 21.562 29.531 1 85.81 37 THR B O 1
ATOM 2423 N N . GLY B 1 38 ? -14.516 21.469 28.109 1 82.31 38 GLY B N 1
ATOM 2424 C CA . GLY B 1 38 ? -13.555 21.141 29.156 1 82.31 38 GLY B CA 1
ATOM 2425 C C . GLY B 1 38 ? -13.633 19.688 29.609 1 82.31 38 GLY B C 1
ATOM 2426 O O . GLY B 1 38 ? -13 19.312 30.594 1 82.31 38 GLY B O 1
ATOM 2427 N N . SER B 1 39 ? -14.406 18.906 28.938 1 78 39 SER B N 1
ATOM 2428 C CA . SER B 1 39 ? -14.633 17.531 29.328 1 78 39 SER B CA 1
ATOM 2429 C C . SER B 1 39 ? -13.469 16.641 28.922 1 78 39 SER B C 1
ATOM 2431 O O . SER B 1 39 ? -13.266 15.562 29.484 1 78 39 SER B O 1
ATOM 2433 N N . THR B 1 40 ? -12.711 17.094 27.906 1 79.62 40 THR B N 1
ATOM 2434 C CA . THR B 1 40 ? -11.484 16.375 27.578 1 79.62 40 THR B CA 1
ATOM 2435 C C . THR B 1 40 ? -10.445 16.547 28.688 1 79.62 40 THR B C 1
ATOM 2437 O O . THR B 1 40 ? -10.211 17.672 29.156 1 79.62 40 THR B O 1
ATOM 2440 N N . PRO B 1 41 ? -9.867 15.492 29.141 1 82.06 41 PRO B N 1
ATOM 2441 C CA . PRO B 1 41 ? -8.93 15.594 30.266 1 82.06 41 PRO B CA 1
ATOM 2442 C C . PRO B 1 41 ? -7.789 16.578 29.984 1 82.06 41 PRO B C 1
ATOM 2444 O O . PRO B 1 41 ? -7.277 16.641 28.875 1 82.06 41 PRO B O 1
ATOM 2447 N N . ASN B 1 42 ? -7.551 17.422 30.969 1 88.88 42 ASN B N 1
ATOM 2448 C CA . ASN B 1 42 ? -6.414 18.344 30.969 1 88.88 42 ASN B CA 1
ATOM 2449 C C . ASN B 1 42 ? -6.57 19.438 29.922 1 88.88 42 ASN B C 1
ATOM 2451 O O . ASN B 1 42 ? -5.598 19.812 29.266 1 88.88 42 ASN B O 1
ATOM 2455 N N . THR B 1 43 ? -7.832 19.875 29.688 1 93.88 43 THR B N 1
ATOM 2456 C CA . THR B 1 43 ? -8.062 20.969 28.766 1 93.88 43 THR B CA 1
ATOM 2457 C C . THR B 1 43 ? -8.719 22.156 29.469 1 93.88 43 THR B C 1
ATOM 2459 O O . THR B 1 43 ? -9.406 21.969 30.469 1 93.88 43 THR B O 1
ATOM 2462 N N . ILE B 1 44 ? -8.422 23.328 28.984 1 95.44 44 ILE B N 1
ATOM 2463 C CA . ILE B 1 44 ? -9.07 24.578 29.391 1 95.44 44 ILE B CA 1
ATOM 2464 C C . ILE B 1 44 ? -10.359 24.766 28.609 1 95.44 44 ILE B C 1
ATOM 2466 O O . ILE B 1 44 ? -10.375 24.656 27.375 1 95.44 44 ILE B O 1
ATOM 2470 N N . ARG B 1 45 ? -11.469 24.984 29.312 1 95.62 45 ARG B N 1
ATOM 2471 C CA . ARG B 1 45 ? -12.711 25.297 28.625 1 95.62 45 ARG B CA 1
ATOM 2472 C C . ARG B 1 45 ? -12.594 26.625 27.875 1 95.62 45 ARG B C 1
ATOM 2474 O O . ARG B 1 45 ? -12.344 27.672 28.5 1 95.62 45 ARG B O 1
ATOM 2481 N N . TRP B 1 46 ? -12.742 26.578 26.562 1 96.75 46 TRP B N 1
ATOM 2482 C CA . TRP B 1 46 ? -12.586 27.797 25.766 1 96.75 46 TRP B CA 1
ATOM 2483 C C . TRP B 1 46 ? -13.172 27.594 24.359 1 96.75 46 TRP B C 1
ATOM 2485 O O . TRP B 1 46 ? -13.016 26.531 23.766 1 96.75 46 TRP B O 1
ATOM 2495 N N . ASN B 1 47 ? -13.836 28.641 23.875 1 95.12 47 ASN B N 1
ATOM 2496 C CA . ASN B 1 47 ? -14.367 28.703 22.531 1 95.12 47 ASN B CA 1
ATOM 2497 C C . ASN B 1 47 ? -13.906 29.953 21.797 1 95.12 47 ASN B C 1
ATOM 2499 O O . ASN B 1 47 ? -13.562 30.953 22.422 1 95.12 47 ASN B O 1
ATOM 2503 N N . LEU B 1 48 ? -13.914 29.828 20.516 1 95.69 48 LEU B N 1
ATOM 2504 C CA . LEU B 1 48 ? -13.656 31.047 19.734 1 95.69 48 LEU B CA 1
ATOM 2505 C C . LEU B 1 48 ? -14.688 32.125 20.062 1 95.69 48 LEU B C 1
ATOM 2507 O O . LEU B 1 48 ? -15.898 31.859 20 1 95.69 48 LEU B O 1
ATOM 2511 N N . GLY B 1 49 ? -14.312 33.219 20.406 1 93.44 49 GLY B N 1
ATOM 2512 C CA . GLY B 1 49 ? -15.18 34.281 20.844 1 93.44 49 GLY B CA 1
ATOM 2513 C C . GLY B 1 49 ? -15.094 34.562 22.328 1 93.44 49 GLY B C 1
ATOM 2514 O O . GLY B 1 49 ? -15.492 35.625 22.797 1 93.44 49 GLY B O 1
ATOM 2515 N N . ASP B 1 50 ? -14.602 33.562 23.078 1 93.38 50 ASP B N 1
ATOM 2516 C CA . ASP B 1 50 ? -14.383 33.781 24.5 1 93.38 50 ASP B CA 1
ATOM 2517 C C . ASP B 1 50 ? -13.203 34.719 24.75 1 93.38 50 ASP B C 1
ATOM 2519 O O . ASP B 1 50 ? -12.414 34.969 23.828 1 93.38 50 ASP B O 1
ATOM 2523 N N . GLY B 1 51 ? -13.078 35.219 26 1 91.19 51 GLY B N 1
ATOM 2524 C CA . GLY B 1 51 ? -11.922 36 26.391 1 91.19 51 GLY B CA 1
ATOM 2525 C C . GLY B 1 51 ? -10.633 35.219 26.391 1 91.19 51 GLY B C 1
ATOM 2526 O O . GLY B 1 51 ? -10.656 33.969 26.5 1 91.19 51 GLY B O 1
ATOM 2527 N N . ILE B 1 52 ? -9.562 35.875 26.125 1 94.06 52 ILE B N 1
ATOM 2528 C CA . ILE B 1 52 ? -8.273 35.219 26 1 94.06 52 ILE B CA 1
ATOM 2529 C C . ILE B 1 52 ? -7.59 35.156 27.359 1 94.06 52 ILE B C 1
ATOM 2531 O O . ILE B 1 52 ? -6.484 34.625 27.484 1 94.06 52 ILE B O 1
ATOM 2535 N N . GLU B 1 53 ? -8.242 35.594 28.422 1 92.25 53 GLU B N 1
ATOM 2536 C CA . GLU B 1 53 ? -7.629 35.75 29.734 1 92.25 53 GLU B CA 1
ATOM 2537 C C . GLU B 1 53 ? -7.254 34.375 30.312 1 92.25 53 GLU B C 1
ATOM 2539 O O . GLU B 1 53 ? -6.297 34.281 31.094 1 92.25 53 GLU B O 1
ATOM 2544 N N . VAL B 1 54 ? -7.945 33.438 29.953 1 93.12 54 VAL B N 1
ATOM 2545 C CA . VAL B 1 54 ? -7.734 32.094 30.531 1 93.12 54 VAL B CA 1
ATOM 2546 C C . VAL B 1 54 ? -6.617 31.391 29.766 1 93.12 54 VAL B C 1
ATOM 2548 O O . VAL B 1 54 ? -6.121 30.359 30.219 1 93.12 54 VAL B O 1
ATOM 2551 N N . LEU B 1 55 ? -6.219 31.891 28.641 1 96.56 55 LEU B N 1
ATOM 2552 C CA . LEU B 1 55 ? -5.199 31.266 27.812 1 96.56 55 LEU B CA 1
ATOM 2553 C C . LEU B 1 55 ? -3.801 31.672 28.25 1 96.56 55 LEU B C 1
ATOM 2555 O O . LEU B 1 55 ? -3.527 32.875 28.422 1 96.56 55 LEU B O 1
ATOM 2559 N N . PRO B 1 56 ? -2.926 30.75 28.422 1 96.62 56 PRO B N 1
ATOM 2560 C CA . PRO B 1 56 ? -1.548 31.109 28.766 1 96.62 56 PRO B CA 1
ATOM 2561 C C . PRO B 1 56 ? -0.777 31.703 27.594 1 96.62 56 PRO B C 1
ATOM 2563 O O . PRO B 1 56 ? -1.185 31.531 26.438 1 96.62 56 PRO B O 1
ATOM 2566 N N . LYS B 1 57 ? 0.321 32.375 27.891 1 96.94 57 LYS B N 1
ATOM 2567 C CA . LYS B 1 57 ? 1.264 32.781 26.859 1 96.94 57 LYS B CA 1
ATOM 2568 C C . LYS B 1 57 ? 1.91 31.547 26.203 1 96.94 57 LYS B C 1
ATOM 2570 O O . LYS B 1 57 ? 2.232 30.578 26.891 1 96.94 57 LYS B O 1
ATOM 2575 N N . ALA B 1 58 ? 2.104 31.609 24.922 1 98 58 ALA B N 1
ATOM 2576 C CA . ALA B 1 58 ? 2.689 30.484 24.203 1 98 58 ALA B CA 1
ATOM 2577 C C . ALA B 1 58 ? 3.578 30.969 23.047 1 98 58 ALA B C 1
ATOM 2579 O O . ALA B 1 58 ? 3.324 32 22.469 1 98 58 ALA B O 1
ATOM 2580 N N . ASP B 1 59 ? 4.613 30.172 22.766 1 97.75 59 ASP B N 1
ATOM 2581 C CA . ASP B 1 59 ? 5.457 30.453 21.609 1 97.75 59 ASP B CA 1
ATOM 2582 C C . ASP B 1 59 ? 4.715 30.188 20.312 1 97.75 59 ASP B C 1
ATOM 2584 O O . ASP B 1 59 ? 4.855 30.953 19.344 1 97.75 59 ASP B O 1
ATOM 2588 N N . THR B 1 60 ? 3.994 29.125 20.312 1 98.56 60 THR B N 1
ATOM 2589 C CA . THR B 1 60 ? 3.223 28.719 19.141 1 98.56 60 THR B CA 1
ATOM 2590 C C . THR B 1 60 ? 1.782 28.391 19.531 1 98.56 60 THR B C 1
ATOM 2592 O O . THR B 1 60 ? 1.54 27.719 20.547 1 98.56 60 THR B O 1
ATOM 2595 N N . ILE B 1 61 ? 0.873 28.938 18.781 1 98.69 61 ILE B N 1
ATOM 2596 C CA . ILE B 1 61 ? -0.543 28.641 18.984 1 98.69 61 ILE B CA 1
ATOM 2597 C C . ILE B 1 61 ? -1.087 27.859 17.781 1 98.69 61 ILE B C 1
ATOM 2599 O O . ILE B 1 61 ? -0.941 28.297 16.641 1 98.69 61 ILE B O 1
ATOM 2603 N N . VAL B 1 62 ? -1.655 26.719 18.047 1 98.81 62 VAL B N 1
ATOM 2604 C CA . VAL B 1 62 ? -2.213 25.859 17.016 1 98.81 62 VAL B CA 1
ATOM 2605 C C . VAL B 1 62 ? -3.738 25.875 17.094 1 98.81 62 VAL B C 1
ATOM 2607 O O . VAL B 1 62 ? -4.32 25.469 18.094 1 98.81 62 VAL B O 1
ATOM 2610 N N . VAL B 1 63 ? -4.344 26.375 16.062 1 98.62 63 VAL B N 1
ATOM 2611 C CA . VAL B 1 63 ? -5.797 26.359 15.945 1 98.62 63 VAL B CA 1
ATOM 2612 C C . VAL B 1 63 ? -6.238 25.109 15.195 1 98.62 63 VAL B C 1
ATOM 2614 O O . VAL B 1 63 ? -6.031 25 13.984 1 98.62 63 VAL B O 1
ATOM 2617 N N . MET B 1 64 ? -6.961 24.188 15.875 1 97.62 64 MET B N 1
ATOM 2618 C CA . MET B 1 64 ? -7.203 22.875 15.305 1 97.62 64 MET B CA 1
ATOM 2619 C C . MET B 1 64 ? -8.648 22.734 14.836 1 97.62 64 MET B C 1
ATOM 2621 O O . MET B 1 64 ? -9.078 21.656 14.445 1 97.62 64 MET B O 1
ATOM 2625 N N . PHE B 1 65 ? -9.375 23.797 14.883 1 96.88 65 PHE B N 1
ATOM 2626 C CA . PHE B 1 65 ? -10.75 23.766 14.406 1 96.88 65 PHE B CA 1
ATOM 2627 C C . PHE B 1 65 ? -10.938 24.719 13.227 1 96.88 65 PHE B C 1
ATOM 2629 O O . PHE B 1 65 ? -10.18 25.688 13.078 1 96.88 65 PHE B O 1
ATOM 2636 N N . PRO B 1 66 ? -11.898 24.438 12.375 1 96.56 66 PRO B N 1
ATOM 2637 C CA . PRO B 1 66 ? -12.148 25.344 11.242 1 96.56 66 PRO B CA 1
ATOM 2638 C C . PRO B 1 66 ? -12.625 26.719 11.688 1 96.56 66 PRO B C 1
ATOM 2640 O O . PRO B 1 66 ? -13.383 26.828 12.656 1 96.56 66 PRO B O 1
ATOM 2643 N N . VAL B 1 67 ? -12.086 27.734 11.07 1 97.75 67 VAL B N 1
ATOM 2644 C CA . VAL B 1 67 ? -12.547 29.109 11.258 1 97.75 67 VAL B CA 1
ATOM 2645 C C . VAL B 1 67 ? -13.109 29.641 9.945 1 97.75 67 VAL B C 1
ATOM 2647 O O . VAL B 1 67 ? -12.383 29.75 8.953 1 97.75 67 VAL B O 1
ATOM 2650 N N . ASP B 1 68 ? -14.352 30.016 9.953 1 97 68 ASP B N 1
ATOM 2651 C CA . ASP B 1 68 ? -15.023 30.391 8.719 1 97 68 ASP B CA 1
ATOM 2652 C C . ASP B 1 68 ? -15.219 31.906 8.641 1 97 68 ASP B C 1
ATOM 2654 O O . ASP B 1 68 ? -15.711 32.438 7.637 1 97 68 ASP B O 1
ATOM 2658 N N . ASN B 1 69 ? -14.836 32.562 9.664 1 97.75 69 ASN B N 1
ATOM 2659 C CA . ASN B 1 69 ? -14.992 34 9.719 1 97.75 69 ASN B CA 1
ATOM 2660 C C . ASN B 1 69 ? -13.664 34.688 10.039 1 97.75 69 ASN B C 1
ATOM 2662 O O . ASN B 1 69 ? -13.109 34.5 11.117 1 97.75 69 ASN B O 1
ATOM 2666 N N . TRP B 1 70 ? -13.242 35.531 9.156 1 97.94 70 TRP B N 1
ATOM 2667 C CA . TRP B 1 70 ? -11.945 36.188 9.266 1 97.94 70 TRP B CA 1
ATOM 2668 C C . TRP B 1 70 ? -11.914 37.125 10.477 1 97.94 70 TRP B C 1
ATOM 2670 O O . TRP B 1 70 ? -10.93 37.156 11.227 1 97.94 70 TRP B O 1
ATOM 2680 N N . GLU B 1 71 ? -12.93 37.812 10.688 1 97.94 71 GLU B N 1
ATOM 2681 C CA . GLU B 1 71 ? -12.969 38.812 11.773 1 97.94 71 GLU B CA 1
ATOM 2682 C C . GLU B 1 71 ? -12.82 38.125 13.133 1 97.94 71 GLU B C 1
ATOM 2684 O O . GLU B 1 71 ? -12.227 38.688 14.055 1 97.94 71 GLU B O 1
ATOM 2689 N N . ASP B 1 72 ? -13.359 36.969 13.258 1 97.88 72 ASP B N 1
ATOM 2690 C CA . ASP B 1 72 ? -13.227 36.188 14.508 1 97.88 72 ASP B CA 1
ATOM 2691 C C . ASP B 1 72 ? -11.773 35.812 14.766 1 97.88 72 ASP B C 1
ATOM 2693 O O . ASP B 1 72 ? -11.273 35.969 15.883 1 97.88 72 ASP B O 1
ATOM 2697 N N . LEU B 1 73 ? -11.133 35.344 13.727 1 98.25 73 LEU B N 1
ATOM 2698 C CA . LEU B 1 73 ? -9.734 34.938 13.859 1 98.25 73 LEU B CA 1
ATOM 2699 C C . LEU B 1 73 ? -8.852 36.156 14.133 1 98.25 73 LEU B C 1
ATOM 2701 O O . LEU B 1 73 ? -7.996 36.094 15.016 1 98.25 73 LEU B O 1
ATOM 2705 N N . LYS B 1 74 ? -9.062 37.219 13.391 1 98.12 74 LYS B N 1
ATOM 2706 C CA . LYS B 1 74 ? -8.297 38.438 13.539 1 98.12 74 LYS B CA 1
ATOM 2707 C C . LYS B 1 74 ? -8.422 39 14.953 1 98.12 74 LYS B C 1
ATOM 2709 O O . LYS B 1 74 ? -7.418 39.344 15.578 1 98.12 74 LYS B O 1
ATOM 2714 N N . SER B 1 75 ? -9.633 39 15.445 1 97.75 75 SER B N 1
ATOM 2715 C CA . SER B 1 75 ? -9.875 39.5 16.797 1 97.75 75 SER B CA 1
ATOM 2716 C C . SER B 1 75 ? -9.148 38.656 17.828 1 97.75 75 SER B C 1
ATOM 2718 O O . SER B 1 75 ? -8.57 39.188 18.781 1 97.75 75 SER B O 1
ATOM 2720 N N . LEU B 1 76 ? -9.227 37.375 17.672 1 98.06 76 LEU B N 1
ATOM 2721 C CA . LEU B 1 76 ? -8.516 36.5 18.578 1 98.06 76 LEU B CA 1
ATOM 2722 C C . LEU B 1 76 ? -7.02 36.781 18.562 1 98.06 76 LEU B C 1
ATOM 2724 O O . LEU B 1 76 ? -6.406 36.938 19.625 1 98.06 76 LEU B O 1
ATOM 2728 N N . ILE B 1 77 ? -6.402 36.844 17.375 1 98.06 77 ILE B N 1
ATOM 2729 C CA . ILE B 1 77 ? -4.957 37 17.219 1 98.06 77 ILE B CA 1
ATOM 2730 C C . ILE B 1 77 ? -4.523 38.344 17.812 1 98.06 77 ILE B C 1
ATOM 2732 O O . ILE B 1 77 ? -3.58 38.406 18.609 1 98.06 77 ILE B O 1
ATOM 2736 N N . GLU B 1 78 ? -5.223 39.375 17.484 1 97.38 78 GLU B N 1
ATOM 2737 C CA . GLU B 1 78 ? -4.852 40.719 17.938 1 97.38 78 GLU B CA 1
ATOM 2738 C C . GLU B 1 78 ? -5.07 40.875 19.453 1 97.38 78 GLU B C 1
ATOM 2740 O O . GLU B 1 78 ? -4.266 41.5 20.141 1 97.38 78 GLU B O 1
ATOM 2745 N N . GLY B 1 79 ? -6.199 40.344 19.922 1 96.75 79 GLY B N 1
ATOM 2746 C CA . GLY B 1 79 ? -6.422 40.344 21.359 1 96.75 79 GLY B CA 1
ATOM 2747 C C . GLY B 1 79 ? -5.348 39.594 22.125 1 96.75 79 GLY B C 1
ATOM 2748 O O . GLY B 1 79 ? -4.855 40.094 23.141 1 96.75 79 GLY B O 1
ATOM 2749 N N . TYR B 1 80 ? -5.039 38.438 21.641 1 97.25 80 TYR B N 1
ATOM 2750 C CA . TYR B 1 80 ? -4.008 37.625 22.281 1 97.25 80 TYR B CA 1
ATOM 2751 C C . TYR B 1 80 ? -2.66 38.344 22.234 1 97.25 80 TYR B C 1
ATOM 2753 O O . TYR B 1 80 ? -1.933 38.344 23.234 1 97.25 80 TYR B O 1
ATOM 2761 N N . GLN B 1 81 ? -2.312 38.938 21.109 1 96 81 GLN B N 1
ATOM 2762 C CA . GLN B 1 81 ? -1.045 39.625 20.938 1 96 81 GLN B CA 1
ATOM 2763 C C . GLN B 1 81 ? -0.925 40.812 21.906 1 96 81 GLN B C 1
ATOM 2765 O O . GLN B 1 81 ? 0.146 41.031 22.469 1 96 81 GLN B O 1
ATOM 2770 N N . LYS B 1 82 ? -1.977 41.5 22.094 1 95.12 82 LYS B N 1
ATOM 2771 C CA . LYS B 1 82 ? -1.981 42.656 22.984 1 95.12 82 LYS B CA 1
ATOM 2772 C C . LYS B 1 82 ? -1.657 42.25 24.422 1 95.12 82 LYS B C 1
ATOM 2774 O O . LYS B 1 82 ? -0.936 42.969 25.125 1 95.12 82 LYS B O 1
ATOM 2779 N N . SER B 1 83 ? -2.156 41.156 24.781 1 92.62 83 SER B N 1
ATOM 2780 C CA . SER B 1 83 ? -2.037 40.719 26.156 1 92.62 83 SER B CA 1
ATOM 2781 C C . SER B 1 83 ? -0.758 39.906 26.391 1 92.62 83 SER B C 1
ATOM 2783 O O . SER B 1 83 ? -0.165 39.969 27.469 1 92.62 83 SER B O 1
ATOM 2785 N N . ASN B 1 84 ? -0.29 39.156 25.422 1 93.56 84 ASN B N 1
ATOM 2786 C CA . ASN B 1 84 ? 0.727 38.125 25.656 1 93.56 84 ASN B CA 1
ATOM 2787 C C . ASN B 1 84 ? 1.944 38.344 24.75 1 93.56 84 ASN B C 1
ATOM 2789 O O . ASN B 1 84 ? 2.965 37.656 24.922 1 93.56 84 ASN B O 1
ATOM 2793 N N . GLY B 1 85 ? 1.875 39.25 23.797 1 91.19 85 GLY B N 1
ATOM 2794 C CA . GLY B 1 85 ? 2.957 39.438 22.844 1 91.19 85 GLY B CA 1
ATOM 2795 C C . GLY B 1 85 ? 2.824 38.562 21.609 1 91.19 85 GLY B C 1
ATOM 2796 O O . GLY B 1 85 ? 1.771 37.969 21.359 1 91.19 85 GLY B O 1
ATOM 2797 N N . ASP B 1 86 ? 3.943 38.5 20.844 1 93 86 ASP B N 1
ATOM 2798 C CA . ASP B 1 86 ? 3.908 37.812 19.547 1 93 86 ASP B CA 1
ATOM 2799 C C . ASP B 1 86 ? 4.043 36.312 19.703 1 93 86 ASP B C 1
ATOM 2801 O O . ASP B 1 86 ? 4.801 35.844 20.547 1 93 86 ASP B O 1
ATOM 2805 N N . SER B 1 87 ? 3.334 35.594 18.953 1 97.44 87 SER B N 1
ATOM 2806 C CA . SER B 1 87 ? 3.387 34.125 18.859 1 97.44 87 SER B CA 1
ATOM 2807 C C . SER B 1 87 ? 3.32 33.688 17.391 1 97.44 87 SER B C 1
ATOM 2809 O O . SER B 1 87 ? 2.865 34.438 16.531 1 97.44 87 SER B O 1
ATOM 2811 N N . LEU B 1 88 ? 3.918 32.562 17.141 1 98.38 88 LEU B N 1
ATOM 2812 C CA . LEU B 1 88 ? 3.627 31.891 15.875 1 98.38 88 LEU B CA 1
ATOM 2813 C C . LEU B 1 88 ? 2.223 31.297 15.883 1 98.38 88 LEU B C 1
ATOM 2815 O O . LEU B 1 88 ? 1.824 30.656 16.859 1 98.38 88 LEU B O 1
ATOM 2819 N N . TRP B 1 89 ? 1.449 31.578 14.828 1 98.75 89 TRP B N 1
ATOM 2820 C CA . TRP B 1 89 ? 0.087 31.062 14.719 1 98.75 89 TRP B CA 1
ATOM 2821 C C . TRP B 1 89 ? -0.017 30.031 13.602 1 98.75 89 TRP B C 1
ATOM 2823 O O . TRP B 1 89 ? 0.409 30.281 12.477 1 98.75 89 TRP B O 1
ATOM 2833 N N . MET B 1 90 ? -0.533 28.922 13.953 1 98.69 90 MET B N 1
ATOM 2834 C CA . MET B 1 90 ? -0.7 27.828 13.008 1 98.69 90 MET B CA 1
ATOM 2835 C C . MET B 1 90 ? -2.168 27.438 12.883 1 98.69 90 MET B C 1
ATOM 2837 O O . MET B 1 90 ? -2.818 27.109 13.875 1 98.69 90 MET B O 1
ATOM 2841 N N . LEU B 1 91 ? -2.693 27.484 11.664 1 98.69 91 LEU B N 1
ATOM 2842 C CA . LEU B 1 91 ? -4.023 26.953 11.383 1 98.69 91 LEU B CA 1
ATOM 2843 C C . LEU B 1 91 ? -3.928 25.547 10.773 1 98.69 91 LEU B C 1
ATOM 2845 O O . LEU B 1 91 ? -3.17 25.344 9.828 1 98.69 91 LEU B O 1
ATOM 2849 N N . ILE B 1 92 ? -4.617 24.625 11.375 1 98.56 92 ILE B N 1
ATOM 2850 C CA . ILE B 1 92 ? -4.816 23.344 10.703 1 98.56 92 ILE B CA 1
ATOM 2851 C C . ILE B 1 92 ? -5.91 23.484 9.641 1 98.56 92 ILE B C 1
ATOM 2853 O O . ILE B 1 92 ? -7.086 23.625 9.977 1 98.56 92 ILE B O 1
ATOM 2857 N N . GLY B 1 93 ? -5.418 23.438 8.414 1 97 93 GLY B N 1
ATOM 2858 C CA . GLY B 1 93 ? -6.332 23.641 7.305 1 97 93 GLY B CA 1
ATOM 2859 C C . GLY B 1 93 ? -6.727 22.359 6.609 1 97 93 GLY B C 1
ATOM 2860 O O . GLY B 1 93 ? -6.531 21.266 7.152 1 97 93 GLY B O 1
ATOM 2861 N N . SER B 1 94 ? -7.426 22.562 5.492 1 93.06 94 SER B N 1
ATOM 2862 C CA . SER B 1 94 ? -7.926 21.438 4.711 1 93.06 94 SER B CA 1
ATOM 2863 C C . SER B 1 94 ? -7.559 21.594 3.238 1 93.06 94 SER B C 1
ATOM 2865 O O . SER B 1 94 ? -7.461 22.703 2.723 1 93.06 94 SER B O 1
ATOM 2867 N N . THR B 1 95 ? -7.375 20.453 2.594 1 93.69 95 THR B N 1
ATOM 2868 C CA . THR B 1 95 ? -7.086 20.469 1.165 1 93.69 95 THR B CA 1
ATOM 2869 C C . THR B 1 95 ? -8.375 20.438 0.351 1 93.69 95 THR B C 1
ATOM 2871 O O . THR B 1 95 ? -8.336 20.391 -0.88 1 93.69 95 THR B O 1
ATOM 2874 N N . ARG B 1 96 ? -9.477 20.562 0.943 1 88.75 96 ARG B N 1
ATOM 2875 C CA . ARG B 1 96 ? -10.773 20.422 0.279 1 88.75 96 ARG B CA 1
ATOM 2876 C C . ARG B 1 96 ? -10.977 21.5 -0.769 1 88.75 96 ARG B C 1
ATOM 2878 O O . ARG B 1 96 ? -11.711 21.312 -1.736 1 88.75 96 ARG B O 1
ATOM 2885 N N . ALA B 1 97 ? -10.367 22.578 -0.543 1 89.31 97 ALA B N 1
ATOM 2886 C CA . ALA B 1 97 ? -10.531 23.688 -1.471 1 89.31 97 ALA B CA 1
ATOM 2887 C C . ALA B 1 97 ? -10.125 23.297 -2.887 1 89.31 97 ALA B C 1
ATOM 2889 O O . ALA B 1 97 ? -10.688 23.797 -3.865 1 89.31 97 ALA B O 1
ATOM 2890 N N . TRP B 1 98 ? -9.219 22.344 -2.982 1 89.69 98 TRP B N 1
ATOM 2891 C CA . TRP B 1 98 ? -8.664 21.984 -4.281 1 89.69 98 TRP B CA 1
ATOM 2892 C C . TRP B 1 98 ? -9.289 20.688 -4.793 1 89.69 98 TRP B C 1
ATOM 2894 O O . TRP B 1 98 ? -8.852 20.141 -5.805 1 89.69 98 TRP B O 1
ATOM 2904 N N . GLN B 1 99 ? -10.195 20.031 -4.168 1 77.38 99 GLN B N 1
ATOM 2905 C CA . GLN B 1 99 ? -10.781 18.75 -4.547 1 77.38 99 GLN B CA 1
ATOM 2906 C C . GLN B 1 99 ? -11.742 18.906 -5.719 1 77.38 99 GLN B C 1
ATOM 2908 O O . GLN B 1 99 ? -11.984 17.953 -6.465 1 77.38 99 GLN B O 1
ATOM 2913 N N . GLY B 1 100 ? -12.352 20.031 -6.102 1 62 100 GLY B N 1
ATOM 2914 C CA . GLY B 1 100 ? -13.352 20.188 -7.145 1 62 100 GLY B CA 1
ATOM 2915 C C . GLY B 1 100 ? -12.75 20.359 -8.531 1 62 100 GLY B C 1
ATOM 2916 O O . GLY B 1 100 ? -13.469 20.688 -9.484 1 62 100 GLY B O 1
ATOM 2917 N N . THR B 1 101 ? -11.492 20.25 -8.562 1 55.53 101 THR B N 1
ATOM 2918 C CA . THR B 1 101 ? -11.008 20.516 -9.914 1 55.53 101 THR B CA 1
ATOM 2919 C C . THR B 1 101 ? -11.305 19.328 -10.836 1 55.53 101 THR B C 1
ATOM 2921 O O . THR B 1 101 ? -11.492 18.203 -10.367 1 55.53 101 THR B O 1
ATOM 2924 N N . ASP B 1 102 ? -11.641 19.516 -12.039 1 55.22 102 ASP B N 1
ATOM 2925 C CA . ASP B 1 102 ? -12.109 18.578 -13.055 1 55.22 102 ASP B CA 1
ATOM 2926 C C . ASP B 1 102 ? -11.25 17.312 -13.078 1 55.22 102 ASP B C 1
ATOM 2928 O O . ASP B 1 102 ? -10.023 17.391 -13.203 1 55.22 102 ASP B O 1
ATOM 2932 N N . ALA B 1 103 ? -11.844 16.328 -12.609 1 54.16 103 ALA B N 1
ATOM 2933 C CA . ALA B 1 103 ? -11.32 14.969 -12.539 1 54.16 103 ALA B CA 1
ATOM 2934 C C . ALA B 1 103 ? -10.508 14.633 -13.797 1 54.16 103 ALA B C 1
ATOM 2936 O O . ALA B 1 103 ? -9.695 13.703 -13.789 1 54.16 103 ALA B O 1
ATOM 2937 N N . GLN B 1 104 ? -10.672 15.414 -14.734 1 56.19 104 GLN B N 1
ATOM 2938 C CA . GLN B 1 104 ? -10.109 14.984 -16.016 1 56.19 104 GLN B CA 1
ATOM 2939 C C . GLN B 1 104 ? -8.711 15.555 -16.219 1 56.19 104 GLN B C 1
ATOM 2941 O O . GLN B 1 104 ? -7.977 15.109 -17.109 1 56.19 104 GLN B O 1
ATOM 2946 N N . SER B 1 105 ? -8.391 16.359 -15.195 1 62.75 105 SER B N 1
ATOM 2947 C CA . SER B 1 105 ? -7.059 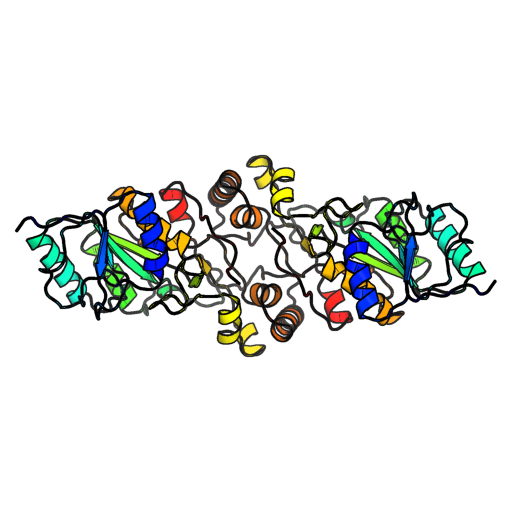16.906 -15.43 1 62.75 105 SER B CA 1
ATOM 2948 C C . SER B 1 105 ? -6.074 16.453 -14.359 1 62.75 105 SER B C 1
ATOM 2950 O O . SER B 1 105 ? -6.367 16.516 -13.164 1 62.75 105 SER B O 1
ATOM 2952 N N . ASP B 1 106 ? -5.055 15.672 -14.797 1 69.44 106 ASP B N 1
ATOM 2953 C CA . ASP B 1 106 ? -3.959 15.273 -13.914 1 69.44 106 ASP B CA 1
ATOM 2954 C C . ASP B 1 106 ? -3.125 16.484 -13.5 1 69.44 106 ASP B C 1
ATOM 2956 O O . ASP B 1 106 ? -1.954 16.594 -13.875 1 69.44 106 ASP B O 1
ATOM 2960 N N . SER B 1 107 ? -3.859 17.438 -12.844 1 81.5 107 SER B N 1
ATOM 2961 C CA . SER B 1 107 ? -3.15 18.625 -12.406 1 81.5 107 SER B CA 1
ATOM 2962 C C . SER B 1 107 ? -2.504 18.422 -11.039 1 81.5 107 SER B C 1
ATOM 2964 O O . SER B 1 107 ? -3.092 17.781 -10.164 1 81.5 107 SER B O 1
ATOM 2966 N N . VAL B 1 108 ? -1.32 18.891 -10.93 1 90.62 108 VAL B N 1
ATOM 2967 C CA . VAL B 1 108 ? -0.574 18.812 -9.68 1 90.62 108 VAL B CA 1
ATOM 2968 C C . VAL B 1 108 ? -0.861 20.047 -8.82 1 90.62 108 VAL B C 1
ATOM 2970 O O . VAL B 1 108 ? -0.694 21.172 -9.281 1 90.62 108 VAL B O 1
ATOM 2973 N N . ILE B 1 109 ? -1.372 19.812 -7.711 1 93.56 109 ILE B N 1
ATOM 2974 C CA . ILE B 1 109 ? -1.632 20.859 -6.73 1 93.56 109 ILE B CA 1
ATOM 2975 C C . ILE B 1 109 ? -0.458 20.969 -5.758 1 93.56 109 ILE B C 1
ATOM 2977 O O . ILE B 1 109 ? -0.017 19.953 -5.203 1 93.56 109 ILE B O 1
ATOM 2981 N N . THR B 1 110 ? 0.059 22.125 -5.617 1 94.62 110 THR B N 1
ATOM 2982 C CA . THR B 1 110 ? 1.134 22.391 -4.668 1 94.62 110 THR B CA 1
ATOM 2983 C C . THR B 1 110 ? 0.706 23.453 -3.654 1 94.62 110 THR B C 1
ATOM 2985 O O . THR B 1 110 ? -0.385 24.016 -3.76 1 94.62 110 THR B O 1
ATOM 2988 N N . ARG B 1 111 ? 1.6 23.688 -2.711 1 95.75 111 ARG B N 1
ATOM 2989 C CA . ARG B 1 111 ? 1.342 24.719 -1.712 1 95.75 111 ARG B CA 1
ATOM 2990 C C . ARG B 1 111 ? 1.213 26.094 -2.363 1 95.75 111 ARG B C 1
ATOM 2992 O O . ARG B 1 111 ? 0.703 27.031 -1.75 1 95.75 111 ARG B O 1
ATOM 2999 N N . HIS B 1 112 ? 1.607 26.219 -3.635 1 95.56 112 HIS B N 1
ATOM 3000 C CA . HIS B 1 112 ? 1.589 27.5 -4.316 1 95.56 112 HIS B CA 1
ATOM 3001 C C . HIS B 1 112 ? 0.383 27.625 -5.242 1 95.56 112 HIS B C 1
ATOM 3003 O O . HIS B 1 112 ? 0.146 28.688 -5.828 1 95.56 112 HIS B O 1
ATOM 3009 N N . THR B 1 113 ? -0.339 26.562 -5.371 1 94.81 113 THR B N 1
ATOM 3010 C CA . THR B 1 113 ? -1.52 26.594 -6.227 1 94.81 113 THR B CA 1
ATOM 3011 C C . THR B 1 113 ? -2.582 27.531 -5.641 1 94.81 113 THR B C 1
ATOM 3013 O O . THR B 1 113 ? -2.971 27.375 -4.48 1 94.81 113 THR B O 1
ATOM 3016 N N . PRO B 1 114 ? -3.053 28.422 -6.441 1 94.06 114 PRO B N 1
ATOM 3017 C CA . PRO B 1 114 ? -4.066 29.344 -5.934 1 94.06 114 PRO B CA 1
ATOM 3018 C C . PRO B 1 114 ? -5.383 28.656 -5.598 1 94.06 114 PRO B C 1
ATOM 3020 O O . PRO B 1 114 ? -5.703 27.609 -6.18 1 94.06 114 PRO B O 1
ATOM 3023 N N . LEU B 1 115 ? -6.078 29.297 -4.676 1 93.31 115 LEU B N 1
ATOM 3024 C CA . LEU B 1 115 ? -7.418 28.812 -4.367 1 93.31 115 LEU B CA 1
ATOM 3025 C C . LEU B 1 115 ? -8.352 29 -5.555 1 93.31 115 LEU B C 1
ATOM 3027 O O . LEU B 1 115 ? -8.273 30.016 -6.254 1 93.31 115 LEU B O 1
ATOM 3031 N N . PRO B 1 116 ? -9.203 28.094 -5.734 1 89.44 116 PRO B N 1
ATOM 3032 C CA . PRO B 1 116 ? -10.211 28.297 -6.777 1 89.44 116 PRO B CA 1
ATOM 3033 C C . PRO B 1 116 ? -11.242 29.375 -6.398 1 89.44 116 PRO B C 1
ATOM 3035 O O . PRO B 1 116 ? -11.359 29.734 -5.223 1 89.44 116 PRO B O 1
ATOM 3038 N N . PRO B 1 117 ? -11.969 29.844 -7.391 1 88 117 PRO B N 1
ATOM 3039 C CA . PRO B 1 117 ? -12.945 30.906 -7.129 1 88 117 PRO B CA 1
ATOM 3040 C C . PRO B 1 117 ? -14.031 30.469 -6.152 1 88 117 PRO B C 1
ATOM 3042 O O . PRO B 1 117 ? -14.562 31.281 -5.398 1 88 117 PRO B O 1
ATOM 3045 N N . ASN B 1 118 ? -14.367 29.25 -6.109 1 89.19 118 ASN B N 1
ATOM 3046 C CA . ASN B 1 118 ? -15.445 28.766 -5.258 1 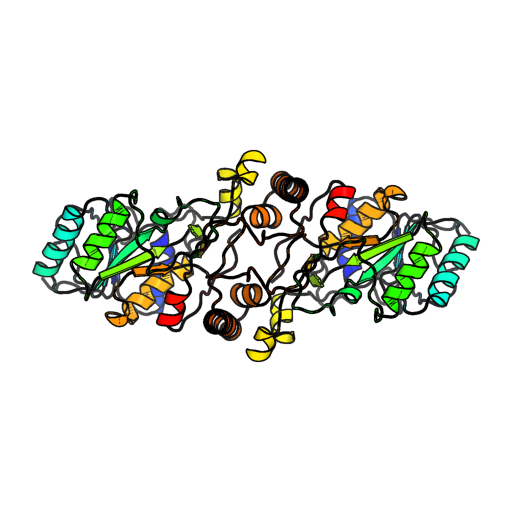89.19 118 ASN B CA 1
ATOM 3047 C C . ASN B 1 118 ? -14.898 28.078 -4.008 1 89.19 118 ASN B C 1
ATOM 3049 O O . ASN B 1 118 ? -15.516 27.141 -3.486 1 89.19 118 ASN B O 1
ATOM 3053 N N . ALA B 1 119 ? -13.781 28.531 -3.586 1 92.94 119 ALA B N 1
ATOM 3054 C CA . ALA B 1 119 ? -13.172 27.953 -2.396 1 92.94 119 ALA B CA 1
ATOM 3055 C C . ALA B 1 119 ? -14.062 28.141 -1.173 1 92.94 119 ALA B C 1
ATOM 3057 O O . ALA B 1 119 ? -14.734 29.172 -1.043 1 92.94 119 ALA B O 1
ATOM 3058 N N . PRO B 1 120 ? -14.102 27.188 -0.244 1 94.62 120 PRO B N 1
ATOM 3059 C CA . PRO B 1 120 ? -14.883 27.312 0.99 1 94.62 120 PRO B CA 1
ATOM 3060 C C . PRO B 1 120 ? -14.445 28.484 1.85 1 94.62 120 PRO B C 1
ATOM 3062 O O . PRO B 1 120 ? -13.312 28.953 1.735 1 94.62 120 PRO B O 1
ATOM 3065 N N . ALA B 1 121 ? -15.297 28.906 2.701 1 96 121 ALA B N 1
ATOM 3066 C CA . ALA B 1 121 ? -15.062 30.062 3.562 1 96 121 ALA B CA 1
ATOM 3067 C C . ALA B 1 121 ? -13.797 29.875 4.398 1 96 121 ALA B C 1
ATOM 3069 O O . ALA B 1 121 ? -12.992 30.797 4.539 1 96 121 ALA B O 1
ATOM 3070 N N . ARG B 1 122 ? -13.617 28.703 4.891 1 96.56 122 ARG B N 1
ATOM 3071 C CA . ARG B 1 122 ? -12.461 28.469 5.746 1 96.56 122 ARG B CA 1
ATOM 3072 C C . ARG B 1 122 ? -11.156 28.672 4.98 1 96.56 122 ARG B C 1
ATOM 3074 O O . ARG B 1 122 ? -10.164 29.141 5.543 1 96.56 122 ARG B O 1
ATOM 3081 N N . SER B 1 123 ? -11.164 28.297 3.693 1 97 123 SER B N 1
ATOM 3082 C CA . SER B 1 123 ? -9.969 28.469 2.875 1 97 123 SER B CA 1
ATOM 3083 C C . SER B 1 123 ? -9.695 29.938 2.588 1 97 123 SER B C 1
ATOM 3085 O O . SER B 1 123 ? -8.539 30.359 2.521 1 97 123 SER B O 1
ATOM 3087 N N . LEU B 1 124 ? -10.711 30.656 2.445 1 96.75 124 LEU B N 1
ATOM 3088 C CA . LEU B 1 124 ? -10.555 32.094 2.244 1 96.75 124 LEU B CA 1
ATOM 3089 C C . LEU B 1 124 ? -9.984 32.75 3.492 1 96.75 124 LEU B C 1
ATOM 3091 O O . LEU B 1 124 ? -9.141 33.656 3.393 1 96.75 124 LEU B O 1
ATOM 3095 N N . VAL B 1 125 ? -10.453 32.312 4.613 1 98 125 VAL B N 1
ATOM 3096 C CA . VAL B 1 125 ? -9.938 32.844 5.879 1 98 125 VAL B CA 1
ATOM 3097 C C . VAL B 1 125 ? -8.445 32.531 5.988 1 98 125 VAL B C 1
ATOM 3099 O O . VAL B 1 125 ? -7.664 33.375 6.441 1 98 125 VAL B O 1
ATOM 3102 N N . GLU B 1 126 ? -8.047 31.328 5.562 1 98.06 126 GLU B N 1
ATOM 3103 C CA . GLU B 1 126 ? -6.633 30.969 5.57 1 98.06 126 GLU B CA 1
ATOM 3104 C C . GLU B 1 126 ? -5.809 31.938 4.73 1 98.06 126 GLU B C 1
ATOM 3106 O O . GLU B 1 126 ? -4.711 32.344 5.133 1 98.06 126 GLU B O 1
ATOM 3111 N N . GLU B 1 127 ? -6.367 32.312 3.631 1 97 127 GLU B N 1
ATOM 3112 C CA . GLU B 1 127 ? -5.676 33.25 2.756 1 97 127 GLU B CA 1
ATOM 3113 C C . GLU B 1 127 ? -5.527 34.625 3.42 1 97 127 GLU B C 1
ATOM 3115 O O . GLU B 1 127 ? -4.457 35.219 3.363 1 97 127 GLU B O 1
ATOM 3120 N N . GLN B 1 128 ? -6.516 35.094 3.979 1 97.94 128 GLN B N 1
ATOM 3121 C CA . GLN B 1 128 ? -6.492 36.375 4.668 1 97.94 128 GLN B CA 1
ATOM 3122 C C . GLN B 1 128 ? -5.512 36.344 5.836 1 97.94 128 GLN B C 1
ATOM 3124 O O . GLN B 1 128 ? -4.766 37.312 6.043 1 97.94 128 GLN B O 1
ATOM 3129 N N . PHE B 1 129 ? -5.582 35.25 6.484 1 98.5 129 PHE B N 1
ATOM 3130 C CA . PHE B 1 129 ? -4.695 35.031 7.621 1 98.5 129 PHE B CA 1
ATOM 3131 C C . PHE B 1 129 ? -3.234 35.125 7.195 1 98.5 129 PHE B C 1
ATOM 3133 O O . PHE B 1 129 ? -2.453 35.844 7.809 1 98.5 129 PHE B O 1
ATOM 3140 N N . LEU B 1 130 ? -2.885 34.469 6.137 1 98.19 130 LEU B N 1
ATOM 3141 C CA . LEU B 1 130 ? -1.516 34.469 5.633 1 98.19 130 LEU B CA 1
ATOM 3142 C C . LEU B 1 130 ? -1.105 35.844 5.16 1 98.19 130 LEU B C 1
ATOM 3144 O O . LEU B 1 130 ? 0.033 36.281 5.375 1 98.19 130 LEU B O 1
ATOM 3148 N N . LYS B 1 131 ? -1.981 36.562 4.586 1 97.94 131 LYS B N 1
ATOM 3149 C CA . LYS B 1 131 ? -1.705 37.906 4.078 1 97.94 131 LYS B CA 1
ATOM 3150 C C . LYS B 1 131 ? -1.534 38.906 5.223 1 97.94 131 LYS B C 1
ATOM 3152 O O . LYS B 1 131 ? -0.664 39.781 5.172 1 97.94 131 LYS B O 1
ATOM 3157 N N . ALA B 1 132 ? -2.311 38.75 6.207 1 98.31 132 ALA B N 1
ATOM 3158 C CA . ALA B 1 132 ? -2.338 39.719 7.312 1 98.31 132 ALA B CA 1
ATOM 3159 C C . ALA B 1 132 ? -1.106 39.562 8.203 1 98.31 132 ALA B C 1
ATOM 3161 O O . ALA B 1 132 ? -0.616 40.531 8.773 1 98.31 132 ALA B O 1
ATOM 3162 N N . TYR B 1 133 ? -0.62 38.344 8.352 1 97.69 133 TYR B N 1
ATOM 3163 C CA . TYR B 1 133 ? 0.483 38.062 9.266 1 97.69 133 TYR B CA 1
ATOM 3164 C C . TYR B 1 133 ? 1.599 37.312 8.562 1 97.69 133 TYR B C 1
ATOM 3166 O O . TYR B 1 133 ? 1.961 36.219 8.984 1 97.69 133 TYR B O 1
ATOM 3174 N N . PRO B 1 134 ? 2.26 37.844 7.645 1 96.44 134 PRO B N 1
ATOM 3175 C CA . PRO B 1 134 ? 3.205 37.156 6.762 1 96.44 134 PRO B CA 1
ATOM 3176 C C . PRO B 1 134 ? 4.461 36.688 7.492 1 96.44 134 PRO B C 1
ATOM 3178 O O . PRO B 1 134 ? 5.219 35.875 6.961 1 96.44 134 PRO B O 1
ATOM 3181 N N . THR B 1 135 ? 4.723 37.094 8.727 1 96.31 135 THR B N 1
ATOM 3182 C CA . THR B 1 135 ? 5.957 36.719 9.414 1 96.31 135 THR B CA 1
ATOM 3183 C C . THR B 1 135 ? 5.672 35.781 10.57 1 96.31 135 THR B C 1
ATOM 3185 O O . THR B 1 135 ? 6.598 35.312 11.258 1 96.31 135 THR B O 1
ATOM 3188 N N . ARG B 1 136 ? 4.43 35.375 10.789 1 96.75 136 ARG B N 1
ATOM 3189 C CA . ARG B 1 136 ? 4.172 34.562 11.969 1 96.75 136 ARG B CA 1
ATOM 3190 C C . ARG B 1 136 ? 3.016 33.594 11.734 1 96.75 136 ARG B C 1
ATOM 3192 O O . ARG B 1 136 ? 2.541 32.969 12.664 1 96.75 136 ARG B O 1
ATOM 3199 N N . ALA B 1 137 ? 2.533 33.531 10.453 1 98.5 137 ALA B N 1
ATOM 3200 C CA . ALA B 1 137 ? 1.363 32.719 10.133 1 98.5 137 ALA B CA 1
ATOM 3201 C C . ALA B 1 137 ? 1.76 31.469 9.344 1 98.5 137 ALA B C 1
ATOM 3203 O O . ALA B 1 137 ? 2.527 31.547 8.383 1 98.5 137 ALA B O 1
ATOM 3204 N N . VAL B 1 138 ? 1.259 30.359 9.766 1 98.75 138 VAL B N 1
ATOM 3205 C CA . VAL B 1 138 ? 1.441 29.094 9.078 1 98.75 138 VAL B CA 1
ATOM 3206 C C . VAL B 1 138 ? 0.089 28.406 8.875 1 98.75 138 VAL B C 1
ATOM 3208 O O . VAL B 1 138 ? -0.744 28.391 9.789 1 98.75 138 VAL B O 1
ATOM 3211 N N . VAL B 1 139 ? -0.176 27.938 7.688 1 98.69 139 VAL B N 1
ATOM 3212 C CA . VAL B 1 139 ? -1.326 27.078 7.434 1 98.69 139 VAL B CA 1
ATOM 3213 C C . VAL B 1 139 ? -0.849 25.688 7.023 1 98.69 139 VAL B C 1
ATOM 3215 O O . VAL B 1 139 ? -0.071 25.547 6.074 1 98.69 139 VAL B O 1
ATOM 3218 N N . LEU B 1 140 ? -1.235 24.688 7.785 1 98.5 140 LEU B N 1
ATOM 3219 C CA . LEU B 1 140 ? -0.984 23.297 7.426 1 98.5 140 LEU B CA 1
ATOM 3220 C C . LEU B 1 140 ? -2.229 22.656 6.816 1 98.5 140 LEU B C 1
ATOM 3222 O O . LEU B 1 140 ? -3.143 22.25 7.539 1 98.5 140 LEU B O 1
ATOM 3226 N N . ASN B 1 141 ? -2.256 22.656 5.535 1 98.31 141 ASN B N 1
ATOM 3227 C CA . ASN B 1 141 ? -3.357 21.969 4.871 1 98.31 141 ASN B CA 1
ATOM 3228 C C . ASN B 1 141 ? -3.143 20.453 4.863 1 98.31 141 ASN B C 1
ATOM 3230 O O . ASN B 1 141 ? -2.314 19.953 4.105 1 98.31 141 ASN B O 1
ATOM 3234 N N . LEU B 1 142 ? -3.953 19.75 5.648 1 98.12 142 LEU B N 1
ATOM 3235 C CA . LEU B 1 142 ? -3.836 18.297 5.789 1 98.12 142 LEU B CA 1
ATOM 3236 C C . LEU B 1 142 ? -4.734 17.578 4.785 1 98.12 142 LEU B C 1
ATOM 3238 O O . LEU B 1 142 ? -5.863 18.016 4.539 1 98.12 142 LEU B O 1
ATOM 3242 N N . VAL B 1 143 ? -4.164 16.516 4.211 1 96.81 143 VAL B N 1
ATOM 3243 C CA . VAL B 1 143 ? -4.98 15.617 3.396 1 96.81 143 VAL B CA 1
ATOM 3244 C C . VAL B 1 143 ? -5.754 14.664 4.297 1 96.81 143 VAL B C 1
ATOM 3246 O O . VAL B 1 143 ? -5.895 14.906 5.5 1 96.81 143 VAL B O 1
ATOM 3249 N N . GLY B 1 144 ? -6.398 13.648 3.715 1 96.12 144 GLY B N 1
ATOM 3250 C CA . GLY B 1 144 ? -7.211 12.742 4.512 1 96.12 144 GLY B CA 1
ATOM 3251 C C . GLY B 1 144 ? -6.465 12.156 5.695 1 96.12 144 GLY B C 1
ATOM 3252 O O . GLY B 1 144 ? -5.391 11.578 5.531 1 96.12 144 GLY B O 1
ATOM 3253 N N . LEU B 1 145 ? -7.016 12.242 6.883 1 97.69 145 LEU B N 1
ATOM 3254 C CA . LEU B 1 145 ? -6.406 11.773 8.125 1 97.69 145 LEU B CA 1
ATOM 3255 C C . LEU B 1 145 ? -6.789 10.32 8.398 1 97.69 145 LEU B C 1
ATOM 3257 O O . LEU B 1 145 ? -7.949 9.938 8.234 1 97.69 145 LEU B O 1
ATOM 3261 N N . HIS B 1 146 ? -5.781 9.508 8.727 1 97.94 146 HIS B N 1
ATOM 3262 C CA . HIS B 1 146 ? -6.055 8.148 9.164 1 97.94 146 HIS B CA 1
ATOM 3263 C C . HIS B 1 146 ? -5.137 7.75 10.32 1 97.94 146 HIS B C 1
ATOM 3265 O O . HIS B 1 146 ? -4.125 8.406 10.57 1 97.94 146 HIS B O 1
ATOM 3271 N N . GLY B 1 147 ? -5.566 6.785 11.117 1 97.94 147 GLY B N 1
ATOM 3272 C CA . GLY B 1 147 ? -4.742 6.312 12.219 1 97.94 147 GLY B CA 1
ATOM 3273 C C . GLY B 1 147 ? -5.551 5.867 13.422 1 97.94 147 GLY B C 1
ATOM 3274 O O . GLY B 1 147 ? -6.766 6.059 13.469 1 97.94 147 GLY B O 1
ATOM 3275 N N . ARG B 1 148 ? -4.883 5.234 14.344 1 97.44 148 ARG B N 1
ATOM 3276 C CA . ARG B 1 148 ? -5.398 4.879 15.664 1 97.44 148 ARG B CA 1
ATOM 3277 C C . ARG B 1 148 ? -4.758 5.73 16.75 1 97.44 148 ARG B C 1
ATOM 3279 O O . ARG B 1 148 ? -3.57 5.574 17.047 1 97.44 148 ARG B O 1
ATOM 3286 N N . PRO B 1 149 ? -5.598 6.594 17.328 1 96.44 149 PRO B N 1
ATOM 3287 C CA . PRO B 1 149 ? -5.016 7.363 18.422 1 96.44 149 PRO B CA 1
ATOM 3288 C C . PRO B 1 149 ? -4.492 6.473 19.547 1 96.44 149 PRO B C 1
ATOM 3290 O O . PRO B 1 149 ? -5.051 5.402 19.812 1 96.44 149 PRO B O 1
ATOM 3293 N N . PRO B 1 150 ? -3.363 6.891 20.141 1 95 150 PRO B N 1
ATOM 3294 C CA . PRO B 1 150 ? -2.814 6.098 21.25 1 95 150 PRO B CA 1
ATOM 3295 C C . PRO B 1 150 ? -3.58 6.297 22.562 1 95 150 PRO B C 1
ATOM 3297 O O . PRO B 1 150 ? -2.973 6.574 23.594 1 95 150 PRO B O 1
ATOM 3300 N N . VAL B 1 151 ? -4.926 6.246 22.516 1 92.62 151 VAL B N 1
ATOM 3301 C CA . VAL B 1 151 ? -5.844 6.316 23.641 1 92.62 151 VAL B CA 1
ATOM 3302 C C . VAL B 1 151 ? -6.988 5.328 23.438 1 92.62 151 VAL B C 1
ATOM 3304 O O . VAL B 1 151 ? -7.25 4.887 22.328 1 92.62 151 VAL B O 1
ATOM 3307 N N . PRO B 1 152 ? -7.555 4.969 24.562 1 89.62 152 PRO B N 1
ATOM 3308 C CA . PRO B 1 152 ? -8.711 4.086 24.406 1 89.62 152 PRO B CA 1
ATOM 3309 C C . PRO B 1 152 ? -9.773 4.664 23.453 1 89.62 152 PRO B C 1
ATOM 3311 O O . PRO B 1 152 ? -9.992 5.875 23.453 1 89.62 152 PRO B O 1
ATOM 3314 N N . GLY B 1 153 ? -10.414 3.85 22.672 1 87.12 153 GLY B N 1
ATOM 3315 C CA . GLY B 1 153 ? -11.391 4.246 21.672 1 87.12 153 GLY B CA 1
ATOM 3316 C C . GLY B 1 153 ? -12.578 4.98 22.25 1 87.12 153 GLY B C 1
ATOM 3317 O O . GLY B 1 153 ? -13.25 5.746 21.547 1 87.12 153 GLY B O 1
ATOM 3318 N N . ASP B 1 154 ? -12.82 4.84 23.516 1 86.44 154 ASP B N 1
ATOM 3319 C CA . ASP B 1 154 ? -13.977 5.461 24.141 1 86.44 154 ASP B CA 1
ATOM 3320 C C . ASP B 1 154 ? -13.625 6.832 24.719 1 86.44 154 ASP B C 1
ATOM 3322 O O . ASP B 1 154 ? -14.492 7.555 25.203 1 86.44 154 ASP B O 1
ATOM 3326 N N . THR B 1 155 ? -12.406 7.168 24.547 1 86.25 155 THR B N 1
ATOM 3327 C CA . THR B 1 155 ? -11.984 8.531 24.859 1 86.25 155 THR B CA 1
ATOM 3328 C C . THR B 1 155 ? -12.594 9.531 23.875 1 86.25 155 THR B C 1
ATOM 3330 O O . THR B 1 155 ? -12.742 9.227 22.703 1 86.25 155 THR B O 1
ATOM 3333 N N . PRO B 1 156 ? -12.953 10.727 24.391 1 87.19 156 PRO B N 1
ATOM 3334 C CA . PRO B 1 156 ? -13.422 11.734 23.438 1 87.19 156 PRO B CA 1
ATOM 3335 C C . PRO B 1 156 ? -12.461 11.938 22.281 1 87.19 156 PRO B C 1
ATOM 3337 O O . PRO B 1 156 ? -11.266 12.164 22.5 1 87.19 156 PRO B O 1
ATOM 3340 N N . HIS B 1 157 ? -12.93 11.727 21.078 1 91.06 157 HIS B N 1
ATOM 3341 C CA . HIS B 1 157 ? -12.148 11.875 19.859 1 91.06 157 HIS B CA 1
ATOM 3342 C C . HIS B 1 157 ? -11.109 10.766 19.734 1 91.06 157 HIS B C 1
ATOM 3344 O O . HIS B 1 157 ? -10.094 10.93 19.062 1 91.06 157 HIS B O 1
ATOM 3350 N N . GLY B 1 158 ? -11.375 9.695 20.469 1 93 158 GLY B N 1
ATOM 3351 C CA . GLY B 1 158 ? -10.391 8.617 20.469 1 93 158 GLY B CA 1
ATOM 3352 C C . GLY B 1 158 ? -10.672 7.543 19.438 1 93 158 GLY B C 1
ATOM 3353 O O . GLY B 1 158 ? -9.938 6.559 19.344 1 93 158 GLY B O 1
ATOM 3354 N N . ALA B 1 159 ? -11.719 7.758 18.625 1 95 159 ALA B N 1
ATOM 3355 C CA . ALA B 1 159 ? -12.109 6.738 17.656 1 95 159 ALA B CA 1
ATOM 3356 C C . ALA B 1 159 ? -11.07 6.613 16.531 1 95 159 ALA B C 1
ATOM 3358 O O . ALA B 1 159 ? -10.586 7.621 16.016 1 95 159 ALA B O 1
ATOM 3359 N N . PRO B 1 160 ? -10.734 5.344 16.172 1 96.62 160 PRO B N 1
ATOM 3360 C CA . PRO B 1 160 ? -9.797 5.184 15.047 1 96.62 160 PRO B CA 1
ATOM 3361 C C . PRO B 1 160 ? -10.406 5.605 13.711 1 96.62 160 PRO B C 1
ATOM 3363 O O . PRO B 1 160 ? -11.625 5.539 13.531 1 96.62 160 PRO B O 1
ATOM 3366 N N . ARG B 1 161 ? -9.617 6.133 12.891 1 95.94 161 ARG B N 1
ATOM 3367 C CA . ARG B 1 161 ? -9.953 6.391 11.492 1 95.94 161 ARG B CA 1
ATOM 3368 C C . ARG B 1 161 ? -9.266 5.395 10.57 1 95.94 161 ARG B C 1
ATOM 3370 O O . ARG B 1 161 ? -8.094 5.559 10.234 1 95.94 161 ARG B O 1
ATOM 3377 N N . LEU B 1 162 ? -10.031 4.41 10.156 1 95.75 162 LEU B N 1
ATOM 3378 C CA . LEU B 1 162 ? -9.523 3.275 9.391 1 95.75 162 LEU B CA 1
ATOM 3379 C C . LEU B 1 162 ? -9.883 3.408 7.914 1 95.75 162 LEU B C 1
ATOM 3381 O O . LEU B 1 162 ? -11.031 3.701 7.574 1 95.75 162 LEU B O 1
ATOM 3385 N N . VAL B 1 163 ? -8.945 3.117 7 1 93.56 163 VAL B N 1
ATOM 3386 C CA . VAL B 1 163 ? -9.094 3.377 5.574 1 93.56 163 VAL B CA 1
ATOM 3387 C C . VAL B 1 163 ? -10.164 2.463 4.988 1 93.56 163 VAL B C 1
ATOM 3389 O O . VAL B 1 163 ? -10.984 2.898 4.176 1 93.56 163 VAL B O 1
ATOM 3392 N N . PRO B 1 164 ? -10.281 1.163 5.41 1 91.81 164 PRO B N 1
ATOM 3393 C CA . PRO B 1 164 ? -11.344 0.312 4.871 1 91.81 164 PRO B CA 1
ATOM 3394 C C . PRO B 1 164 ? -12.742 0.885 5.117 1 91.81 164 PRO B C 1
ATOM 3396 O O . PRO B 1 164 ? -13.656 0.659 4.32 1 91.81 164 PRO B O 1
ATOM 3399 N N . ASN B 1 165 ? -12.883 1.626 6.168 1 91.38 165 ASN B N 1
ATOM 3400 C CA . ASN B 1 165 ? -14.172 2.221 6.477 1 91.38 165 ASN B CA 1
ATOM 3401 C C . ASN B 1 165 ? -14.539 3.316 5.48 1 91.38 165 ASN B C 1
ATOM 3403 O O . ASN B 1 165 ? -15.727 3.57 5.238 1 91.38 165 ASN B O 1
ATOM 3407 N N . PHE B 1 166 ? -13.523 3.941 4.938 1 91.06 166 PHE B N 1
ATOM 3408 C CA . PHE B 1 166 ? -13.766 4.996 3.959 1 91.06 166 PHE B CA 1
ATOM 3409 C C . PHE B 1 166 ? -14.305 4.414 2.656 1 91.06 166 PHE B C 1
ATOM 3411 O O . PHE B 1 166 ? -15.094 5.051 1.965 1 91.06 166 PHE B O 1
ATOM 3418 N N . ILE B 1 167 ? -13.852 3.164 2.373 1 89.06 167 ILE B N 1
ATOM 3419 C CA . ILE B 1 167 ? -14.266 2.514 1.136 1 89.06 167 ILE B CA 1
ATOM 3420 C C . ILE B 1 167 ? -15.781 2.334 1.129 1 89.06 167 ILE B C 1
ATOM 3422 O O . ILE B 1 167 ? -16.438 2.615 0.126 1 89.06 167 ILE B O 1
ATOM 3426 N N . LYS B 1 168 ? -16.281 1.898 2.252 1 85.19 168 LYS B N 1
ATOM 3427 C CA . LYS B 1 168 ? -17.719 1.633 2.381 1 85.19 168 LYS B CA 1
ATOM 3428 C C . LYS B 1 168 ? -18.531 2.908 2.189 1 85.19 168 LYS B C 1
ATOM 3430 O O . LYS B 1 168 ? -19.641 2.867 1.662 1 85.19 168 LYS B O 1
ATOM 3435 N N . ARG B 1 169 ? -17.953 3.975 2.557 1 86.44 169 ARG B N 1
ATOM 3436 C CA . ARG B 1 169 ? -18.641 5.258 2.498 1 86.44 169 ARG B CA 1
ATOM 3437 C C . ARG B 1 169 ? -18.578 5.852 1.093 1 86.44 169 ARG B C 1
ATOM 3439 O O . ARG B 1 169 ? -19.578 6.344 0.575 1 86.44 169 ARG B O 1
ATOM 3446 N N . ILE B 1 170 ? -17.469 5.668 0.398 1 84.19 170 ILE B N 1
ATOM 3447 C CA . ILE B 1 170 ? -17.266 6.383 -0.856 1 84.19 170 ILE B CA 1
ATOM 3448 C C . ILE B 1 170 ? -17.688 5.508 -2.029 1 84.19 170 ILE B C 1
ATOM 3450 O O . ILE B 1 170 ? -18 6.012 -3.113 1 84.19 170 ILE B O 1
ATOM 3454 N N . GLY B 1 171 ? -17.703 4.219 -1.833 1 81.81 171 GLY B N 1
ATOM 3455 C CA . GLY B 1 171 ? -18.016 3.281 -2.896 1 81.81 171 GLY B CA 1
ATOM 3456 C C . GLY B 1 171 ? -19.016 2.211 -2.469 1 81.81 171 GLY B C 1
ATOM 3457 O O . GLY B 1 171 ? -18.719 1.017 -2.549 1 81.81 171 GLY B O 1
ATOM 3458 N N . PRO B 1 172 ? -20.219 2.732 -2.088 1 86.88 172 PRO B N 1
ATOM 3459 C CA . PRO B 1 172 ? -21.188 1.741 -1.614 1 86.88 172 PRO B CA 1
ATOM 3460 C C . PRO B 1 172 ? -21.719 0.851 -2.734 1 86.88 172 PRO B C 1
ATOM 3462 O O . PRO B 1 172 ? -22.312 -0.193 -2.469 1 86.88 172 PRO B O 1
ATOM 3465 N N . THR B 1 173 ? -21.438 1.334 -3.998 1 94 173 THR B N 1
ATOM 3466 C CA . THR B 1 173 ? -21.797 0.555 -5.18 1 94 173 THR B CA 1
ATOM 3467 C C . THR B 1 173 ? -20.641 0.558 -6.188 1 94 173 THR B C 1
ATOM 3469 O O . THR B 1 173 ? -19.734 1.376 -6.094 1 94 173 THR B O 1
ATOM 3472 N N . LYS B 1 174 ? -20.75 -0.366 -7.117 1 95.5 174 LYS B N 1
ATOM 3473 C CA . LYS B 1 174 ? -19.734 -0.4 -8.172 1 95.5 174 LYS B CA 1
ATOM 3474 C C . LYS B 1 174 ? -19.719 0.911 -8.953 1 95.5 174 LYS B C 1
ATOM 3476 O O . LYS B 1 174 ? -18.641 1.421 -9.289 1 95.5 174 LYS B O 1
ATOM 3481 N N . ASP B 1 175 ? -20.891 1.473 -9.203 1 95.5 175 ASP B N 1
ATOM 3482 C CA . ASP B 1 175 ? -21 2.719 -9.953 1 95.5 175 ASP B CA 1
ATOM 3483 C C . ASP B 1 175 ? -20.359 3.877 -9.203 1 95.5 175 ASP B C 1
ATOM 3485 O O . ASP B 1 175 ? -19.703 4.738 -9.805 1 95.5 175 ASP B O 1
ATOM 3489 N N . SER B 1 176 ? -20.594 3.898 -7.953 1 94.94 176 SER B N 1
ATOM 3490 C CA . SER B 1 176 ? -19.953 4.938 -7.145 1 94.94 176 SER B CA 1
ATOM 3491 C C . SER B 1 176 ? -18.438 4.789 -7.137 1 94.94 176 SER B C 1
ATOM 3493 O O . SER B 1 176 ? -17.719 5.781 -7.238 1 94.94 176 SER B O 1
ATOM 3495 N N . LEU B 1 177 ? -17.984 3.576 -7.004 1 94.69 177 LEU B N 1
ATOM 3496 C CA . LEU B 1 177 ? -16.562 3.316 -7.023 1 94.69 177 LEU B CA 1
ATOM 3497 C C . LEU B 1 177 ? -15.953 3.719 -8.367 1 94.69 177 LEU B C 1
ATOM 3499 O O . LEU B 1 177 ? -14.852 4.27 -8.414 1 94.69 177 LEU B O 1
ATOM 3503 N N . LYS B 1 178 ? -16.688 3.506 -9.406 1 95 178 LYS B N 1
ATOM 3504 C CA . LYS B 1 178 ? -16.234 3.826 -10.766 1 95 178 LYS B CA 1
ATOM 3505 C C . LYS B 1 178 ? -15.898 5.309 -10.891 1 95 178 LYS B C 1
ATOM 3507 O O . LYS B 1 178 ? -14.961 5.676 -11.602 1 95 178 LYS B O 1
ATOM 3512 N N . GLN B 1 179 ? -16.562 6.102 -10.133 1 91.81 179 GLN B N 1
ATOM 3513 C CA . GLN B 1 179 ? -16.422 7.547 -10.266 1 91.81 179 GLN B CA 1
ATOM 3514 C C . GLN B 1 179 ? -15.289 8.078 -9.391 1 91.81 179 GLN B C 1
ATOM 3516 O O . GLN B 1 179 ? -14.93 9.25 -9.484 1 91.81 179 GLN B O 1
ATOM 3521 N N . LYS B 1 180 ? -14.758 7.211 -8.586 1 91.69 180 LYS B N 1
ATOM 3522 C CA . LYS B 1 180 ? -13.719 7.676 -7.676 1 91.69 180 LYS B CA 1
ATOM 3523 C C . LYS B 1 180 ? -12.352 7.66 -8.352 1 91.69 180 LYS B C 1
ATOM 3525 O O . LYS B 1 180 ? -12.07 6.793 -9.18 1 91.69 180 LYS B O 1
ATOM 3530 N N . ALA B 1 181 ? -11.562 8.609 -7.961 1 90.75 181 ALA B N 1
ATOM 3531 C CA . ALA B 1 181 ? -10.234 8.781 -8.547 1 90.75 181 ALA B CA 1
ATOM 3532 C C . ALA B 1 181 ? -9.141 8.664 -7.488 1 90.75 181 ALA B C 1
ATOM 3534 O O . ALA B 1 181 ? -9.039 7.645 -6.805 1 90.75 181 ALA B O 1
ATOM 3535 N N . SER B 1 182 ? -8.43 9.766 -7.273 1 92.88 182 SER B N 1
ATOM 3536 C CA . SER B 1 182 ? -7.293 9.719 -6.363 1 92.88 182 SER B CA 1
ATOM 3537 C C . SER B 1 182 ? -7.703 10.109 -4.945 1 92.88 182 SER B C 1
ATOM 3539 O O . SER B 1 182 ? -8.727 10.766 -4.75 1 92.88 182 SER B O 1
ATOM 3541 N N . VAL B 1 183 ? -6.938 9.703 -4.027 1 94.12 183 VAL B N 1
ATOM 3542 C CA . VAL B 1 183 ? -7.055 10.125 -2.635 1 94.12 183 VAL B CA 1
ATOM 3543 C C . VAL B 1 183 ? -5.664 10.242 -2.014 1 94.12 183 VAL B C 1
ATOM 3545 O O . VAL B 1 183 ? -4.734 9.531 -2.414 1 94.12 183 VAL B O 1
ATOM 3548 N N . HIS B 1 184 ? -5.547 11.148 -1.105 1 95.75 184 HIS B N 1
ATOM 3549 C CA . HIS B 1 184 ? -4.309 11.398 -0.377 1 95.75 184 HIS B CA 1
ATOM 3550 C C . HIS B 1 184 ? -4.52 11.273 1.129 1 95.75 184 HIS B C 1
ATOM 3552 O O . HIS B 1 184 ? -5.555 11.703 1.65 1 95.75 184 HIS B O 1
ATOM 3558 N N . PHE B 1 185 ? -3.469 10.711 1.785 1 97.38 185 PHE B N 1
ATOM 3559 C CA . PHE B 1 185 ? -3.605 10.5 3.221 1 97.38 185 PHE B CA 1
ATOM 3560 C C . PHE B 1 185 ? -2.381 11.023 3.963 1 97.38 185 PHE B C 1
ATOM 3562 O O . PHE B 1 185 ? -1.32 11.211 3.365 1 97.38 185 PHE B O 1
ATOM 3569 N N . VAL B 1 186 ? -2.594 11.234 5.207 1 98.31 186 VAL B N 1
ATOM 3570 C CA . VAL B 1 186 ? -1.523 11.438 6.18 1 98.31 186 VAL B CA 1
ATOM 3571 C C . VAL B 1 186 ? -1.924 10.828 7.523 1 98.31 186 VAL B C 1
ATOM 3573 O O . VAL B 1 186 ? -3.062 10.984 7.969 1 98.31 186 VAL B O 1
ATOM 3576 N N . HIS B 1 187 ? -1.064 10.062 8.086 1 98.62 187 HIS B N 1
ATOM 3577 C CA . HIS B 1 187 ? -1.306 9.453 9.383 1 98.62 187 HIS B CA 1
ATOM 3578 C C . HIS B 1 187 ? -1.308 10.508 10.492 1 98.62 187 HIS B C 1
ATOM 3580 O O . HIS B 1 187 ? -0.524 11.453 10.453 1 98.62 187 HIS B O 1
ATOM 3586 N N . GLY B 1 188 ? -2.062 10.242 11.5 1 98.56 188 GLY B N 1
ATOM 3587 C CA . GLY B 1 188 ? -2.131 11.156 12.625 1 98.56 188 GLY B CA 1
ATOM 3588 C C . GLY B 1 188 ? -0.772 11.469 13.227 1 98.56 188 GLY B C 1
ATOM 3589 O O . GLY B 1 188 ? -0.495 12.617 13.586 1 98.56 188 GLY B O 1
ATOM 3590 N N . SER B 1 189 ? 0.066 10.508 13.289 1 98.5 189 SER B N 1
ATOM 3591 C CA . SER B 1 189 ? 1.396 10.695 13.859 1 98.5 189 SER B CA 1
ATOM 3592 C C . SER B 1 189 ? 2.236 11.641 13.016 1 98.5 189 SER B C 1
ATOM 3594 O O . SER B 1 189 ? 2.975 12.469 13.547 1 98.5 189 SER B O 1
ATOM 3596 N N . ASP B 1 190 ? 2.109 11.461 11.719 1 98.69 190 ASP B N 1
ATOM 3597 C CA . ASP B 1 190 ? 2.873 12.336 10.836 1 98.69 190 ASP B CA 1
ATOM 3598 C C . ASP B 1 190 ? 2.303 13.75 10.828 1 98.69 190 ASP B C 1
ATOM 3600 O O . ASP B 1 190 ? 3.051 14.727 10.742 1 98.69 190 ASP B O 1
ATOM 3604 N N . ALA B 1 191 ? 1.013 13.883 10.859 1 98.81 191 ALA B N 1
ATOM 3605 C CA . ALA B 1 191 ? 0.386 15.203 10.977 1 98.81 191 ALA B CA 1
ATOM 3606 C C . ALA B 1 191 ? 0.814 15.898 12.266 1 98.81 191 ALA B C 1
ATOM 3608 O O . ALA B 1 191 ? 1.115 17.094 12.258 1 98.81 191 ALA B O 1
ATOM 3609 N N . ALA B 1 192 ? 0.848 15.172 13.344 1 98.69 192 ALA B N 1
ATOM 3610 C CA . ALA B 1 192 ? 1.299 15.703 14.625 1 98.69 192 ALA B CA 1
ATOM 3611 C C . ALA B 1 192 ? 2.768 16.109 14.562 1 98.69 192 ALA B C 1
ATOM 3613 O O . ALA B 1 192 ? 3.141 17.188 15.055 1 98.69 192 ALA B O 1
ATOM 3614 N N . LEU B 1 193 ? 3.533 15.281 13.969 1 98.38 193 LEU B N 1
ATOM 3615 C CA . LEU B 1 193 ? 4.945 15.602 13.797 1 98.38 193 LEU B CA 1
ATOM 3616 C C . LEU B 1 193 ? 5.121 16.906 13.023 1 98.38 193 LEU B C 1
ATOM 3618 O O . LEU B 1 193 ? 6.02 17.688 13.328 1 98.38 193 LEU B O 1
ATOM 3622 N N . ALA B 1 194 ? 4.316 17.078 12.023 1 98.75 194 ALA B N 1
ATOM 3623 C CA . ALA B 1 194 ? 4.387 18.312 11.219 1 98.75 194 ALA B CA 1
ATOM 3624 C C . ALA B 1 194 ? 4.227 19.547 12.094 1 98.75 194 ALA B C 1
ATOM 3626 O O . ALA B 1 194 ? 4.922 20.547 11.906 1 98.75 194 ALA B O 1
ATOM 3627 N N . ILE B 1 195 ? 3.359 19.484 13.031 1 98.75 195 ILE B N 1
ATOM 3628 C CA . ILE B 1 195 ? 3.131 20.609 13.945 1 98.75 195 ILE B CA 1
ATOM 3629 C C . ILE B 1 195 ? 4.406 20.891 14.734 1 98.75 195 ILE B C 1
ATOM 3631 O O . ILE B 1 195 ? 4.82 22.047 14.859 1 98.75 195 ILE B O 1
ATOM 3635 N N . VAL B 1 196 ? 5.023 19.891 15.227 1 98.62 196 VAL B N 1
ATOM 3636 C CA . VAL B 1 196 ? 6.234 20.031 16.031 1 98.62 196 VAL B CA 1
ATOM 3637 C C . VAL B 1 196 ? 7.363 20.594 15.164 1 98.62 196 VAL B C 1
ATOM 3639 O O . VAL B 1 196 ? 8.109 21.469 15.609 1 98.62 196 VAL B O 1
ATOM 3642 N N . LEU B 1 197 ? 7.43 20.094 13.961 1 98.44 197 LEU B N 1
ATOM 3643 C CA . LEU B 1 197 ? 8.484 20.547 13.055 1 98.44 197 LEU B CA 1
ATOM 3644 C C . LEU B 1 197 ? 8.305 22.031 12.727 1 98.44 197 LEU B C 1
ATOM 3646 O O . LEU B 1 197 ? 9.281 22.766 12.625 1 98.44 197 LEU B O 1
ATOM 3650 N N . VAL B 1 198 ? 7.078 22.438 12.547 1 98.56 198 VAL B N 1
ATOM 3651 C CA . VAL B 1 198 ? 6.809 23.859 12.289 1 98.56 198 VAL B CA 1
ATOM 3652 C C . VAL B 1 198 ? 7.227 24.688 13.5 1 98.56 198 VAL B C 1
ATOM 3654 O O . VAL B 1 198 ? 7.867 25.734 13.352 1 98.56 198 VAL B O 1
ATOM 3657 N N . HIS B 1 199 ? 6.859 24.25 14.703 1 98.44 199 HIS B N 1
ATOM 3658 C CA . HIS B 1 199 ? 7.262 24.953 15.922 1 98.44 199 HIS B CA 1
ATOM 3659 C C . HIS B 1 199 ? 8.781 25.094 15.992 1 98.44 199 HIS B C 1
ATOM 3661 O O . HIS B 1 199 ? 9.289 26.188 16.297 1 98.44 199 HIS B O 1
ATOM 3667 N N . GLN B 1 200 ? 9.469 24.062 15.641 1 97.19 200 GLN B N 1
ATOM 3668 C CA . GLN B 1 200 ? 10.922 24.047 15.742 1 97.19 200 GLN B CA 1
ATOM 3669 C C . GLN B 1 200 ? 11.555 24.922 14.672 1 97.19 200 GLN B C 1
ATOM 3671 O O . GLN B 1 200 ? 12.578 25.562 14.914 1 97.19 200 GLN B O 1
ATOM 3676 N N . GLY B 1 201 ? 10.938 24.922 13.555 1 95.06 201 GLY B N 1
ATOM 3677 C CA . GLY B 1 201 ? 11.445 25.734 12.461 1 95.06 201 GLY B CA 1
ATOM 3678 C C . GLY B 1 201 ? 11.094 27.203 12.594 1 95.06 201 GLY B C 1
ATOM 3679 O O . GLY B 1 201 ? 11.742 28.062 11.984 1 95.06 201 GLY B O 1
ATOM 3680 N N . ALA B 1 202 ? 9.992 27.516 13.281 1 92.38 202 ALA B N 1
ATOM 3681 C CA . ALA B 1 202 ? 9.578 28.875 13.609 1 92.38 202 ALA B CA 1
ATOM 3682 C C . ALA B 1 202 ? 9.406 29.719 12.344 1 92.38 202 ALA B C 1
ATOM 3684 O O . ALA B 1 202 ? 8.656 29.344 11.438 1 92.38 202 ALA B O 1
ATOM 3685 N N . GLN B 1 203 ? 10.164 30.734 12.25 1 89.31 203 GLN B N 1
ATOM 3686 C CA . GLN B 1 203 ? 9.961 31.734 11.203 1 89.31 203 GLN B CA 1
ATOM 3687 C C . GLN B 1 203 ? 10.281 31.156 9.828 1 89.31 203 GLN B C 1
ATOM 3689 O O . GLN B 1 203 ? 9.734 31.609 8.812 1 89.31 203 GLN B O 1
ATOM 3694 N N . LYS B 1 204 ? 11.016 30.125 9.75 1 94.25 204 LYS B N 1
ATOM 3695 C CA . LYS B 1 204 ? 11.375 29.5 8.477 1 94.25 204 LYS B CA 1
ATOM 3696 C C . LYS B 1 204 ? 10.188 28.766 7.871 1 94.25 204 LYS B C 1
ATOM 3698 O O . LYS B 1 204 ? 10.195 28.438 6.684 1 94.25 204 LYS B O 1
ATOM 3703 N N . MET B 1 205 ? 9.172 28.594 8.672 1 97.69 205 MET B N 1
ATOM 3704 C CA . MET B 1 205 ? 8.062 27.75 8.227 1 97.69 205 MET B CA 1
ATOM 3705 C C . MET B 1 205 ? 6.828 28.594 7.93 1 97.69 205 MET B C 1
ATOM 3707 O O . MET B 1 205 ? 5.766 28.062 7.609 1 97.69 205 MET B O 1
ATOM 3711 N N . VAL B 1 206 ? 6.988 29.906 8.008 1 98.31 206 VAL B N 1
ATOM 3712 C CA . VAL B 1 206 ? 5.852 30.781 7.758 1 98.31 206 VAL B CA 1
ATOM 3713 C C . VAL B 1 206 ? 5.336 30.578 6.336 1 98.31 206 VAL B C 1
ATOM 3715 O O . VAL B 1 206 ? 6.121 30.438 5.398 1 98.31 206 VAL B O 1
ATOM 3718 N N . GLY B 1 207 ? 4.031 30.484 6.168 1 98.25 207 GLY B N 1
ATOM 3719 C CA . GLY B 1 207 ? 3.402 30.25 4.875 1 98.25 207 GLY B CA 1
ATOM 3720 C C . GLY B 1 207 ? 2.479 29.047 4.867 1 98.25 207 GLY B C 1
ATOM 3721 O O . GLY B 1 207 ? 2.096 28.547 5.922 1 98.25 207 GLY B O 1
ATOM 3722 N N . ARG B 1 208 ? 2.096 28.656 3.66 1 98.38 208 ARG B N 1
ATOM 3723 C CA . ARG B 1 208 ? 1.196 27.531 3.479 1 98.38 208 ARG B CA 1
ATOM 3724 C C . ARG B 1 208 ? 1.979 26.25 3.178 1 98.38 208 ARG B C 1
ATOM 3726 O O . ARG B 1 208 ? 2.924 26.266 2.385 1 98.38 208 ARG B O 1
ATOM 3733 N N . TRP B 1 209 ? 1.537 25.172 3.793 1 98.38 209 TRP B N 1
ATOM 3734 C CA . TRP B 1 209 ? 2.1 23.859 3.516 1 98.38 209 TRP B CA 1
ATOM 3735 C C . TRP B 1 209 ? 0.997 22.828 3.285 1 98.38 209 TRP B C 1
ATOM 3737 O O . TRP B 1 209 ? -0.073 22.906 3.893 1 98.38 209 TRP B O 1
ATOM 3747 N N . ILE B 1 210 ? 1.246 21.953 2.381 1 97.56 210 ILE B N 1
ATOM 3748 C CA . ILE B 1 210 ? 0.438 20.75 2.244 1 97.56 210 ILE B CA 1
ATOM 3749 C C . ILE B 1 210 ? 1.163 19.562 2.883 1 97.56 210 ILE B C 1
ATOM 3751 O O . ILE B 1 210 ? 2.336 19.312 2.596 1 97.56 210 ILE B O 1
ATOM 3755 N N . VAL B 1 211 ? 0.486 18.859 3.779 1 98.25 211 VAL B N 1
ATOM 3756 C CA . VAL B 1 211 ? 1.097 17.719 4.465 1 98.25 211 VAL B CA 1
ATOM 3757 C C . VAL B 1 211 ? 0.401 16.438 4.047 1 98.25 211 VAL B C 1
ATOM 3759 O O . VAL B 1 211 ? -0.8 16.266 4.27 1 98.25 211 VAL B O 1
ATOM 3762 N N . SER B 1 212 ? 1.13 15.57 3.432 1 97.56 212 SER B N 1
ATOM 3763 C CA . SER B 1 212 ? 0.682 14.25 2.994 1 97.56 212 SER B CA 1
ATOM 3764 C C . SER B 1 212 ? 1.769 13.195 3.203 1 97.56 212 SER B C 1
ATOM 3766 O O . SER B 1 212 ? 2.854 13.508 3.697 1 97.56 212 SER B O 1
ATOM 3768 N N . ASP B 1 213 ? 1.467 12 2.916 1 97.81 213 ASP B N 1
ATOM 3769 C CA . ASP B 1 213 ? 2.484 10.953 2.98 1 97.81 213 ASP B CA 1
ATOM 3770 C C . ASP B 1 213 ? 3.221 10.82 1.649 1 97.81 213 ASP B C 1
ATOM 3772 O O . ASP B 1 213 ? 3.967 9.859 1.44 1 97.81 213 ASP B O 1
ATOM 3776 N N . CYS B 1 214 ? 2.934 11.703 0.73 1 97.12 214 CYS B N 1
ATOM 3777 C CA . CYS B 1 214 ? 3.627 11.875 -0.542 1 97.12 214 CYS B CA 1
ATOM 3778 C C . CYS B 1 214 ? 3.232 10.781 -1.525 1 97.12 214 CYS B C 1
ATOM 3780 O O . CYS B 1 214 ? 3.91 10.57 -2.533 1 97.12 214 CYS B O 1
ATOM 3782 N N . LEU B 1 215 ? 2.141 10.055 -1.206 1 97 215 LEU B N 1
ATOM 3783 C CA . LEU B 1 215 ? 1.587 9.094 -2.15 1 97 215 LEU B CA 1
ATOM 3784 C C . LEU B 1 215 ? 0.247 9.578 -2.695 1 97 215 LEU B C 1
ATOM 3786 O O . LEU B 1 215 ? -0.545 10.18 -1.965 1 97 215 LEU B O 1
ATOM 3790 N N . VAL B 1 216 ? 0.052 9.312 -3.953 1 94.75 216 VAL B N 1
ATOM 3791 C CA . VAL B 1 216 ? -1.274 9.398 -4.559 1 94.75 216 VAL B CA 1
ATOM 3792 C C . VAL B 1 216 ? -1.865 7.996 -4.703 1 94.75 216 VAL B C 1
ATOM 3794 O O . VAL B 1 216 ? -1.242 7.113 -5.297 1 94.75 216 VAL B O 1
ATOM 3797 N N . ARG B 1 217 ? -3.023 7.816 -4.172 1 95.56 217 ARG B N 1
ATOM 3798 C CA . ARG B 1 217 ? -3.611 6.48 -4.207 1 95.56 217 ARG B CA 1
ATOM 3799 C C . ARG B 1 217 ? -4.875 6.465 -5.062 1 95.56 217 ARG B C 1
ATOM 3801 O O . ARG B 1 217 ? -5.598 7.457 -5.133 1 95.56 217 ARG B O 1
ATOM 3808 N N . ASP B 1 218 ? -5.066 5.332 -5.691 1 95.38 218 ASP B N 1
ATOM 3809 C CA . ASP B 1 218 ? -6.242 5.043 -6.508 1 95.38 218 ASP B CA 1
ATOM 3810 C C . ASP B 1 218 ? -7.297 4.285 -5.703 1 95.38 218 ASP B C 1
ATOM 3812 O O . ASP B 1 218 ? -7.031 3.195 -5.199 1 95.38 218 ASP B O 1
ATOM 3816 N N . TRP B 1 219 ? -8.484 4.844 -5.684 1 95.62 219 TRP B N 1
ATOM 3817 C CA . TRP B 1 219 ? -9.531 4.215 -4.887 1 95.62 219 TRP B CA 1
ATOM 3818 C C . TRP B 1 219 ? -9.797 2.791 -5.359 1 95.62 219 TRP B C 1
ATOM 3820 O O . TRP B 1 219 ? -10.156 1.921 -4.562 1 95.62 219 TRP B O 1
ATOM 3830 N N . TRP B 1 220 ? -9.641 2.549 -6.664 1 96.75 220 TRP B N 1
ATOM 3831 C CA . TRP B 1 220 ? -9.797 1.181 -7.145 1 96.75 220 TRP B CA 1
ATOM 3832 C C . TRP B 1 220 ? -8.734 0.268 -6.551 1 96.75 220 TRP B C 1
ATOM 3834 O O . TRP B 1 220 ? -9.023 -0.869 -6.168 1 96.75 220 TRP B O 1
ATOM 3844 N N . ALA B 1 221 ? -7.531 0.755 -6.496 1 97.12 221 ALA B N 1
ATOM 3845 C CA . ALA B 1 221 ? -6.438 -0.01 -5.902 1 97.12 221 ALA B CA 1
ATOM 3846 C C . ALA B 1 221 ? -6.68 -0.251 -4.414 1 97.12 221 ALA B C 1
ATOM 3848 O O . ALA B 1 221 ? -6.414 -1.342 -3.904 1 97.12 221 ALA B O 1
ATOM 3849 N N . ILE B 1 222 ? -7.184 0.789 -3.758 1 96.94 222 ILE B N 1
ATOM 3850 C CA . ILE B 1 222 ? -7.48 0.647 -2.338 1 96.94 222 ILE B CA 1
ATOM 3851 C C . ILE B 1 222 ? -8.57 -0.406 -2.143 1 96.94 222 ILE B C 1
ATOM 3853 O O . ILE B 1 222 ? -8.484 -1.233 -1.231 1 96.94 222 ILE B O 1
ATOM 3857 N N . ALA B 1 223 ? -9.594 -0.348 -2.973 1 96.62 223 ALA B N 1
ATOM 3858 C CA . ALA B 1 223 ? -10.664 -1.339 -2.895 1 96.62 223 ALA B CA 1
ATOM 3859 C C . ALA B 1 223 ? -10.117 -2.752 -3.074 1 96.62 223 ALA B C 1
ATOM 3861 O O . ALA B 1 223 ? -10.516 -3.676 -2.363 1 96.62 223 ALA B O 1
ATOM 3862 N N . LEU B 1 224 ? -9.211 -2.912 -3.967 1 96.5 224 LEU B N 1
ATOM 3863 C CA . LEU B 1 224 ? -8.609 -4.215 -4.234 1 96.5 224 LEU B CA 1
ATOM 3864 C C . LEU B 1 224 ? -7.738 -4.664 -3.066 1 96.5 224 LEU B C 1
ATOM 3866 O O . LEU B 1 224 ? -7.699 -5.852 -2.734 1 96.5 224 LEU B O 1
ATOM 3870 N N . GLU B 1 225 ? -7.09 -3.77 -2.441 1 96.31 225 GLU B N 1
ATOM 3871 C CA . GLU B 1 225 ? -6.125 -4.07 -1.389 1 96.31 225 GLU B CA 1
ATOM 3872 C C . GLU B 1 225 ? -6.82 -4.281 -0.046 1 96.31 225 GLU B C 1
ATOM 3874 O O . GLU B 1 225 ? -6.465 -5.188 0.708 1 96.31 225 GLU B O 1
ATOM 3879 N N . LEU B 1 226 ? -7.836 -3.42 0.214 1 95.62 226 LEU B N 1
ATOM 3880 C CA . LEU B 1 226 ? -8.32 -3.354 1.587 1 95.62 226 LEU B CA 1
ATOM 3881 C C . LEU B 1 226 ? -9.82 -3.625 1.646 1 95.62 226 LEU B C 1
ATOM 3883 O O . LEU B 1 226 ? -10.398 -3.703 2.73 1 95.62 226 LEU B O 1
ATOM 3887 N N . GLY B 1 227 ? -10.445 -3.713 0.51 1 94.75 227 GLY B N 1
ATOM 3888 C CA . GLY B 1 227 ? -11.883 -3.934 0.482 1 94.75 227 GLY B CA 1
ATOM 3889 C C . GLY B 1 227 ? -12.273 -5.363 0.804 1 94.75 227 GLY B C 1
ATOM 3890 O O . GLY B 1 227 ? -11.414 -6.242 0.9 1 94.75 227 GLY B O 1
ATOM 3891 N N . GLY B 1 228 ? -13.57 -5.539 1.038 1 93.38 228 GLY B N 1
ATOM 3892 C CA . GLY B 1 228 ? -14.125 -6.879 1.128 1 93.38 228 GLY B CA 1
ATOM 3893 C C . GLY B 1 228 ? -14.227 -7.574 -0.218 1 93.38 228 GLY B C 1
ATOM 3894 O O . GLY B 1 228 ? -13.773 -7.043 -1.232 1 93.38 228 GLY B O 1
ATOM 3895 N N . GLN B 1 229 ? -14.781 -8.742 -0.245 1 93.69 229 GLN B N 1
ATOM 3896 C CA . GLN B 1 229 ? -14.891 -9.547 -1.455 1 93.69 229 GLN B CA 1
ATOM 3897 C C . GLN B 1 229 ? -15.617 -8.789 -2.561 1 93.69 229 GLN B C 1
ATOM 3899 O O . GLN B 1 229 ? -15.172 -8.781 -3.711 1 93.69 229 GLN B O 1
ATOM 3904 N N . GLN B 1 230 ? -16.688 -8.125 -2.201 1 94.44 230 GLN B N 1
ATOM 3905 C CA . GLN B 1 230 ? -17.5 -7.422 -3.188 1 94.44 230 GLN B CA 1
ATOM 3906 C C . GLN B 1 230 ? -16.734 -6.242 -3.785 1 94.44 230 GLN B C 1
ATOM 3908 O O . GLN B 1 230 ? -16.75 -6.035 -5 1 94.44 230 GLN B O 1
ATOM 3913 N N . GLU B 1 231 ? -16.078 -5.461 -2.932 1 95.81 231 GLU B N 1
ATOM 3914 C CA . GLU B 1 231 ? -15.32 -4.309 -3.408 1 95.81 231 GLU B CA 1
ATOM 3915 C C . GLU B 1 231 ? -14.164 -4.746 -4.309 1 95.81 231 GLU B C 1
ATOM 3917 O O . GLU B 1 231 ? -13.859 -4.078 -5.297 1 95.81 231 GLU B O 1
ATOM 3922 N N . LYS B 1 232 ? -13.531 -5.871 -3.975 1 96.69 232 LYS B N 1
ATOM 3923 C CA . LYS B 1 232 ? -12.453 -6.414 -4.801 1 96.69 232 LYS B CA 1
ATOM 3924 C C . LYS B 1 232 ? -12.977 -6.82 -6.176 1 96.69 232 LYS B C 1
ATOM 3926 O O . LYS B 1 232 ? -12.328 -6.543 -7.191 1 96.69 232 LYS B O 1
ATOM 3931 N N . GLN B 1 233 ? -14.094 -7.441 -6.164 1 96.44 233 GLN B N 1
ATOM 3932 C CA . GLN B 1 233 ? -14.711 -7.852 -7.422 1 96.44 233 GLN B CA 1
ATOM 3933 C C . GLN B 1 233 ? -15.047 -6.641 -8.289 1 96.44 233 GLN B C 1
ATOM 3935 O O . GLN B 1 233 ? -14.797 -6.645 -9.5 1 96.44 233 GLN B O 1
ATOM 3940 N N . TRP B 1 234 ? -15.617 -5.648 -7.629 1 96.62 234 TRP B N 1
ATOM 3941 C CA . TRP B 1 234 ? -15.945 -4.426 -8.359 1 96.62 234 TRP B CA 1
ATOM 3942 C C . TRP B 1 234 ? -14.695 -3.822 -8.992 1 96.62 234 TRP B C 1
ATOM 3944 O O . TRP B 1 234 ? -14.711 -3.43 -10.156 1 96.62 234 TRP B O 1
ATOM 3954 N N . ALA B 1 235 ? -13.633 -3.77 -8.227 1 96.88 235 ALA B N 1
ATOM 3955 C CA . ALA B 1 235 ? -12.391 -3.178 -8.719 1 96.88 235 ALA B CA 1
ATOM 3956 C C . ALA B 1 235 ? -11.867 -3.926 -9.938 1 96.88 235 ALA B C 1
ATOM 3958 O O . ALA B 1 235 ? -11.484 -3.309 -10.938 1 96.88 235 ALA B O 1
ATOM 3959 N N . LEU B 1 236 ? -11.883 -5.207 -9.906 1 96.56 236 LEU B N 1
ATOM 3960 C CA . LEU B 1 236 ? -11.406 -6.016 -11.023 1 96.56 236 LEU B CA 1
ATOM 3961 C C . LEU B 1 236 ? -12.312 -5.844 -12.242 1 96.56 236 LEU B C 1
ATOM 3963 O O . LEU B 1 236 ? -11.828 -5.719 -13.367 1 96.56 236 LEU B O 1
ATOM 3967 N N . GLU B 1 237 ? -13.594 -5.852 -12.008 1 96.44 237 GLU B N 1
ATOM 3968 C CA . GLU B 1 237 ? -14.547 -5.656 -13.102 1 96.44 237 GLU B CA 1
ATOM 3969 C C . GLU B 1 237 ? -14.352 -4.301 -13.773 1 96.44 237 GLU B C 1
ATOM 3971 O O . GLU B 1 237 ? -14.383 -4.195 -15 1 96.44 237 GLU B O 1
ATOM 3976 N N . LEU B 1 238 ? -14.188 -3.33 -12.953 1 96.19 238 LEU B N 1
ATOM 3977 C CA . LEU B 1 238 ? -13.992 -1.979 -13.469 1 96.19 238 LEU B CA 1
ATOM 3978 C C . LEU B 1 238 ? -12.727 -1.894 -14.312 1 96.19 238 LEU B C 1
ATOM 3980 O O . LEU B 1 238 ? -12.688 -1.181 -15.312 1 96.19 238 LEU B O 1
ATOM 3984 N N . THR B 1 239 ? -11.656 -2.615 -13.891 1 95.12 239 THR B N 1
ATOM 3985 C CA . THR B 1 239 ? -10.438 -2.611 -14.68 1 95.12 239 THR B CA 1
ATOM 3986 C C . THR B 1 239 ? -10.688 -3.191 -16.062 1 95.12 239 THR B C 1
ATOM 3988 O O . THR B 1 239 ? -10.164 -2.682 -17.062 1 95.12 239 THR B O 1
ATOM 3991 N N . LYS B 1 240 ? -11.5 -4.211 -16.141 1 94.31 240 LYS B N 1
ATOM 3992 C CA . LYS B 1 240 ? -11.82 -4.82 -17.422 1 94.31 240 LYS B CA 1
ATOM 3993 C C . LYS B 1 240 ? -12.711 -3.904 -18.266 1 94.31 240 LYS B C 1
ATOM 3995 O O . LYS B 1 240 ? -12.445 -3.689 -19.453 1 94.31 240 LYS B O 1
ATOM 4000 N N . GLU B 1 241 ? -13.688 -3.324 -17.609 1 95.5 241 GLU B N 1
ATOM 4001 C CA . GLU B 1 241 ? -14.641 -2.459 -18.297 1 95.5 241 GLU B CA 1
ATOM 4002 C C . GLU B 1 241 ? -13.953 -1.219 -18.859 1 95.5 241 GLU B C 1
ATOM 4004 O O . GLU B 1 241 ? -14.297 -0.76 -19.953 1 95.5 241 GLU B O 1
ATOM 4009 N N . GLU B 1 242 ? -13.008 -0.737 -18.109 1 94 242 GLU B N 1
ATOM 4010 C CA . GLU B 1 242 ? -12.367 0.517 -18.484 1 94 242 GLU B CA 1
ATOM 4011 C C . GLU B 1 242 ? -11.016 0.264 -19.156 1 94 242 GLU B C 1
ATOM 4013 O O . GLU B 1 242 ? -10.242 1.2 -19.375 1 94 242 GLU B O 1
ATOM 4018 N N . GLN B 1 243 ? -10.648 -1.022 -19.375 1 91 243 GLN B N 1
ATOM 4019 C CA . GLN B 1 243 ? -9.445 -1.447 -20.078 1 91 243 GLN B CA 1
ATOM 4020 C C . GLN B 1 243 ? -8.188 -0.939 -19.375 1 91 243 GLN B C 1
ATOM 4022 O O . GLN B 1 243 ? -7.301 -0.367 -20.016 1 91 243 GLN B O 1
ATOM 4027 N N . VAL B 1 244 ? -8.211 -1.064 -18.109 1 90.75 244 VAL B N 1
ATOM 4028 C CA . VAL B 1 244 ? -7.055 -0.781 -17.266 1 90.75 244 VAL B CA 1
ATOM 4029 C C . VAL B 1 244 ? -6.293 -2.074 -16.969 1 90.75 244 VAL B C 1
ATOM 4031 O O . VAL B 1 244 ? -6.867 -3.035 -16.453 1 90.75 244 VAL B O 1
ATOM 4034 N N . ALA B 1 245 ? -5.016 -2.135 -17.297 1 86 245 ALA B N 1
ATOM 4035 C CA . ALA B 1 245 ? -4.234 -3.367 -17.203 1 86 245 ALA B CA 1
ATOM 4036 C C . ALA B 1 245 ? -3.914 -3.709 -15.75 1 86 245 ALA B C 1
ATOM 4038 O O . ALA B 1 245 ? -3.953 -4.875 -15.352 1 86 245 ALA B O 1
ATOM 4039 N N . ALA B 1 246 ? -3.58 -2.699 -15.031 1 89.56 246 ALA B N 1
ATOM 4040 C CA . ALA B 1 246 ? -3.234 -2.885 -13.625 1 89.56 246 ALA B CA 1
ATOM 4041 C C . ALA B 1 246 ? -3.518 -1.619 -12.82 1 89.56 246 ALA B C 1
ATOM 4043 O O . ALA B 1 246 ? -3.67 -0.536 -13.391 1 89.56 246 ALA B O 1
ATOM 4044 N N . LEU B 1 247 ? -3.631 -1.904 -11.578 1 95.19 247 LEU B N 1
ATOM 4045 C CA . LEU B 1 247 ? -3.828 -0.784 -10.664 1 95.19 247 LEU B CA 1
ATOM 4046 C C . LEU B 1 247 ? -2.541 -0.457 -9.922 1 95.19 247 LEU B C 1
ATOM 4048 O O . LEU B 1 247 ? -1.708 -1.339 -9.695 1 95.19 247 LEU B O 1
ATOM 4052 N N . PRO B 1 248 ? -2.387 0.854 -9.562 1 95.06 248 PRO B N 1
ATOM 4053 C CA . PRO B 1 248 ? -3.268 2.01 -9.758 1 95.06 248 PRO B CA 1
ATOM 4054 C C . PRO B 1 248 ? -3.316 2.48 -11.203 1 95.06 248 PRO B C 1
ATOM 4056 O O . PRO B 1 248 ? -2.379 2.234 -11.969 1 95.06 248 PRO B O 1
ATOM 4059 N N . ARG B 1 249 ? -4.438 3.088 -11.539 1 92.69 249 ARG B N 1
ATOM 4060 C CA . ARG B 1 249 ? -4.574 3.676 -12.867 1 92.69 249 ARG B CA 1
ATOM 4061 C C . ARG B 1 249 ? -3.479 4.707 -13.125 1 92.69 249 ARG B C 1
ATOM 4063 O O . ARG B 1 249 ? -3.141 5.496 -12.242 1 92.69 249 ARG B O 1
ATOM 4070 N N . GLN B 1 250 ? -2.941 4.656 -14.258 1 81.62 250 GLN B N 1
ATOM 4071 C CA . GLN B 1 250 ? -1.846 5.555 -14.609 1 81.62 250 GLN B CA 1
ATOM 4072 C C . GLN B 1 250 ? -2.373 6.891 -15.117 1 81.62 250 GLN B C 1
ATOM 4074 O O . GLN B 1 250 ? -1.644 7.883 -15.141 1 81.62 250 GLN B O 1
ATOM 4079 N N . LYS B 1 251 ? -3.566 6.855 -15.555 1 79.5 251 LYS B N 1
ATOM 4080 C CA . LYS B 1 251 ? -4.211 8.078 -16.031 1 79.5 251 LYS B CA 1
ATOM 4081 C C . LYS B 1 251 ? -5.613 8.219 -15.453 1 79.5 251 LYS B C 1
ATOM 4083 O O . LYS B 1 251 ? -6.238 7.227 -15.07 1 79.5 251 LYS B O 1
ATOM 4088 N N . GLY B 1 252 ? -5.969 9.406 -15.359 1 79.25 252 GLY B N 1
ATOM 4089 C CA . GLY B 1 252 ? -7.348 9.648 -14.977 1 79.25 252 GLY B CA 1
ATOM 4090 C C . GLY B 1 252 ? -7.555 9.688 -13.477 1 79.25 252 GLY B C 1
ATOM 4091 O O . GLY B 1 252 ? -8.68 9.539 -13 1 79.25 252 GLY B O 1
ATOM 4092 N N . LEU B 1 253 ? -6.473 9.812 -12.734 1 85.62 253 LEU B N 1
ATOM 4093 C CA . LEU B 1 253 ? -6.613 9.852 -11.281 1 85.62 253 LEU B CA 1
ATOM 4094 C C . LEU B 1 253 ? -7.004 11.242 -10.812 1 85.62 253 LEU B C 1
ATOM 4096 O O . LEU B 1 253 ? -7.32 11.438 -9.633 1 85.62 253 LEU B O 1
ATOM 4100 N N . GLY B 1 254 ? -7.02 12.156 -11.789 1 82.5 254 GLY B N 1
ATOM 4101 C CA . GLY B 1 254 ? -7.453 13.492 -11.43 1 82.5 254 GLY B CA 1
ATOM 4102 C C . GLY B 1 254 ? -6.414 14.266 -10.641 1 82.5 254 GLY B C 1
ATOM 4103 O O . GLY B 1 254 ? -5.262 14.375 -11.055 1 82.5 254 GLY B O 1
ATOM 4104 N N . ARG B 1 255 ? -6.762 14.633 -9.43 1 85.12 255 ARG B N 1
ATOM 4105 C CA . ARG B 1 255 ? -5.969 15.547 -8.617 1 85.12 255 ARG B CA 1
ATOM 4106 C C . ARG B 1 255 ? -4.773 14.836 -7.992 1 85.12 255 ARG B C 1
ATOM 4108 O O . ARG B 1 255 ? -4.91 13.734 -7.457 1 85.12 255 ARG B O 1
ATOM 4115 N N . ILE B 1 256 ? -3.676 15.508 -8.109 1 89.81 256 ILE B N 1
ATOM 4116 C CA . ILE B 1 256 ? -2.451 15.062 -7.457 1 89.81 256 ILE B CA 1
ATOM 4117 C C . ILE B 1 256 ? -1.935 16.156 -6.523 1 89.81 256 ILE B C 1
ATOM 4119 O O . ILE B 1 256 ? -1.592 17.25 -6.973 1 89.81 256 ILE B O 1
ATOM 4123 N N . MET B 1 257 ? -1.935 15.875 -5.262 1 92.62 257 MET B N 1
ATOM 4124 C CA . MET B 1 257 ? -1.422 16.828 -4.281 1 92.62 257 MET B CA 1
ATOM 4125 C C . MET B 1 257 ? 0.038 16.531 -3.949 1 92.62 257 MET B C 1
ATOM 4127 O O . MET B 1 257 ? 0.367 15.438 -3.492 1 92.62 257 MET B O 1
ATOM 4131 N N . ASP B 1 258 ? 0.805 17.516 -4.195 1 94.25 258 ASP B N 1
ATOM 4132 C CA . ASP B 1 258 ? 2.225 17.391 -3.879 1 94.25 258 ASP B CA 1
ATOM 4133 C C . ASP B 1 258 ? 2.525 17.906 -2.479 1 94.25 258 ASP B C 1
ATOM 4135 O O . ASP B 1 258 ? 2.605 19.125 -2.27 1 94.25 258 ASP B O 1
ATOM 4139 N N . GLY B 1 259 ? 2.703 17 -1.523 1 95.12 259 GLY B N 1
ATOM 4140 C CA . GLY B 1 259 ? 3.016 17.375 -0.152 1 95.12 259 GLY B CA 1
ATOM 4141 C C . GLY B 1 259 ? 4.488 17.234 0.181 1 95.12 259 GLY B C 1
ATOM 4142 O O . GLY B 1 259 ? 4.879 17.328 1.346 1 95.12 259 GLY B O 1
ATOM 4143 N N . SER B 1 260 ? 5.34 17.047 -0.818 1 95.44 260 SER B N 1
ATOM 4144 C CA . SER B 1 260 ? 6.75 16.75 -0.594 1 95.44 260 SER B CA 1
ATOM 4145 C C . SER B 1 260 ? 7.504 18 -0.147 1 95.44 260 SER B C 1
ATOM 4147 O O . SER B 1 260 ? 8.508 17.906 0.561 1 95.44 260 SER B O 1
ATOM 4149 N N . ASP B 1 261 ? 7.047 19.188 -0.491 1 95.69 261 ASP B N 1
ATOM 4150 C CA . ASP B 1 261 ? 7.715 20.438 -0.142 1 95.69 261 ASP B CA 1
ATOM 4151 C C . ASP B 1 261 ? 7.902 20.562 1.369 1 95.69 261 ASP B C 1
ATOM 4153 O O . ASP B 1 261 ? 8.9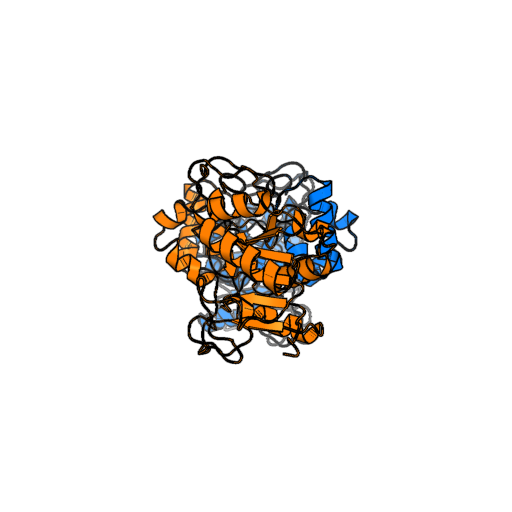45 21.031 1.834 1 95.69 261 ASP B O 1
ATOM 4157 N N . PHE B 1 262 ? 6.945 20.188 2.076 1 97.69 262 PHE B N 1
ATOM 4158 C CA . PHE B 1 262 ? 7.008 20.297 3.529 1 97.69 262 PHE B CA 1
ATOM 4159 C C . PHE B 1 262 ? 8.156 19.453 4.086 1 97.69 262 PHE B C 1
ATOM 4161 O O . PHE B 1 262 ? 8.961 19.953 4.875 1 97.69 262 PHE B O 1
ATOM 4168 N N . TRP B 1 263 ? 8.164 18.25 3.686 1 97.38 263 TRP B N 1
ATOM 4169 C CA . TRP B 1 263 ? 9.156 17.312 4.219 1 97.38 263 TRP B CA 1
ATOM 4170 C C . TRP B 1 263 ? 10.562 17.719 3.797 1 97.38 263 TRP B C 1
ATOM 4172 O O . TRP B 1 263 ? 11.508 17.625 4.59 1 97.38 263 TRP B O 1
ATOM 4182 N N . VAL B 1 264 ? 10.648 18.188 2.611 1 94.69 264 VAL B N 1
ATOM 4183 C CA . VAL B 1 264 ? 11.945 18.656 2.133 1 94.69 264 VAL B CA 1
ATOM 4184 C C . VAL B 1 264 ? 12.391 19.859 2.943 1 94.69 264 VAL B C 1
ATOM 4186 O O . VAL B 1 264 ? 13.523 19.922 3.416 1 94.69 264 VAL B O 1
ATOM 4189 N N . ALA B 1 265 ? 11.531 20.766 3.172 1 96.12 265 ALA B N 1
ATOM 4190 C CA . ALA B 1 265 ? 11.844 22 3.883 1 96.12 265 ALA B CA 1
ATOM 4191 C C . ALA B 1 265 ? 12.234 21.719 5.328 1 96.12 265 ALA B C 1
ATOM 4193 O O . ALA B 1 265 ? 13.055 22.422 5.91 1 96.12 265 ALA B O 1
ATOM 4194 N N . THR B 1 266 ? 11.688 20.703 5.906 1 97.19 266 THR B N 1
ATOM 4195 C CA . THR B 1 266 ? 11.953 20.391 7.305 1 97.19 266 THR B CA 1
ATOM 4196 C C . THR B 1 266 ? 13.039 19.312 7.414 1 97.19 266 THR B C 1
ATOM 4198 O O . THR B 1 266 ? 13.32 18.828 8.508 1 97.19 266 THR B O 1
ATOM 4201 N N . GLU B 1 267 ? 13.578 18.891 6.281 1 95.12 267 GLU B N 1
ATOM 4202 C CA . GLU B 1 267 ? 14.609 17.859 6.234 1 95.12 267 GLU B CA 1
ATOM 4203 C C . GLU B 1 267 ? 14.172 16.609 6.98 1 95.12 267 GLU B C 1
ATOM 4205 O O . GLU B 1 267 ? 14.922 16.078 7.805 1 95.12 267 GLU B O 1
ATOM 4210 N N . SER B 1 268 ? 12.969 16.234 6.684 1 96.62 268 SER B N 1
ATOM 4211 C CA . SER B 1 268 ? 12.352 15.062 7.312 1 96.62 268 SER B CA 1
ATOM 4212 C C . SER B 1 268 ? 11.609 14.211 6.289 1 96.62 268 SER B C 1
ATOM 4214 O O . SER B 1 268 ? 11.617 14.516 5.098 1 96.62 268 SER B O 1
ATOM 4216 N N . VAL B 1 269 ? 11.086 13.047 6.746 1 97.12 269 VAL B N 1
ATOM 4217 C CA . VAL B 1 269 ? 10.281 12.156 5.914 1 97.12 269 VAL B CA 1
ATOM 4218 C C . VAL B 1 269 ? 9.07 11.672 6.703 1 97.12 269 VAL B C 1
ATOM 4220 O O . VAL B 1 269 ? 9.109 11.602 7.934 1 97.12 269 VAL B O 1
ATOM 4223 N N . PRO B 1 270 ? 7.988 11.383 5.957 1 97.56 270 PRO B N 1
ATOM 4224 C CA . PRO B 1 270 ? 6.891 10.75 6.691 1 97.56 270 PRO B CA 1
ATOM 4225 C C . PRO B 1 270 ? 7.285 9.406 7.297 1 97.56 270 PRO B C 1
ATOM 4227 O O . PRO B 1 270 ? 7.965 8.609 6.648 1 97.56 270 PRO B O 1
ATOM 4230 N N . GLY B 1 271 ? 6.855 9.211 8.531 1 96.38 271 GLY B N 1
ATOM 4231 C CA . GLY B 1 271 ? 7.188 7.977 9.219 1 96.38 271 GLY B CA 1
ATOM 4232 C C . GLY B 1 271 ? 6.137 6.895 9.055 1 96.38 271 GLY B C 1
ATOM 4233 O O . GLY B 1 271 ? 6.438 5.703 9.156 1 96.38 271 GLY B O 1
ATOM 4234 N N . TYR B 1 272 ? 4.938 7.266 8.867 1 96.25 272 TYR B N 1
ATOM 4235 C CA . TYR B 1 272 ? 3.803 6.352 8.805 1 96.25 272 TYR B CA 1
ATOM 4236 C C . TYR B 1 272 ? 3.082 6.469 7.469 1 96.25 272 TYR B C 1
ATOM 4238 O O . TYR B 1 272 ? 2.049 7.133 7.371 1 96.25 272 TYR B O 1
ATOM 4246 N N . VAL B 1 273 ? 3.551 5.695 6.473 1 95.88 273 VAL B N 1
ATOM 4247 C CA . V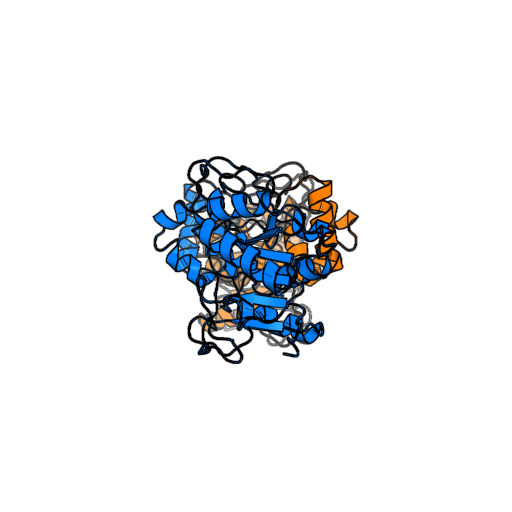AL B 1 273 ? 3.033 5.82 5.113 1 95.88 273 VAL B CA 1
ATOM 4248 C C . VAL B 1 273 ? 2.051 4.684 4.832 1 95.88 273 VAL B C 1
ATOM 4250 O O . VAL B 1 273 ? 1.146 4.832 4.008 1 95.88 273 VAL B O 1
ATOM 4253 N N . GLY B 1 274 ? 2.156 3.588 5.488 1 93.44 274 GLY B N 1
ATOM 4254 C CA . GLY B 1 274 ? 1.197 2.504 5.344 1 93.44 274 GLY B CA 1
ATOM 4255 C C . GLY B 1 274 ? -0.189 2.861 5.848 1 93.44 274 GLY B C 1
ATOM 4256 O O . GLY B 1 274 ? -0.329 3.58 6.84 1 93.44 274 GLY B O 1
ATOM 4257 N N . LEU B 1 275 ? -1.17 2.293 5.219 1 93.88 275 LEU B N 1
ATOM 4258 C CA . LEU B 1 275 ? -2.547 2.627 5.566 1 93.88 275 LEU B CA 1
ATOM 4259 C C . LEU B 1 275 ? -3.002 1.848 6.797 1 93.88 275 LEU B C 1
ATOM 4261 O O . LEU B 1 275 ? -2.67 0.669 6.945 1 93.88 275 LEU B O 1
ATOM 4265 N N . THR B 1 276 ? -3.748 2.527 7.602 1 91.44 276 THR B N 1
ATOM 4266 C CA . THR B 1 276 ? -4.246 1.919 8.828 1 91.44 276 THR B CA 1
ATOM 4267 C C . THR B 1 276 ? -5.469 1.053 8.547 1 91.44 276 THR B C 1
ATOM 4269 O O . THR B 1 276 ? -6.422 1.504 7.902 1 91.44 276 THR B O 1
ATOM 4272 N N . VAL B 1 277 ? -5.402 -0.184 9.023 1 91.81 277 VAL B N 1
ATOM 4273 C CA . VAL B 1 277 ? -6.5 -1.121 8.797 1 91.81 277 VAL B CA 1
ATOM 4274 C C . VAL B 1 277 ? -7.098 -1.55 10.133 1 91.81 277 VAL B C 1
ATOM 4276 O O . VAL B 1 277 ? -6.41 -1.544 11.164 1 91.81 277 VAL B O 1
#